Protein AF-A0A2W6RE67-F1 (afdb_monomer)

Nearest PDB structures (foldseek):
  5kia-assembly1_A-2  TM=9.050E-01  e=2.374E-14  Burkholderia thailandensis E264
  7y9p-assembly1_A  TM=8.903E-01  e=1.995E-14  Scheffersomyces stipitis
  4eex-assembly1_B  TM=9.118E-01  e=1.354E-13  Lactococcus lactis subsp. lactis KF147
  4eez-assembly1_B  TM=8.995E-01  e=9.021E-14  Lactococcus lactis subsp. lactis KF147
  5vm2-assembly1_A  TM=9.127E-01  e=2.613E-12  Escherichia coli

Secondary structure (DSSP, 8-state):
-EEEEEEE-GGGTS-TT----HHHHHHHHHHHHHHHHHHHTTEEEEEEE--HHHHHHHHHHHHH--SSPPPPHHHHHHHHHHHHHHHHHHHHHTSTTPPP-----------TT-GGGTS-----SPPPPHHHHHHHHPPBTTTB--SSSS-----GGG--PPPTTS-HHHHHHIIIIIHHHHHHHHHTT--TTPEEEEE--SHHHHHHHHHHHHTT-SEEEEEES-HHHHHHHHHHT--SEEEETT-TTHHHHHHHHHTSSEEEEEE-S-SHHHHHHHHHTEEEEEEEEE-S-S------IIIIIITTT-EEEE-----HHHHHHHHHHHHHHT--GGGGEEEEE-GGGHHHHHHHHHTT--SEEEE----

Structure (mmCIF, N/CA/C/O backbone):
data_AF-A0A2W6RE67-F1
#
_entry.id   AF-A0A2W6RE67-F1
#
loop_
_atom_site.group_PDB
_atom_site.id
_atom_site.type_symbol
_atom_site.label_atom_id
_atom_site.label_alt_id
_atom_site.label_comp_id
_atom_site.label_asym_id
_atom_site.label_entity_id
_atom_site.label_seq_id
_atom_site.pdbx_PDB_ins_code
_atom_site.Cartn_x
_atom_site.Cartn_y
_atom_site.Cartn_z
_atom_site.occupancy
_atom_site.B_iso_or_equiv
_atom_site.auth_seq_id
_atom_site.auth_comp_id
_atom_site.auth_asym_id
_atom_site.auth_atom_id
_atom_site.pdbx_PDB_model_num
ATOM 1 N N . MET A 1 1 ? 20.563 -39.467 -32.202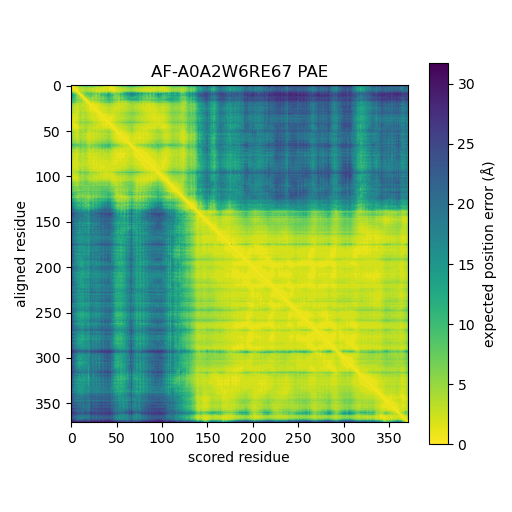 1.00 81.25 1 MET A N 1
ATOM 2 C CA . MET A 1 1 ? 21.320 -38.416 -31.480 1.00 81.25 1 MET A CA 1
ATOM 3 C C . MET A 1 1 ? 20.434 -37.875 -30.362 1.00 81.25 1 MET A C 1
ATOM 5 O O . MET A 1 1 ? 19.279 -37.576 -30.642 1.00 81.25 1 MET A O 1
ATOM 9 N N . LYS A 1 2 ? 20.899 -37.842 -29.103 1.00 94.31 2 LYS A N 1
ATOM 10 C CA . LYS A 1 2 ? 20.097 -37.339 -27.965 1.00 94.31 2 LYS A CA 1
ATOM 11 C C . LYS A 1 2 ? 20.030 -35.807 -28.001 1.00 94.31 2 LYS A C 1
ATOM 13 O O . LYS A 1 2 ? 20.972 -35.178 -28.480 1.00 94.31 2 LYS A O 1
ATOM 18 N N . THR A 1 3 ? 18.932 -35.225 -27.513 1.00 96.88 3 THR A N 1
ATOM 19 C CA . THR A 1 3 ? 18.791 -33.762 -27.401 1.00 96.88 3 THR A CA 1
ATOM 20 C C . THR A 1 3 ? 19.321 -33.304 -26.044 1.00 96.88 3 THR A C 1
ATOM 22 O O . THR A 1 3 ? 19.009 -33.938 -25.039 1.00 96.88 3 THR A O 1
ATOM 25 N N . LEU A 1 4 ? 20.116 -32.236 -26.017 1.00 97.12 4 LEU A N 1
ATOM 26 C CA . LEU A 1 4 ? 20.638 -31.614 -24.800 1.00 97.12 4 LEU A CA 1
ATOM 27 C C . LEU A 1 4 ? 20.216 -30.143 -24.765 1.00 97.12 4 LEU A C 1
ATOM 29 O O . LEU A 1 4 ? 20.457 -29.419 -25.730 1.00 97.12 4 LEU A O 1
ATOM 33 N N . VAL A 1 5 ? 19.609 -29.714 -23.657 1.00 96.00 5 VAL A N 1
ATOM 34 C CA . VAL A 1 5 ? 19.266 -28.306 -23.424 1.00 96.00 5 VAL A CA 1
ATOM 35 C C . VAL A 1 5 ? 20.406 -27.640 -22.659 1.00 96.00 5 VAL A C 1
ATOM 37 O O . VAL A 1 5 ? 20.823 -28.149 -21.620 1.00 96.00 5 VAL A O 1
ATOM 40 N N . VAL A 1 6 ? 20.917 -26.519 -23.167 1.00 94.38 6 VAL A N 1
ATOM 41 C CA . VAL A 1 6 ? 21.979 -25.735 -22.522 1.00 94.38 6 VAL A CA 1
ATOM 42 C C . VAL A 1 6 ? 21.462 -24.327 -22.253 1.00 94.38 6 VAL A C 1
ATOM 44 O O . VAL A 1 6 ? 21.127 -23.608 -23.191 1.00 94.38 6 VAL A O 1
ATOM 47 N N . ALA A 1 7 ? 21.406 -23.933 -20.980 1.00 91.88 7 ALA A N 1
ATOM 48 C CA . ALA A 1 7 ? 20.982 -22.600 -20.568 1.00 91.88 7 ALA A CA 1
ATOM 49 C C . ALA A 1 7 ? 22.186 -21.675 -20.360 1.00 91.88 7 ALA A C 1
ATOM 51 O O . ALA A 1 7 ? 23.008 -21.896 -19.470 1.00 91.88 7 ALA A O 1
ATOM 52 N N . LEU A 1 8 ? 22.281 -20.628 -21.176 1.00 87.44 8 LEU A N 1
ATOM 53 C CA . LEU A 1 8 ? 23.247 -19.546 -21.026 1.00 87.44 8 LEU A CA 1
ATOM 54 C C . LEU A 1 8 ? 22.649 -18.482 -20.098 1.00 87.44 8 LEU A C 1
ATOM 56 O O . LEU A 1 8 ? 21.685 -17.798 -20.445 1.00 87.44 8 LEU A O 1
ATOM 60 N N . GLY A 1 9 ? 23.202 -18.355 -18.891 1.00 71.12 9 GLY A N 1
ATOM 61 C CA . GLY A 1 9 ? 22.783 -17.312 -17.952 1.00 71.12 9 GLY A CA 1
ATOM 62 C C . GLY A 1 9 ? 23.026 -15.906 -18.515 1.00 71.12 9 GLY A C 1
ATOM 63 O O . GLY A 1 9 ? 23.921 -15.714 -19.332 1.00 71.12 9 GLY A O 1
ATOM 64 N N . GLY A 1 10 ? 22.274 -14.903 -18.048 1.00 64.12 10 GLY A N 1
ATOM 65 C CA . GLY A 1 10 ? 22.446 -13.509 -18.498 1.00 64.12 10 GLY A CA 1
ATOM 66 C C . GLY A 1 10 ? 23.878 -12.982 -18.307 1.00 64.12 10 GLY A C 1
ATOM 67 O O . GLY A 1 10 ? 24.414 -12.323 -19.193 1.00 64.12 10 GLY A O 1
ATOM 68 N N . ASN A 1 11 ? 24.541 -13.400 -17.220 1.00 61.25 11 ASN A N 1
ATOM 69 C CA . ASN A 1 11 ? 25.944 -13.070 -16.934 1.00 61.25 11 ASN A CA 1
ATOM 70 C C . ASN A 1 11 ? 26.954 -13.719 -17.900 1.00 61.25 11 ASN A C 1
ATOM 72 O O . ASN A 1 11 ? 28.113 -13.320 -17.937 1.00 61.25 11 ASN A O 1
ATOM 76 N N . ALA A 1 12 ? 26.537 -14.739 -18.660 1.00 63.38 12 ALA A N 1
ATOM 77 C CA . ALA A 1 12 ? 27.367 -15.381 -19.680 1.00 63.38 12 ALA A CA 1
ATOM 78 C C . ALA A 1 12 ? 27.367 -14.607 -21.009 1.00 63.38 12 ALA A C 1
ATOM 80 O O . ALA A 1 12 ? 28.195 -14.887 -21.871 1.00 63.38 12 ALA A O 1
ATOM 81 N N . LEU A 1 13 ? 26.443 -13.654 -21.182 1.00 68.56 13 LEU A N 1
ATOM 82 C CA . LEU A 1 13 ? 26.356 -12.779 -22.356 1.00 68.56 13 LEU A CA 1
ATOM 83 C C . LEU A 1 13 ? 26.835 -11.351 -22.053 1.00 68.56 13 LEU A C 1
ATOM 85 O O . LEU A 1 13 ? 27.294 -10.654 -22.958 1.00 68.56 13 LEU A O 1
ATOM 89 N N . LEU A 1 14 ? 26.774 -10.929 -20.788 1.00 70.50 14 LEU A N 1
ATOM 90 C CA . LEU A 1 14 ? 27.301 -9.654 -20.310 1.00 70.50 14 LEU A CA 1
ATOM 91 C C . LEU A 1 14 ? 27.772 -9.790 -18.859 1.00 70.50 14 LEU A C 1
ATOM 93 O O . LEU A 1 14 ? 26.970 -10.151 -17.999 1.00 70.50 14 LEU A O 1
ATOM 97 N N . GLN A 1 15 ? 29.037 -9.487 -18.564 1.00 70.19 15 GLN A N 1
ATOM 98 C CA . GLN A 1 15 ? 29.520 -9.529 -17.183 1.00 70.19 15 GLN A CA 1
ATOM 99 C C . GLN A 1 15 ? 29.062 -8.289 -16.405 1.00 70.19 15 GLN A C 1
ATOM 101 O O . GLN A 1 15 ? 28.806 -7.222 -16.966 1.00 70.19 15 GLN A O 1
ATOM 106 N N . ARG A 1 16 ? 28.946 -8.416 -15.079 1.00 67.25 16 ARG A N 1
ATOM 107 C CA . ARG A 1 16 ? 28.477 -7.324 -14.216 1.00 67.25 16 ARG A CA 1
ATOM 108 C C . ARG A 1 16 ? 29.425 -6.122 -14.321 1.00 67.25 16 ARG A C 1
ATOM 110 O O . ARG A 1 16 ? 30.605 -6.251 -14.013 1.00 67.25 16 ARG A O 1
ATOM 117 N N . GLY A 1 17 ? 28.890 -4.966 -14.713 1.00 68.19 17 GLY A N 1
ATOM 118 C CA . GLY A 1 17 ? 29.650 -3.721 -14.875 1.00 68.19 17 GLY A CA 1
ATOM 119 C C . GLY A 1 17 ? 30.262 -3.509 -16.264 1.00 68.19 17 GLY A C 1
ATOM 120 O O . GLY A 1 17 ? 30.843 -2.453 -16.502 1.00 68.19 17 GLY A O 1
ATOM 121 N N . GLU A 1 18 ? 30.124 -4.458 -17.197 1.00 77.56 18 GLU A N 1
ATOM 122 C CA . GLU A 1 18 ? 30.509 -4.225 -18.591 1.00 77.56 18 GLU A CA 1
ATOM 123 C C . GLU A 1 18 ? 29.484 -3.344 -19.312 1.00 77.56 18 GLU A C 1
ATOM 125 O O . GLU A 1 18 ? 28.272 -3.503 -19.157 1.00 77.56 18 GLU A O 1
ATOM 130 N N . ALA A 1 19 ? 29.973 -2.449 -20.174 1.00 80.75 19 ALA A N 1
ATOM 131 C CA . ALA A 1 19 ? 29.114 -1.715 -21.094 1.00 80.75 19 ALA A CA 1
ATOM 132 C C . ALA A 1 19 ? 28.425 -2.682 -22.075 1.00 80.75 19 ALA A C 1
ATOM 134 O O . ALA A 1 19 ? 29.062 -3.593 -22.614 1.00 80.75 19 ALA A O 1
ATOM 135 N N . LEU A 1 20 ? 27.141 -2.455 -22.359 1.00 79.75 20 LEU A N 1
ATOM 136 C CA . LEU A 1 20 ? 26.364 -3.220 -23.341 1.00 79.75 20 LEU A CA 1
ATOM 137 C C . LEU A 1 20 ? 26.748 -2.848 -24.784 1.00 79.75 20 LEU A C 1
ATOM 139 O O . LEU A 1 20 ? 25.980 -2.237 -25.521 1.00 79.75 20 LEU A O 1
ATOM 143 N N . THR A 1 21 ? 27.953 -3.229 -25.204 1.00 87.06 21 THR A N 1
ATOM 144 C CA . THR A 1 21 ? 28.434 -3.059 -26.583 1.00 87.06 21 THR A CA 1
ATOM 145 C C . THR A 1 21 ? 28.361 -4.374 -27.354 1.00 87.06 21 THR A C 1
ATOM 147 O O . THR A 1 21 ? 28.442 -5.462 -26.776 1.00 87.06 21 THR A O 1
ATOM 150 N N . ALA A 1 22 ? 28.238 -4.296 -28.683 1.00 87.94 22 ALA A N 1
ATOM 151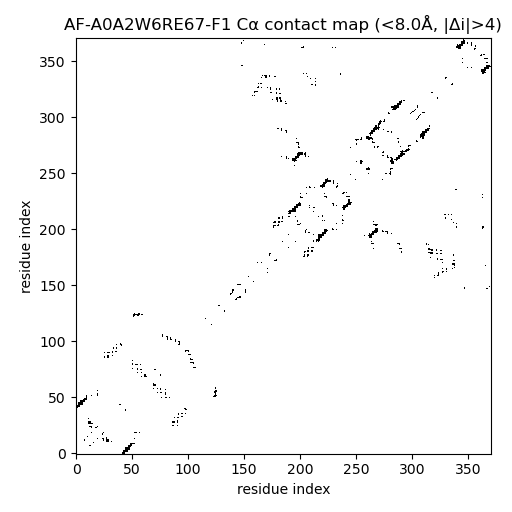 C CA . ALA A 1 22 ? 28.279 -5.483 -29.540 1.00 87.94 22 ALA A CA 1
ATOM 152 C C . ALA A 1 22 ? 29.599 -6.262 -29.375 1.00 87.94 22 ALA A C 1
ATOM 154 O O . ALA A 1 22 ? 29.595 -7.491 -29.350 1.00 87.94 22 ALA A O 1
ATOM 155 N N . GLU A 1 23 ? 30.719 -5.553 -29.204 1.00 89.81 23 GLU A N 1
ATOM 156 C CA . GLU A 1 23 ? 32.035 -6.158 -28.988 1.00 89.81 23 GLU A CA 1
ATOM 157 C C . GLU A 1 23 ? 32.086 -6.989 -27.696 1.00 89.81 23 GLU A C 1
ATOM 159 O O . GLU A 1 23 ? 32.507 -8.147 -27.730 1.00 89.81 23 GLU A O 1
ATOM 164 N N . ASN A 1 24 ? 31.609 -6.438 -26.573 1.00 88.44 24 ASN A N 1
ATOM 165 C CA . ASN A 1 24 ? 31.568 -7.160 -25.298 1.00 88.44 24 ASN A CA 1
ATOM 166 C C . ASN A 1 24 ? 30.660 -8.395 -25.396 1.00 88.44 24 ASN A C 1
ATOM 168 O O . ASN A 1 24 ? 31.031 -9.474 -24.935 1.00 88.44 24 ASN A O 1
ATOM 172 N N . GLN A 1 25 ? 29.514 -8.278 -26.072 1.00 88.12 25 GLN A N 1
ATOM 173 C CA . GLN A 1 25 ? 28.616 -9.412 -26.296 1.00 88.12 25 GLN A CA 1
ATOM 174 C C . GLN A 1 25 ? 29.276 -10.524 -27.131 1.00 88.12 25 GLN A C 1
ATOM 176 O O . GLN A 1 25 ? 29.217 -11.690 -26.740 1.00 88.12 25 GLN A O 1
ATOM 181 N N . TYR A 1 26 ? 29.967 -10.197 -28.231 1.00 91.12 26 TYR A N 1
ATOM 182 C CA . TYR A 1 26 ? 30.717 -11.196 -29.007 1.00 91.12 26 TYR A CA 1
ATOM 183 C C . TYR A 1 26 ? 31.848 -11.836 -28.196 1.00 91.12 26 TYR A C 1
ATOM 185 O O . TYR A 1 26 ? 32.041 -13.050 -28.273 1.00 91.12 26 TYR A O 1
ATOM 193 N N . ARG A 1 27 ? 32.569 -11.052 -27.386 1.00 89.62 27 ARG A N 1
ATOM 194 C CA . ARG A 1 27 ? 33.633 -11.551 -26.503 1.00 89.62 27 ARG A CA 1
ATOM 195 C C . ARG A 1 27 ? 33.095 -12.562 -25.489 1.00 89.62 27 ARG A C 1
ATOM 197 O O . ARG A 1 27 ? 33.677 -13.633 -25.324 1.00 89.62 27 ARG A O 1
ATOM 204 N N . ASN A 1 28 ? 31.966 -12.252 -24.855 1.00 87.81 28 ASN A N 1
ATOM 205 C CA . ASN A 1 28 ? 31.324 -13.137 -23.887 1.00 87.81 28 ASN A CA 1
ATOM 206 C C . ASN A 1 28 ? 30.778 -14.406 -24.557 1.00 87.81 28 ASN A C 1
ATOM 208 O O . ASN A 1 28 ? 31.053 -15.512 -24.087 1.00 87.81 28 ASN A O 1
ATOM 212 N N . ILE A 1 29 ? 30.130 -14.282 -25.720 1.00 90.88 29 ILE A N 1
ATOM 213 C CA . ILE A 1 29 ? 29.699 -15.428 -26.537 1.00 90.88 29 ILE A CA 1
ATOM 214 C C . ILE A 1 29 ? 30.887 -16.332 -26.900 1.00 90.88 29 ILE A C 1
ATOM 216 O O . ILE A 1 29 ? 30.798 -17.555 -26.754 1.00 90.88 29 ILE A O 1
ATOM 220 N N . ALA A 1 30 ? 32.015 -15.753 -27.317 1.00 89.31 30 ALA A N 1
ATOM 221 C CA . ALA A 1 30 ? 33.206 -16.500 -27.714 1.00 89.31 30 ALA A CA 1
ATOM 222 C C . ALA A 1 30 ? 33.755 -17.396 -26.589 1.00 89.31 30 ALA A C 1
ATOM 224 O O . ALA A 1 30 ? 34.352 -18.433 -26.877 1.00 89.31 30 ALA A O 1
ATOM 225 N N . SER A 1 31 ? 33.504 -17.058 -25.319 1.00 88.62 31 SER A N 1
ATOM 226 C CA . SER A 1 31 ? 33.887 -17.900 -24.178 1.00 88.62 31 SER A CA 1
ATOM 227 C C . SER A 1 31 ? 33.076 -19.205 -24.088 1.00 88.62 31 SER A C 1
ATOM 229 O O . SER A 1 31 ? 33.615 -20.250 -23.718 1.00 88.62 31 SER A O 1
ATOM 231 N N . ALA A 1 32 ? 31.798 -19.181 -24.485 1.00 89.44 32 ALA A N 1
ATOM 232 C CA . ALA A 1 32 ? 30.890 -20.328 -24.413 1.00 89.44 32 ALA A CA 1
ATOM 233 C C . ALA A 1 32 ? 30.947 -21.221 -25.666 1.00 89.44 32 ALA A C 1
ATOM 235 O O . ALA A 1 32 ? 30.732 -22.437 -25.591 1.00 89.44 32 ALA A O 1
ATOM 236 N N . VAL A 1 33 ? 31.267 -20.635 -26.823 1.00 92.81 33 VAL A N 1
ATOM 237 C CA . VAL A 1 33 ? 31.241 -21.292 -28.140 1.00 92.81 33 VAL A CA 1
ATOM 238 C C . VAL A 1 33 ? 32.068 -22.588 -28.208 1.00 92.81 33 VAL A C 1
ATOM 240 O O . VAL A 1 33 ? 31.519 -23.590 -28.672 1.00 92.81 33 VAL A O 1
ATOM 243 N N . PRO A 1 34 ? 33.322 -22.669 -27.712 1.00 92.38 34 PRO A N 1
ATOM 244 C CA . PRO A 1 34 ? 34.099 -23.909 -27.785 1.00 92.38 34 PRO A CA 1
ATOM 245 C C . PRO A 1 34 ? 33.460 -25.077 -27.025 1.00 92.38 34 PRO A C 1
ATOM 247 O O . PRO A 1 34 ? 33.530 -26.226 -27.465 1.00 92.38 34 PRO A O 1
ATOM 250 N N . ALA A 1 35 ? 32.830 -24.805 -25.878 1.00 93.00 35 ALA A N 1
ATOM 251 C CA . ALA A 1 35 ? 32.149 -25.831 -25.095 1.00 93.00 35 ALA A CA 1
ATOM 252 C C . ALA A 1 35 ? 30.894 -26.335 -25.818 1.00 93.00 35 ALA A C 1
ATOM 254 O O . ALA A 1 35 ? 30.703 -27.547 -25.944 1.00 93.00 35 ALA A O 1
ATOM 255 N N . LEU A 1 36 ? 30.096 -25.414 -26.360 1.00 94.56 36 LEU A N 1
ATOM 256 C CA . LEU A 1 36 ? 28.908 -25.729 -27.151 1.00 94.56 36 LEU A CA 1
ATOM 257 C C . LEU A 1 36 ? 29.265 -26.527 -28.413 1.00 94.56 36 LEU A C 1
ATOM 259 O O . LEU A 1 36 ? 28.660 -27.565 -28.672 1.00 94.56 36 LEU A O 1
ATOM 263 N N . ALA A 1 37 ? 30.304 -26.126 -29.148 1.00 94.38 37 ALA A N 1
ATOM 264 C CA . ALA A 1 37 ? 30.752 -26.823 -30.353 1.00 94.38 37 ALA A CA 1
ATOM 265 C C . ALA A 1 37 ? 31.220 -28.260 -30.067 1.00 94.38 37 ALA A C 1
ATOM 267 O O . ALA A 1 37 ? 30.929 -29.174 -30.838 1.00 94.38 37 ALA A O 1
ATOM 268 N N . ARG A 1 38 ? 31.897 -28.504 -28.932 1.00 94.31 38 ARG A N 1
ATOM 269 C CA . ARG A 1 38 ? 32.249 -29.873 -28.510 1.00 94.31 38 ARG A CA 1
ATOM 270 C C . ARG A 1 38 ? 31.010 -30.720 -28.232 1.00 94.31 38 ARG A C 1
ATOM 272 O O . ARG A 1 38 ? 30.971 -31.875 -28.647 1.00 94.31 38 ARG A O 1
ATOM 279 N N . LEU A 1 39 ? 30.011 -30.160 -27.549 1.00 94.94 39 LEU A N 1
ATOM 280 C CA . LEU A 1 39 ? 28.768 -30.871 -27.236 1.00 94.94 39 LEU A CA 1
ATOM 281 C C . LEU A 1 39 ? 27.957 -31.181 -28.501 1.00 94.94 39 LEU A C 1
ATOM 283 O O . LEU A 1 39 ? 27.398 -32.273 -28.610 1.00 94.94 39 LEU A O 1
ATOM 287 N N . ALA A 1 40 ? 27.958 -30.274 -29.479 1.00 94.88 40 ALA A N 1
ATOM 288 C CA . ALA A 1 40 ? 27.241 -30.430 -30.744 1.00 94.88 40 ALA A CA 1
ATOM 289 C C . ALA A 1 40 ? 27.714 -31.636 -31.580 1.00 94.88 40 ALA A C 1
ATOM 291 O O . ALA A 1 40 ? 26.959 -32.138 -32.409 1.00 94.88 40 ALA A O 1
ATOM 292 N N . ARG A 1 41 ? 28.928 -32.153 -31.330 1.00 91.94 41 ARG A N 1
ATOM 293 C CA . ARG A 1 41 ? 29.446 -33.372 -31.984 1.00 91.94 41 ARG A CA 1
ATOM 294 C C . ARG A 1 41 ? 28.703 -34.641 -31.564 1.00 91.94 41 ARG A C 1
ATOM 296 O O . ARG A 1 41 ? 28.637 -35.591 -32.337 1.00 91.94 41 ARG A O 1
ATOM 303 N N . SER A 1 42 ? 28.153 -34.659 -30.350 1.00 94.31 42 SER A N 1
ATOM 304 C CA . SER A 1 42 ? 27.529 -35.850 -29.751 1.00 94.31 42 SER A CA 1
ATOM 305 C C . SER A 1 42 ? 26.032 -35.672 -29.479 1.00 94.31 42 SER A C 1
ATOM 307 O O . SER A 1 42 ? 25.297 -36.659 -29.373 1.00 94.31 42 SER A O 1
ATOM 309 N N . TYR A 1 43 ? 25.565 -34.426 -29.375 1.00 96.81 43 TYR A N 1
ATOM 310 C CA . TYR A 1 43 ? 24.202 -34.079 -28.983 1.00 96.81 43 TYR A CA 1
ATOM 311 C C . TYR A 1 43 ? 23.572 -33.075 -29.935 1.00 96.81 43 TYR A C 1
ATOM 313 O O . TYR A 1 43 ? 24.224 -32.146 -30.406 1.00 96.81 43 TYR A O 1
ATOM 321 N N . ARG A 1 44 ? 22.265 -33.225 -30.168 1.00 96.38 44 ARG A N 1
ATOM 322 C CA . ARG A 1 44 ? 21.462 -32.177 -30.797 1.00 96.38 44 ARG A CA 1
ATOM 323 C C . ARG A 1 44 ? 21.202 -31.117 -29.734 1.00 96.38 44 ARG A C 1
ATOM 325 O O . ARG A 1 44 ? 20.542 -31.414 -28.742 1.00 96.38 44 ARG A O 1
ATOM 332 N N . LEU A 1 45 ? 21.750 -29.923 -29.906 1.00 96.25 45 LEU A N 1
ATOM 333 C CA . LEU A 1 45 ? 21.655 -28.882 -28.887 1.00 96.25 45 LEU A CA 1
ATOM 334 C C . LEU A 1 45 ? 20.392 -28.041 -29.063 1.00 96.25 45 LEU A C 1
ATOM 336 O O . LEU A 1 45 ? 20.063 -27.639 -30.175 1.00 96.25 45 LEU A O 1
ATOM 340 N N . ALA A 1 46 ? 19.729 -27.751 -27.949 1.00 95.88 46 ALA A N 1
ATOM 341 C CA . ALA A 1 46 ? 18.781 -26.656 -27.809 1.00 95.88 46 ALA A CA 1
ATOM 342 C C . ALA A 1 46 ? 19.397 -25.651 -26.829 1.00 95.88 46 ALA A C 1
ATOM 344 O O . ALA A 1 46 ? 19.613 -25.972 -25.662 1.00 95.88 46 ALA A O 1
ATOM 345 N N . ILE A 1 47 ? 19.750 -24.464 -27.312 1.00 94.62 47 ILE A N 1
ATOM 346 C CA . ILE A 1 47 ? 20.404 -23.437 -26.496 1.00 94.62 47 ILE A CA 1
ATOM 347 C C . ILE A 1 47 ? 19.342 -22.415 -26.105 1.00 94.62 47 ILE A C 1
ATOM 349 O O . ILE A 1 47 ? 18.657 -21.885 -26.974 1.00 94.62 47 ILE A O 1
ATOM 353 N N . VAL A 1 48 ? 19.210 -22.150 -24.808 1.00 93.50 48 VAL A N 1
ATOM 354 C CA . VAL A 1 48 ? 18.328 -21.108 -24.266 1.00 93.50 48 VAL A CA 1
ATOM 355 C C . VAL A 1 48 ? 19.175 -20.040 -23.590 1.00 93.50 48 VAL A C 1
ATOM 357 O O . VAL A 1 48 ? 20.259 -20.340 -23.089 1.00 93.50 48 VAL A O 1
ATOM 360 N N . HIS A 1 49 ? 18.708 -18.797 -23.572 1.00 91.56 49 HIS A N 1
ATOM 361 C CA . HIS A 1 49 ? 19.441 -17.692 -22.963 1.00 91.56 49 HIS A CA 1
ATOM 362 C C . HIS A 1 49 ? 18.508 -16.722 -22.234 1.00 91.56 49 HIS A C 1
ATOM 364 O O . HIS A 1 49 ? 17.319 -16.645 -22.532 1.00 91.56 49 HIS A O 1
ATOM 370 N N . GLY A 1 50 ? 19.064 -15.969 -21.283 1.00 86.69 50 GLY A N 1
ATOM 371 C CA . GLY A 1 50 ? 18.426 -14.758 -20.760 1.00 86.69 50 GLY A CA 1
ATOM 372 C C . GLY A 1 50 ? 18.761 -13.531 -21.614 1.00 86.69 50 GLY A C 1
ATOM 373 O O . GLY A 1 50 ? 19.748 -13.534 -22.347 1.00 86.69 50 GLY A O 1
ATOM 374 N N . ASN A 1 51 ? 17.955 -12.478 -21.511 1.00 88.56 51 ASN A N 1
ATOM 375 C CA . ASN A 1 51 ? 18.104 -11.232 -22.277 1.00 88.56 51 ASN A CA 1
ATOM 376 C C . ASN A 1 51 ? 17.896 -9.957 -21.432 1.00 88.56 51 ASN A C 1
ATOM 378 O O . ASN A 1 51 ? 17.804 -8.876 -21.998 1.00 88.56 51 ASN A O 1
ATOM 382 N N . GLY A 1 52 ? 17.804 -10.064 -20.099 1.00 86.19 52 GLY A N 1
ATOM 383 C CA . GLY A 1 52 ? 17.434 -8.954 -19.201 1.00 86.19 52 GLY A CA 1
ATOM 384 C C . GLY A 1 52 ? 18.228 -7.650 -19.404 1.00 86.19 52 GLY A C 1
ATOM 385 O O . GLY A 1 52 ? 17.617 -6.594 -19.565 1.00 86.19 52 GLY A O 1
ATOM 386 N N . PRO A 1 53 ? 19.573 -7.692 -19.455 1.00 84.62 53 PRO A N 1
ATOM 387 C CA . PRO A 1 53 ? 20.371 -6.500 -19.746 1.00 84.62 53 PRO A CA 1
ATOM 388 C C . PRO A 1 53 ? 20.108 -5.917 -21.144 1.00 84.62 53 PRO A C 1
ATOM 390 O O . PRO A 1 53 ? 20.018 -4.703 -21.302 1.00 84.62 53 PRO A O 1
ATOM 393 N N . GLN A 1 54 ? 19.961 -6.776 -22.157 1.00 87.94 54 GLN A N 1
ATOM 394 C CA . GLN A 1 54 ? 19.773 -6.378 -23.553 1.00 87.94 54 GLN A CA 1
ATOM 395 C C . GLN A 1 54 ? 18.398 -5.759 -23.787 1.00 87.94 54 GLN A C 1
ATOM 397 O O . GLN A 1 54 ? 18.316 -4.694 -24.388 1.00 87.94 54 GLN A O 1
ATOM 402 N N . VAL A 1 55 ? 17.331 -6.389 -23.287 1.00 90.81 55 VAL A N 1
ATOM 403 C CA . VAL A 1 55 ? 15.973 -5.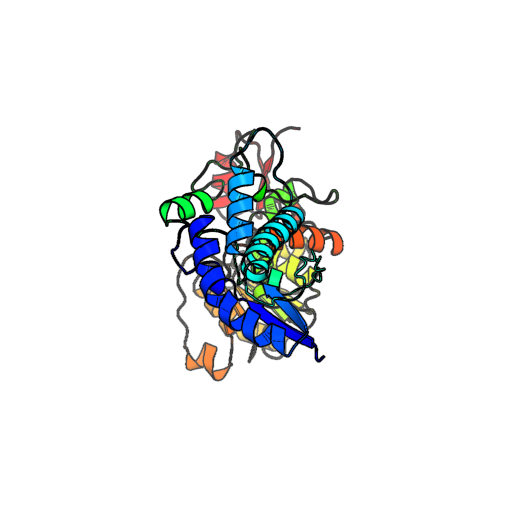847 -23.418 1.00 90.81 55 VAL A CA 1
ATOM 404 C C . VAL A 1 55 ? 15.833 -4.522 -22.670 1.00 90.81 55 VAL A C 1
ATOM 406 O O . VAL A 1 55 ? 15.199 -3.606 -23.176 1.00 90.81 55 VAL A O 1
ATOM 409 N N . GLY A 1 56 ? 16.489 -4.374 -21.516 1.00 88.44 56 GLY A N 1
ATOM 410 C CA . GLY A 1 56 ? 16.495 -3.106 -20.796 1.00 88.44 56 GLY A CA 1
ATOM 411 C C . GLY A 1 56 ? 17.254 -1.995 -21.527 1.00 88.44 56 GLY A C 1
ATOM 412 O O . GLY A 1 56 ? 16.781 -0.864 -21.557 1.00 88.44 56 GLY A O 1
ATOM 413 N N . LEU A 1 57 ? 18.388 -2.298 -22.174 1.00 87.31 57 LEU A N 1
ATOM 414 C CA . LEU A 1 57 ? 19.054 -1.319 -23.042 1.00 87.31 57 LEU A CA 1
ATOM 415 C C . LEU A 1 57 ? 18.176 -0.941 -24.240 1.00 87.31 57 LEU A C 1
ATOM 417 O O . LEU A 1 57 ? 18.074 0.243 -24.546 1.00 87.31 57 LEU A O 1
ATOM 421 N N . LEU A 1 58 ? 17.549 -1.920 -24.900 1.00 91.31 58 LEU A N 1
ATOM 422 C CA . LEU A 1 58 ? 16.631 -1.650 -26.008 1.00 91.31 58 LEU A CA 1
ATOM 423 C C . LEU A 1 58 ? 15.485 -0.748 -25.552 1.00 91.31 58 LEU A C 1
ATOM 425 O O . LEU A 1 58 ? 15.194 0.224 -26.234 1.00 91.31 58 LEU A O 1
ATOM 429 N N . ALA A 1 59 ? 14.904 -0.994 -24.375 1.00 89.69 59 ALA A N 1
ATOM 430 C CA . ALA A 1 59 ? 13.869 -0.132 -23.808 1.00 89.69 59 ALA A CA 1
ATOM 431 C C . ALA A 1 59 ? 14.368 1.309 -23.608 1.00 89.69 59 ALA A C 1
ATOM 433 O O . ALA A 1 59 ? 13.697 2.250 -24.019 1.00 89.69 59 ALA A O 1
ATOM 434 N N . LEU A 1 60 ? 15.575 1.504 -23.065 1.00 87.38 60 LEU A N 1
ATOM 435 C CA . LEU A 1 60 ? 16.156 2.843 -22.907 1.00 87.38 60 LEU A CA 1
ATOM 436 C C . LEU A 1 60 ? 16.455 3.535 -24.242 1.00 87.38 60 LEU A C 1
ATOM 438 O O . LEU A 1 60 ? 16.191 4.725 -24.390 1.00 87.38 60 LEU A O 1
ATOM 442 N N . GLN A 1 61 ? 16.990 2.806 -25.223 1.00 89.31 61 GLN A N 1
ATOM 443 C CA . GLN A 1 61 ? 17.229 3.330 -26.572 1.00 89.31 61 GLN A CA 1
ATOM 444 C C . GLN A 1 61 ? 15.919 3.719 -27.254 1.00 89.31 61 GLN A C 1
ATOM 446 O O . GLN A 1 61 ? 15.838 4.757 -27.906 1.00 89.31 61 GLN A O 1
ATOM 451 N N . ASN A 1 62 ? 14.894 2.896 -27.073 1.00 89.31 62 ASN A N 1
ATOM 452 C CA . ASN A 1 62 ? 13.572 3.112 -27.620 1.00 89.31 62 ASN A CA 1
ATOM 453 C C . ASN A 1 62 ? 12.896 4.333 -26.972 1.00 89.31 62 ASN A C 1
ATOM 455 O O . ASN A 1 62 ? 12.334 5.160 -27.679 1.00 89.31 62 ASN A O 1
ATOM 459 N N . LEU A 1 63 ? 13.092 4.536 -25.665 1.00 83.62 63 LEU A N 1
ATOM 460 C CA . LEU A 1 63 ? 12.674 5.744 -24.949 1.00 83.62 63 LEU A CA 1
ATOM 461 C C . LEU A 1 63 ? 13.485 6.996 -25.314 1.00 83.62 63 LEU A C 1
ATOM 463 O O . LEU A 1 63 ? 13.014 8.101 -25.048 1.00 83.62 63 LEU A O 1
ATOM 467 N N . ALA A 1 64 ? 14.690 6.874 -25.876 1.00 87.25 64 ALA A N 1
ATOM 468 C CA . ALA A 1 64 ? 15.510 8.031 -26.241 1.00 87.25 64 ALA A CA 1
ATOM 469 C C . ALA A 1 64 ? 14.963 8.779 -27.471 1.00 87.25 64 ALA A C 1
ATOM 471 O O . ALA A 1 64 ? 15.203 9.979 -27.615 1.00 87.25 64 ALA A O 1
ATOM 472 N N . TRP A 1 65 ? 14.210 8.098 -28.338 1.00 89.06 65 TRP A N 1
ATOM 473 C CA . TRP A 1 65 ? 13.554 8.705 -29.491 1.00 89.06 65 TRP A CA 1
ATOM 474 C C . TRP A 1 65 ? 12.112 9.093 -29.146 1.00 89.06 65 TRP A C 1
ATOM 476 O O . TRP A 1 65 ? 11.286 8.233 -28.871 1.00 89.06 65 TRP A O 1
ATOM 486 N N . LYS A 1 66 ? 11.809 10.397 -29.145 1.00 84.50 66 LYS A N 1
ATOM 487 C CA . LYS A 1 66 ? 10.544 10.936 -28.607 1.00 84.50 66 LYS A CA 1
ATOM 488 C C . LYS A 1 66 ? 9.460 11.235 -29.649 1.00 84.50 66 LYS A C 1
ATOM 490 O O . LYS A 1 66 ? 8.367 11.627 -29.263 1.00 84.50 66 LYS A O 1
ATOM 495 N N . GLU A 1 67 ? 9.741 11.096 -30.948 1.00 89.62 67 GLU A N 1
ATOM 496 C CA . GLU A 1 67 ? 8.765 11.448 -31.999 1.00 89.62 67 GLU A CA 1
ATOM 497 C C . GLU A 1 67 ? 7.683 10.382 -32.223 1.00 89.62 67 GLU A C 1
ATOM 499 O O . GLU A 1 67 ? 6.678 10.661 -32.873 1.00 89.62 67 GLU A O 1
ATOM 504 N N . VAL A 1 68 ? 7.889 9.161 -31.719 1.00 85.38 68 VAL A N 1
ATOM 505 C CA . VAL A 1 68 ? 6.927 8.057 -31.820 1.00 85.38 68 VAL A CA 1
ATOM 506 C C . VAL A 1 68 ? 6.824 7.312 -30.497 1.00 85.38 68 VAL A C 1
ATOM 508 O O . VAL A 1 68 ? 7.737 7.371 -29.673 1.00 85.38 68 VAL A O 1
ATOM 511 N N . GLU A 1 69 ? 5.711 6.604 -30.319 1.00 78.44 69 GLU A N 1
ATOM 512 C CA . GLU A 1 69 ? 5.499 5.733 -29.168 1.00 78.44 69 GLU A CA 1
ATOM 513 C C . GLU A 1 69 ? 6.573 4.637 -29.094 1.00 78.44 69 GLU A C 1
ATOM 515 O O . GLU A 1 69 ? 6.977 4.088 -30.131 1.00 78.44 69 GLU A O 1
ATOM 520 N N . PRO A 1 70 ? 7.040 4.302 -27.879 1.00 85.88 70 PRO A N 1
ATOM 521 C CA . PRO A 1 70 ? 7.957 3.199 -27.700 1.00 85.88 70 PRO A CA 1
ATOM 522 C C . PRO A 1 70 ? 7.282 1.864 -28.047 1.00 85.88 70 PRO A C 1
ATOM 524 O O . PRO A 1 70 ? 6.098 1.646 -27.795 1.00 85.88 70 PRO A O 1
ATOM 527 N N . TYR A 1 71 ? 8.052 0.935 -28.607 1.00 88.56 71 TYR A N 1
ATOM 528 C CA . TYR A 1 71 ? 7.587 -0.425 -28.834 1.00 88.56 71 TYR A CA 1
ATOM 529 C C . TYR A 1 71 ? 7.347 -1.143 -27.499 1.00 88.56 71 TYR A C 1
ATOM 531 O O . TYR A 1 71 ? 8.132 -0.984 -26.558 1.00 88.56 71 TYR A O 1
ATOM 539 N N . PRO A 1 72 ? 6.300 -1.984 -27.417 1.00 89.38 72 PRO A N 1
ATOM 540 C CA . PRO A 1 72 ? 5.984 -2.706 -26.196 1.00 89.38 72 PRO A CA 1
ATOM 541 C C . PRO A 1 72 ? 7.068 -3.734 -25.853 1.00 89.38 72 PRO A C 1
ATOM 543 O O . PRO A 1 72 ? 7.818 -4.222 -26.708 1.00 89.38 72 PRO A O 1
ATOM 546 N N . LEU A 1 73 ? 7.152 -4.078 -24.565 1.00 87.75 73 LEU A N 1
ATOM 547 C CA . LEU A 1 73 ? 8.234 -4.907 -24.037 1.00 87.75 73 LEU A CA 1
ATOM 548 C C . LEU A 1 73 ? 8.284 -6.305 -24.674 1.00 87.75 73 LEU A C 1
ATOM 550 O O . LEU A 1 73 ? 9.370 -6.851 -24.840 1.00 87.75 73 LEU A O 1
ATOM 554 N N . ASP A 1 74 ? 7.151 -6.885 -25.067 1.00 90.50 74 ASP A N 1
ATOM 555 C CA . ASP A 1 74 ? 7.099 -8.186 -25.744 1.00 90.50 74 ASP A CA 1
ATOM 556 C C . ASP A 1 74 ? 7.789 -8.155 -27.122 1.00 90.50 74 ASP A C 1
ATOM 558 O O . ASP A 1 74 ? 8.522 -9.088 -27.472 1.00 90.50 74 ASP A O 1
ATOM 562 N N . VAL A 1 75 ? 7.642 -7.053 -27.863 1.00 93.31 75 VAL A N 1
ATOM 563 C CA . VAL A 1 75 ? 8.342 -6.809 -29.131 1.00 93.31 75 VAL A CA 1
ATOM 564 C C . VAL A 1 75 ? 9.841 -6.635 -28.890 1.00 93.31 75 VAL A C 1
ATOM 566 O O . VAL A 1 75 ? 10.639 -7.285 -29.566 1.00 93.31 75 VAL A O 1
ATOM 569 N N . LEU A 1 76 ? 10.244 -5.856 -27.880 1.00 94.19 76 LEU A N 1
ATOM 570 C CA . LEU A 1 76 ? 11.662 -5.686 -27.518 1.00 94.19 76 LEU A CA 1
ATOM 571 C C . LEU A 1 76 ? 12.299 -6.999 -27.017 1.00 94.19 76 LEU A C 1
ATOM 573 O O . LEU A 1 76 ? 13.480 -7.287 -27.251 1.00 94.19 76 LEU A O 1
ATOM 577 N N . VAL A 1 77 ? 11.519 -7.850 -26.343 1.00 92.62 77 VAL A N 1
ATOM 578 C CA . VAL A 1 77 ? 11.932 -9.207 -25.968 1.00 92.62 77 VAL A CA 1
ATOM 579 C C . VAL A 1 77 ? 12.153 -10.059 -27.221 1.00 92.62 77 VAL A C 1
ATOM 581 O O . VAL A 1 77 ? 13.166 -10.756 -27.295 1.00 92.62 77 VAL A O 1
ATOM 584 N N . ALA A 1 78 ? 11.270 -9.999 -28.219 1.00 94.75 78 ALA A N 1
ATOM 585 C CA . ALA A 1 78 ? 11.461 -10.709 -29.486 1.00 94.75 78 ALA A CA 1
ATOM 586 C C . ALA A 1 78 ? 12.685 -10.190 -30.266 1.00 94.75 78 ALA A C 1
ATOM 588 O O . ALA A 1 78 ? 13.468 -10.985 -30.791 1.00 94.75 78 ALA A O 1
ATOM 589 N N . GLU A 1 79 ? 12.901 -8.875 -30.285 1.00 95.44 79 GLU A N 1
ATOM 590 C CA . GLU A 1 79 ? 14.068 -8.243 -30.906 1.00 95.44 79 GLU A CA 1
ATOM 591 C C . GLU A 1 79 ? 15.374 -8.716 -30.255 1.00 95.44 79 GLU A C 1
ATOM 593 O O . GLU A 1 79 ? 16.281 -9.199 -30.939 1.00 95.44 79 GLU A O 1
ATOM 598 N N . SER A 1 80 ? 15.457 -8.673 -28.923 1.00 93.19 80 SER A N 1
ATOM 599 C CA . SER A 1 80 ? 16.647 -9.128 -28.192 1.00 93.19 80 SER A CA 1
ATOM 600 C C . SER A 1 80 ? 16.900 -10.636 -28.320 1.00 93.19 80 SER A C 1
ATOM 602 O O . SER A 1 80 ? 18.063 -11.043 -28.387 1.00 93.19 80 SER A O 1
ATOM 604 N N . GLN A 1 81 ? 15.856 -11.471 -28.415 1.00 94.00 81 GLN A N 1
ATOM 605 C CA . GLN A 1 81 ? 15.998 -12.895 -28.755 1.00 94.00 81 GLN A CA 1
ATOM 606 C C . GLN A 1 81 ? 16.641 -13.081 -30.136 1.00 94.00 81 GLN A C 1
ATOM 608 O O . GLN A 1 81 ? 17.581 -13.865 -30.285 1.00 94.00 81 GLN A O 1
ATOM 613 N N . GLY A 1 82 ? 16.164 -12.342 -31.142 1.00 95.12 82 GLY A N 1
ATOM 614 C CA . GLY A 1 82 ? 16.703 -12.391 -32.500 1.00 95.12 82 GLY A CA 1
ATOM 615 C C . GLY A 1 82 ? 18.152 -11.915 -32.561 1.00 95.12 82 GLY A C 1
ATOM 616 O O . GLY A 1 82 ? 18.997 -12.596 -33.139 1.00 95.12 82 GLY A O 1
ATOM 617 N N . MET A 1 83 ? 18.456 -10.796 -31.900 1.00 94.00 83 MET A N 1
ATOM 618 C CA . MET A 1 83 ? 19.800 -10.225 -31.813 1.00 94.00 83 MET A CA 1
ATOM 619 C C . MET A 1 83 ? 20.798 -11.208 -31.182 1.00 94.00 83 MET A C 1
ATOM 621 O O . MET A 1 83 ? 21.805 -11.550 -31.804 1.00 94.00 83 MET A O 1
ATOM 625 N N . ILE A 1 84 ? 20.518 -11.702 -29.970 1.00 92.81 84 ILE A N 1
ATOM 626 C CA . ILE A 1 84 ? 21.408 -12.635 -29.259 1.00 92.81 84 ILE A CA 1
ATOM 627 C C . ILE A 1 84 ? 21.525 -13.949 -30.036 1.00 92.81 84 ILE A C 1
ATOM 629 O O . ILE A 1 84 ? 22.626 -14.479 -30.218 1.00 92.81 84 ILE A O 1
ATOM 633 N N . GLY A 1 85 ? 20.396 -14.465 -30.524 1.00 94.25 85 GLY A N 1
ATOM 634 C CA . GLY A 1 85 ? 20.348 -15.687 -31.307 1.00 94.25 85 GLY A CA 1
ATOM 635 C C . GLY A 1 85 ? 21.178 -15.595 -32.585 1.00 94.25 85 GLY A C 1
ATOM 636 O O . GLY A 1 85 ? 21.935 -16.522 -32.868 1.00 94.25 85 GLY A O 1
ATOM 637 N N . TYR A 1 86 ? 21.116 -14.471 -33.302 1.00 95.38 86 TYR A N 1
ATOM 638 C CA . TYR A 1 86 ? 21.945 -14.206 -34.476 1.00 95.38 86 TYR A CA 1
ATOM 639 C C . TYR A 1 86 ? 23.440 -14.224 -34.132 1.00 95.38 86 TYR A C 1
ATOM 641 O O . TYR A 1 86 ? 24.215 -14.925 -34.786 1.00 95.38 86 TYR A O 1
ATOM 649 N N . MET A 1 87 ? 23.853 -13.518 -33.074 1.00 94.50 87 MET A N 1
ATOM 650 C CA . MET A 1 87 ? 25.260 -13.453 -32.651 1.00 94.50 87 MET A CA 1
ATOM 651 C C . MET A 1 87 ? 25.804 -14.830 -32.237 1.00 94.50 87 MET A C 1
ATOM 653 O O . MET A 1 87 ? 26.930 -15.196 -32.599 1.00 94.50 87 MET A O 1
ATOM 657 N N . LEU A 1 88 ? 24.997 -15.621 -31.520 1.00 93.81 88 LEU A N 1
ATOM 658 C CA . LEU A 1 88 ? 25.322 -17.001 -31.154 1.00 93.81 88 LEU A CA 1
ATOM 659 C C . LEU A 1 88 ? 25.415 -17.896 -32.392 1.00 93.81 88 LEU A C 1
ATOM 661 O O . LEU A 1 88 ? 26.382 -18.646 -32.530 1.00 93.81 88 LEU A O 1
ATOM 665 N N . ALA A 1 89 ? 24.439 -17.808 -33.299 1.00 94.88 89 ALA A N 1
ATOM 666 C CA . ALA A 1 89 ? 24.391 -18.621 -34.508 1.00 94.88 89 ALA A CA 1
ATOM 667 C C . ALA A 1 89 ? 25.593 -18.350 -35.418 1.00 94.88 89 ALA A C 1
ATOM 669 O O . ALA A 1 89 ? 26.218 -19.306 -35.881 1.00 94.88 89 ALA A O 1
ATOM 670 N N . GLN A 1 90 ? 25.970 -17.082 -35.607 1.00 95.31 90 GLN A N 1
ATOM 671 C CA . GLN A 1 90 ? 27.175 -16.698 -36.347 1.00 95.31 90 GLN A CA 1
ATOM 672 C C . GLN A 1 90 ? 28.441 -17.274 -35.700 1.00 95.31 90 GLN A C 1
ATOM 674 O O . GLN A 1 90 ? 29.230 -17.951 -36.360 1.00 95.31 90 GLN A O 1
ATOM 679 N N . SER A 1 91 ? 28.608 -17.081 -34.387 1.00 94.81 91 SER A N 1
ATOM 680 C CA . SER A 1 91 ? 29.808 -17.532 -33.668 1.00 94.81 91 SER A CA 1
ATOM 681 C C . SER A 1 91 ? 29.957 -19.057 -33.642 1.00 94.81 91 SER A C 1
ATOM 683 O O . SER A 1 91 ? 31.070 -19.576 -33.737 1.00 94.81 91 SER A O 1
ATOM 685 N N . LEU A 1 92 ? 28.842 -19.786 -33.535 1.00 95.06 92 LEU A N 1
ATOM 686 C CA . LEU A 1 92 ? 28.827 -21.247 -33.590 1.00 95.06 92 LEU A CA 1
ATOM 687 C C . LEU A 1 92 ? 29.064 -21.764 -35.008 1.00 95.06 92 LEU A C 1
ATOM 689 O O . LEU A 1 92 ? 29.846 -22.693 -35.180 1.00 95.06 92 LEU A O 1
ATOM 693 N N . SER A 1 93 ? 28.434 -21.163 -36.020 1.00 95.12 93 SER A N 1
ATOM 694 C CA . SER A 1 93 ? 28.579 -21.588 -37.422 1.00 95.12 93 SER A CA 1
ATOM 695 C C . SER A 1 93 ? 30.004 -21.399 -37.946 1.00 95.12 93 SER A C 1
ATOM 697 O O . SER A 1 93 ? 30.435 -22.133 -38.830 1.00 95.12 93 SER A O 1
ATOM 699 N N . ALA A 1 94 ? 30.764 -20.468 -37.363 1.00 94.38 94 ALA A N 1
ATOM 700 C CA . ALA A 1 94 ? 32.190 -20.310 -37.627 1.00 94.38 94 ALA A CA 1
ATOM 701 C C . ALA A 1 94 ? 33.063 -21.457 -37.067 1.00 94.38 94 ALA A C 1
ATOM 703 O O . ALA A 1 94 ? 34.246 -21.540 -37.400 1.00 94.38 94 ALA A O 1
ATOM 704 N N . GLN A 1 95 ? 32.528 -22.343 -36.215 1.00 95.31 95 GLN A N 1
ATOM 705 C CA . GLN A 1 95 ? 33.292 -23.455 -35.650 1.00 95.31 95 GLN A CA 1
ATOM 706 C C . GLN A 1 95 ? 33.424 -24.623 -36.642 1.00 95.31 95 GLN A C 1
ATOM 708 O O . GLN A 1 95 ? 32.442 -25.025 -37.273 1.00 95.31 95 GLN A O 1
ATOM 713 N N . PRO A 1 96 ? 34.611 -25.252 -36.746 1.00 92.44 96 PRO A N 1
ATOM 714 C CA . PRO A 1 96 ? 34.802 -26.403 -37.619 1.00 92.44 96 PRO A CA 1
ATOM 715 C C . PRO A 1 96 ? 33.857 -27.558 -37.270 1.00 92.44 96 PRO A C 1
ATOM 717 O O . PRO A 1 96 ? 33.786 -27.984 -36.115 1.00 92.44 96 PRO A O 1
ATOM 720 N N . GLN A 1 97 ? 33.208 -28.117 -38.296 1.00 90.06 97 GLN A N 1
ATOM 721 C CA . GLN A 1 97 ? 32.284 -29.256 -38.187 1.00 90.06 97 GLN A CA 1
ATOM 722 C C . GLN A 1 97 ? 31.026 -28.971 -37.346 1.00 90.06 97 GLN A C 1
ATOM 724 O O . GLN A 1 97 ? 30.393 -29.906 -36.852 1.00 90.06 97 GLN A O 1
ATOM 729 N N . MET A 1 98 ? 30.653 -27.698 -37.174 1.00 94.62 98 MET A N 1
ATOM 730 C CA . MET A 1 98 ? 29.393 -27.349 -36.528 1.00 94.62 98 MET A CA 1
ATOM 731 C C . MET A 1 98 ? 28.206 -27.765 -37.419 1.00 94.62 98 MET A C 1
ATOM 733 O O . MET A 1 98 ? 28.199 -27.448 -38.611 1.00 94.62 98 MET A O 1
ATOM 737 N N . PRO A 1 99 ? 27.191 -28.464 -36.877 1.00 92.19 99 PRO A N 1
ATOM 738 C CA . PRO A 1 99 ? 25.933 -28.690 -37.585 1.00 92.19 99 PRO A CA 1
ATOM 739 C C . PRO A 1 99 ? 25.212 -27.366 -37.896 1.00 92.19 99 PRO A C 1
ATOM 741 O O . PRO A 1 99 ? 25.486 -26.365 -37.235 1.00 92.19 99 PRO A O 1
ATOM 744 N N . PRO A 1 100 ? 24.245 -27.345 -38.834 1.00 94.25 100 PRO A N 1
ATOM 745 C CA . PRO A 1 100 ? 23.438 -26.156 -39.095 1.00 94.25 100 PRO A CA 1
ATOM 746 C C . PRO A 1 100 ? 22.823 -25.587 -37.812 1.00 94.25 100 PRO A C 1
ATOM 748 O O . PRO A 1 100 ? 22.169 -26.307 -37.053 1.00 94.25 100 PRO A O 1
ATOM 751 N N . VAL A 1 101 ? 23.035 -24.291 -37.583 1.00 95.69 101 VAL A N 1
ATOM 752 C CA . VAL A 1 101 ? 22.516 -23.561 -36.424 1.00 95.69 101 VAL A CA 1
ATOM 753 C C . VAL A 1 101 ? 21.405 -22.633 -36.893 1.00 95.69 101 VAL A C 1
ATOM 755 O O . VAL A 1 101 ? 21.554 -21.935 -37.891 1.00 95.69 101 VAL A O 1
ATOM 758 N N . THR A 1 102 ? 20.282 -22.628 -36.180 1.00 95.62 102 THR A N 1
ATOM 759 C CA . THR A 1 102 ? 19.154 -21.735 -36.458 1.00 95.62 102 THR A CA 1
ATOM 760 C C . THR A 1 102 ? 18.651 -21.105 -35.166 1.00 95.62 102 THR A C 1
ATOM 762 O O . THR A 1 102 ? 18.747 -21.712 -34.096 1.00 95.62 102 THR A O 1
ATOM 765 N N . THR A 1 103 ? 18.129 -19.888 -35.272 1.00 95.69 103 THR A N 1
ATOM 766 C CA . THR A 1 103 ? 17.525 -19.143 -34.167 1.00 95.69 103 THR A CA 1
ATOM 767 C C . THR A 1 103 ? 16.014 -19.257 -34.267 1.00 95.69 103 THR A C 1
ATOM 769 O O . THR A 1 103 ? 15.441 -19.023 -35.329 1.00 95.69 103 THR A O 1
ATOM 772 N N . VAL A 1 104 ? 15.370 -19.597 -33.154 1.00 95.06 104 VAL A N 1
ATOM 773 C CA . VAL A 1 104 ? 13.913 -19.690 -33.055 1.00 95.06 104 VAL A CA 1
ATOM 774 C C . VAL A 1 104 ? 13.448 -18.671 -32.026 1.00 95.06 104 VAL A C 1
ATOM 776 O O . VAL A 1 104 ? 13.881 -18.728 -30.878 1.00 95.06 104 VAL A O 1
ATOM 779 N N . LEU A 1 105 ? 12.576 -17.755 -32.446 1.00 94.62 105 LEU A N 1
ATOM 780 C CA . LEU A 1 105 ? 11.893 -16.831 -31.544 1.00 94.62 105 LEU A CA 1
ATOM 781 C C . LEU A 1 105 ? 10.765 -17.566 -30.821 1.00 94.62 105 LEU A C 1
ATOM 783 O O . LEU A 1 105 ? 10.018 -18.328 -31.440 1.00 94.62 105 LEU A O 1
ATOM 787 N N . THR A 1 106 ? 10.624 -17.321 -29.524 1.00 91.88 106 THR A N 1
ATOM 788 C CA . THR A 1 106 ? 9.564 -17.904 -28.700 1.00 91.88 106 THR A CA 1
ATOM 789 C C . THR A 1 106 ? 8.754 -16.813 -28.004 1.00 91.88 106 THR A C 1
ATOM 791 O O . THR A 1 106 ? 9.226 -15.696 -27.781 1.00 91.88 106 THR A O 1
ATOM 794 N N . ARG A 1 107 ? 7.502 -17.142 -27.667 1.00 89.31 107 ARG A N 1
ATOM 795 C CA . ARG A 1 107 ? 6.646 -16.335 -26.788 1.00 89.31 107 ARG A CA 1
ATOM 796 C C . ARG A 1 107 ? 6.378 -17.110 -25.508 1.00 89.31 107 ARG A C 1
ATOM 798 O O . ARG A 1 107 ? 6.252 -18.334 -25.552 1.00 89.31 107 ARG A O 1
ATOM 805 N N . ILE A 1 108 ? 6.274 -16.385 -24.403 1.00 85.56 108 ILE A N 1
ATOM 806 C CA . ILE A 1 108 ? 5.944 -16.926 -23.088 1.00 85.56 108 ILE A CA 1
ATOM 807 C C . ILE A 1 108 ? 4.662 -16.241 -22.637 1.00 85.56 108 ILE A C 1
ATOM 809 O O . ILE A 1 108 ? 4.560 -15.020 -22.705 1.00 85.56 108 ILE A O 1
ATOM 813 N N . GLU A 1 109 ? 3.694 -17.038 -22.207 1.00 87.19 109 GLU A N 1
ATOM 814 C CA . GLU A 1 109 ? 2.501 -16.552 -21.526 1.00 87.19 109 GLU A CA 1
ATOM 815 C C . GLU A 1 109 ? 2.747 -16.655 -20.020 1.00 87.19 109 GLU A C 1
ATOM 817 O O . GLU A 1 109 ? 3.193 -17.697 -19.531 1.00 87.19 109 GLU A O 1
ATOM 822 N N . VAL A 1 110 ? 2.517 -15.556 -19.306 1.00 85.94 110 VAL A N 1
ATOM 823 C CA . VAL A 1 110 ? 2.638 -15.481 -17.847 1.00 85.94 110 VAL A CA 1
ATOM 824 C C . VAL A 1 110 ? 1.229 -15.401 -17.279 1.00 85.94 110 VAL A C 1
ATOM 826 O O . VAL A 1 110 ? 0.385 -14.691 -17.822 1.00 85.94 110 VAL A O 1
ATOM 829 N N . SER A 1 111 ? 0.970 -16.148 -16.206 1.00 88.06 111 SER A N 1
ATOM 830 C CA . SER A 1 111 ? -0.323 -16.104 -15.521 1.00 88.06 111 SER A CA 1
ATOM 831 C C . SER A 1 111 ? -0.595 -14.684 -15.019 1.00 88.06 111 SER A C 1
ATOM 833 O O . SER A 1 111 ? 0.286 -14.141 -14.361 1.00 88.06 111 SER A O 1
ATOM 835 N N . PRO A 1 112 ? -1.781 -14.092 -15.244 1.00 80.81 112 PRO A N 1
ATOM 836 C CA . PRO A 1 112 ? -2.108 -12.768 -14.703 1.00 80.81 112 PRO A CA 1
ATOM 837 C C . PRO A 1 112 ? -2.107 -12.735 -13.164 1.00 80.81 112 PRO A C 1
ATOM 839 O O . PRO A 1 112 ? -1.878 -11.685 -12.574 1.00 80.81 112 PRO A O 1
ATOM 842 N N . ASP A 1 113 ? -2.292 -13.889 -12.518 1.00 84.19 113 ASP A N 1
ATOM 843 C CA . ASP A 1 113 ? -2.278 -14.042 -11.058 1.00 84.19 113 ASP A CA 1
ATOM 844 C C . ASP A 1 113 ? -0.902 -14.457 -10.496 1.00 84.19 113 ASP A C 1
ATOM 846 O O . ASP A 1 113 ? -0.817 -14.988 -9.387 1.00 84.19 113 ASP A O 1
ATOM 850 N N . ASP A 1 114 ? 0.185 -14.306 -11.263 1.00 84.56 114 ASP A N 1
ATOM 851 C CA . ASP A 1 114 ? 1.521 -14.695 -10.798 1.00 84.56 114 ASP A CA 1
ATOM 852 C C . ASP A 1 114 ? 1.945 -13.856 -9.568 1.00 84.56 114 ASP A C 1
ATOM 854 O O . ASP A 1 114 ? 2.002 -12.624 -9.649 1.00 84.56 114 ASP A O 1
ATOM 858 N N . PRO A 1 115 ? 2.269 -14.480 -8.415 1.00 80.44 115 PRO A N 1
ATOM 859 C CA . PRO A 1 115 ? 2.652 -13.751 -7.206 1.00 80.44 115 PRO A CA 1
ATOM 860 C C . PRO A 1 115 ? 3.931 -12.921 -7.382 1.00 80.44 115 PRO A C 1
ATOM 862 O O . PRO A 1 115 ? 4.146 -11.980 -6.618 1.00 80.44 115 PRO A O 1
ATOM 865 N N . ALA A 1 116 ? 4.764 -13.210 -8.389 1.00 81.31 116 ALA A N 1
ATOM 866 C CA . ALA A 1 116 ? 5.942 -12.408 -8.707 1.00 81.31 116 ALA A CA 1
ATOM 867 C C . ALA A 1 116 ? 5.595 -10.968 -9.131 1.00 81.31 116 ALA A C 1
ATOM 869 O O . ALA A 1 116 ? 6.459 -10.096 -9.040 1.00 81.31 116 ALA A O 1
ATOM 870 N N . PHE A 1 117 ? 4.348 -10.685 -9.533 1.00 76.19 117 PHE A N 1
ATOM 871 C CA . PHE A 1 117 ? 3.887 -9.311 -9.765 1.00 76.19 117 PHE A CA 1
ATOM 872 C C . PHE A 1 117 ? 3.772 -8.492 -8.475 1.00 76.19 117 PHE A C 1
ATOM 874 O O . PHE A 1 117 ? 3.931 -7.275 -8.516 1.00 76.19 117 PHE A O 1
ATOM 881 N N . LEU A 1 118 ? 3.546 -9.142 -7.329 1.00 72.12 118 LEU A N 1
ATOM 882 C CA . LEU A 1 118 ? 3.452 -8.467 -6.029 1.00 72.12 118 LEU A CA 1
ATOM 883 C C . LEU A 1 118 ? 4.833 -8.050 -5.511 1.00 72.12 118 LEU A C 1
ATOM 885 O O . LEU A 1 118 ? 4.969 -7.033 -4.834 1.00 72.12 118 LEU A O 1
ATOM 889 N N . GLN A 1 119 ? 5.861 -8.845 -5.819 1.00 74.25 119 GLN A N 1
ATOM 890 C CA . GLN A 1 119 ? 7.232 -8.600 -5.386 1.00 74.25 119 GLN A CA 1
ATOM 891 C C . GLN A 1 119 ? 8.227 -8.943 -6.506 1.00 74.25 119 GLN A C 1
ATOM 893 O O . GLN A 1 119 ? 8.807 -10.032 -6.515 1.00 74.25 119 GLN A O 1
ATOM 898 N N . PRO A 1 120 ? 8.455 -8.027 -7.463 1.00 76.50 120 PRO A N 1
ATOM 899 C CA . PRO A 1 120 ? 9.409 -8.260 -8.536 1.00 76.50 120 PRO A CA 1
ATOM 900 C C . PRO A 1 120 ? 10.844 -8.254 -7.990 1.00 76.50 120 PRO A C 1
ATOM 902 O O . PRO A 1 120 ? 11.363 -7.231 -7.555 1.00 76.50 120 PRO A O 1
ATOM 905 N N . GLU A 1 121 ? 11.515 -9.405 -8.042 1.00 77.88 121 GLU A N 1
ATOM 906 C CA . GLU A 1 121 ? 12.903 -9.550 -7.566 1.00 77.88 121 GLU A CA 1
ATOM 907 C C . GLU A 1 121 ? 13.954 -9.386 -8.679 1.00 77.88 121 GLU A C 1
ATOM 909 O O . GLU A 1 121 ? 15.159 -9.348 -8.417 1.00 77.88 121 GLU A O 1
ATOM 914 N N . LYS A 1 122 ? 13.522 -9.323 -9.945 1.00 78.44 122 LYS A N 1
ATOM 915 C CA . LYS A 1 122 ? 14.413 -9.356 -11.111 1.00 78.44 122 LYS A CA 1
ATOM 916 C C . LYS A 1 122 ? 14.110 -8.235 -12.100 1.00 78.44 122 LYS A C 1
ATOM 918 O O . LYS A 1 122 ? 13.195 -8.336 -12.910 1.00 78.44 122 LYS A O 1
ATOM 923 N N . PHE A 1 123 ? 14.957 -7.213 -12.079 1.00 79.06 123 PHE A N 1
ATOM 924 C CA . PHE A 1 123 ? 14.845 -6.033 -12.934 1.00 79.06 123 PHE A CA 1
ATOM 925 C C . PHE A 1 123 ? 15.536 -6.215 -14.295 1.00 79.06 123 PHE A C 1
ATOM 927 O O . PHE A 1 123 ? 16.444 -7.041 -14.453 1.00 79.06 123 PHE A O 1
ATOM 934 N N . ILE A 1 124 ? 15.109 -5.418 -15.276 1.00 82.19 124 ILE A N 1
ATOM 935 C CA . ILE A 1 124 ? 15.751 -5.273 -16.588 1.00 82.19 124 ILE A CA 1
ATOM 936 C C . ILE A 1 124 ? 16.397 -3.889 -16.695 1.00 82.19 124 ILE A C 1
ATOM 938 O O . ILE A 1 124 ? 15.898 -2.929 -16.117 1.00 82.19 124 ILE A O 1
ATOM 942 N N . GLY A 1 125 ? 17.484 -3.783 -17.459 1.00 76.50 125 GLY A N 1
ATOM 943 C CA . GLY A 1 125 ? 18.177 -2.509 -17.686 1.00 76.50 125 GLY A CA 1
ATOM 944 C C . GLY A 1 125 ? 19.358 -2.246 -16.748 1.00 76.50 125 GLY A C 1
ATOM 945 O O . GLY A 1 125 ? 19.810 -3.155 -16.044 1.00 76.50 125 GLY A O 1
ATOM 946 N N . PRO A 1 126 ? 19.938 -1.036 -16.822 1.00 70.31 126 PRO A N 1
ATOM 947 C CA . PRO A 1 126 ? 21.082 -0.651 -16.015 1.00 70.31 126 PRO A CA 1
ATOM 948 C C . PRO A 1 126 ? 20.681 -0.399 -14.561 1.00 70.31 126 PRO A C 1
ATOM 950 O O . PRO A 1 126 ? 19.517 -0.192 -14.230 1.00 70.31 126 PRO A O 1
ATOM 953 N N . VAL A 1 127 ? 21.687 -0.386 -13.693 1.00 73.44 127 VAL A N 1
ATOM 954 C CA . VAL A 1 127 ? 21.541 0.114 -12.327 1.00 73.44 127 VAL A CA 1
ATOM 955 C C . VAL A 1 127 ? 21.745 1.626 -12.372 1.00 73.44 127 VAL A C 1
ATOM 957 O O . VAL A 1 127 ? 22.803 2.075 -12.818 1.00 73.44 127 VAL A O 1
ATOM 960 N N . TYR A 1 128 ? 20.740 2.386 -11.941 1.00 73.88 128 TYR A N 1
ATOM 961 C CA . TYR A 1 128 ? 20.789 3.849 -11.898 1.00 73.88 128 TYR A CA 1
ATOM 962 C C . TYR A 1 128 ? 21.776 4.351 -10.841 1.00 73.88 128 TYR A C 1
ATOM 964 O O . TYR A 1 128 ? 21.974 3.705 -9.807 1.00 73.88 128 TYR A O 1
ATOM 972 N N . GLN A 1 129 ? 22.410 5.497 -11.102 1.00 77.62 129 GLN A N 1
ATOM 973 C CA . GLN A 1 129 ? 23.164 6.201 -10.064 1.00 77.62 129 GLN A CA 1
ATOM 974 C C . GLN A 1 129 ? 22.201 6.812 -9.032 1.00 77.62 129 GLN A C 1
ATOM 976 O O . GLN A 1 129 ? 21.055 7.095 -9.378 1.00 77.62 129 GLN A O 1
ATOM 981 N N . PRO A 1 130 ? 22.644 7.059 -7.783 1.00 80.19 130 PRO A N 1
ATOM 982 C CA . PRO A 1 130 ? 21.773 7.589 -6.730 1.00 80.19 130 PRO A CA 1
ATOM 983 C C . PRO A 1 130 ? 21.004 8.861 -7.120 1.00 80.19 130 PRO A C 1
ATOM 985 O O . PRO A 1 130 ? 19.834 8.991 -6.788 1.00 80.19 130 PRO A O 1
ATOM 988 N N . GLU A 1 131 ? 21.635 9.767 -7.870 1.00 79.25 131 GLU A N 1
ATOM 989 C CA . GLU A 1 131 ? 21.024 11.023 -8.336 1.00 79.25 131 GLU A CA 1
ATOM 990 C C . GLU A 1 131 ? 19.900 10.782 -9.360 1.00 79.25 131 GLU A C 1
ATOM 992 O O . GLU A 1 131 ? 18.842 11.405 -9.303 1.00 79.25 131 GLU A O 1
ATOM 997 N N . GLU A 1 132 ? 20.112 9.846 -10.291 1.00 75.81 132 GLU A N 1
ATOM 998 C CA . GLU A 1 132 ? 19.103 9.448 -11.280 1.00 75.81 132 GLU A CA 1
ATOM 999 C C . GLU A 1 132 ? 17.943 8.711 -10.606 1.00 75.81 132 GLU A C 1
ATOM 1001 O O . GLU A 1 132 ? 16.784 8.921 -10.956 1.00 75.81 132 GLU A O 1
ATOM 1006 N N . GLN A 1 133 ? 18.252 7.871 -9.616 1.00 74.81 133 GLN A N 1
ATOM 1007 C CA . GLN A 1 133 ? 17.258 7.178 -8.810 1.00 74.81 133 GLN A CA 1
ATOM 1008 C C . GLN A 1 133 ? 16.375 8.175 -8.050 1.00 74.81 133 GLN A C 1
ATOM 1010 O O . GLN A 1 133 ? 15.156 8.078 -8.138 1.00 74.81 133 GLN A O 1
ATOM 1015 N N . GLU A 1 134 ? 16.965 9.162 -7.373 1.00 77.00 134 GLU A N 1
ATOM 1016 C CA . GLU A 1 134 ? 16.218 10.184 -6.631 1.00 77.00 134 GLU A CA 1
ATOM 1017 C C . GLU A 1 134 ? 15.274 10.980 -7.545 1.00 77.00 134 GLU A C 1
ATOM 1019 O O . GLU A 1 134 ? 14.118 11.220 -7.196 1.00 77.00 134 GLU A O 1
ATOM 1024 N N . ALA A 1 135 ? 15.729 11.333 -8.752 1.00 73.62 135 ALA A N 1
ATOM 1025 C CA . ALA A 1 135 ? 14.890 12.011 -9.736 1.00 73.62 135 ALA A CA 1
ATOM 1026 C C . ALA A 1 135 ? 13.703 11.141 -10.195 1.00 73.62 135 ALA A C 1
ATOM 1028 O O . ALA A 1 135 ? 12.585 11.642 -10.320 1.00 73.62 135 ALA A O 1
ATOM 1029 N N . LEU A 1 136 ? 13.926 9.842 -10.415 1.00 71.12 136 LEU A N 1
ATOM 1030 C CA . LEU A 1 136 ? 12.879 8.891 -10.806 1.00 71.12 136 LEU A CA 1
ATOM 1031 C C . LEU A 1 136 ? 11.902 8.576 -9.657 1.00 71.12 136 LEU A C 1
ATOM 1033 O O . LEU A 1 136 ? 10.735 8.283 -9.919 1.00 71.12 136 LEU A O 1
ATOM 1037 N N . GLU A 1 137 ? 12.360 8.664 -8.406 1.00 73.25 137 GLU A N 1
ATOM 1038 C CA . GLU A 1 137 ? 11.577 8.432 -7.183 1.00 73.25 137 GLU A CA 1
ATOM 1039 C C . GLU A 1 137 ? 10.839 9.681 -6.673 1.00 73.25 137 GLU A C 1
ATOM 1041 O O . GLU A 1 137 ? 10.021 9.576 -5.756 1.00 73.25 137 GLU A O 1
ATOM 1046 N N . ALA A 1 138 ? 11.090 10.861 -7.251 1.00 78.00 138 ALA A N 1
ATOM 1047 C CA . ALA A 1 138 ? 10.438 12.105 -6.847 1.00 78.00 138 ALA A CA 1
ATOM 1048 C C . ALA A 1 138 ? 8.906 11.951 -6.854 1.00 78.00 138 ALA A C 1
ATOM 1050 O O . ALA A 1 138 ? 8.332 11.577 -7.870 1.00 78.00 138 ALA A O 1
ATOM 1051 N N . ALA A 1 139 ? 8.211 12.280 -5.769 1.00 80.88 139 ALA A N 1
ATOM 1052 C CA . ALA A 1 139 ? 6.761 12.140 -5.671 1.00 80.88 139 ALA A CA 1
ATOM 1053 C C . ALA A 1 139 ? 6.027 13.449 -6.006 1.00 80.88 139 ALA A C 1
ATOM 1055 O O . ALA A 1 139 ? 6.457 14.544 -5.619 1.00 80.88 139 ALA A O 1
ATOM 1056 N N . TYR A 1 140 ? 4.889 13.329 -6.698 1.00 86.62 140 TYR A N 1
ATOM 1057 C CA . TYR A 1 140 ? 3.979 14.443 -6.981 1.00 86.62 140 TYR A CA 1
ATOM 1058 C C . TYR A 1 140 ? 3.497 15.118 -5.693 1.00 86.62 140 TYR A C 1
ATOM 1060 O O . TYR A 1 140 ? 2.961 14.463 -4.801 1.00 86.62 140 TYR A O 1
ATOM 1068 N N . GLY A 1 141 ? 3.661 16.439 -5.607 1.00 84.69 141 GLY A N 1
ATOM 1069 C CA . GLY A 1 141 ? 3.281 17.232 -4.435 1.00 84.69 141 GLY A CA 1
ATOM 1070 C C . GLY A 1 141 ? 4.296 17.215 -3.292 1.00 84.69 141 GLY A C 1
ATOM 1071 O O . GLY A 1 141 ? 3.979 17.711 -2.211 1.00 84.69 141 GLY A O 1
ATOM 1072 N N . TRP A 1 142 ? 5.495 16.667 -3.516 1.00 82.44 142 TRP A N 1
ATOM 1073 C CA . TRP A 1 142 ? 6.578 16.664 -2.533 1.00 82.44 142 TRP A CA 1
ATOM 1074 C C . TRP A 1 142 ? 7.899 17.147 -3.136 1.00 82.44 142 TRP A C 1
ATOM 1076 O O . TRP A 1 142 ? 8.299 18.281 -2.885 1.00 82.44 142 TRP A O 1
ATOM 1086 N N . GLN A 1 143 ? 8.581 16.311 -3.928 1.00 86.88 143 GLN A N 1
ATOM 1087 C CA . GLN A 1 143 ? 9.832 16.680 -4.611 1.00 86.88 143 GLN A CA 1
ATOM 1088 C C . GLN A 1 143 ? 9.588 17.324 -5.984 1.00 86.88 143 GLN A C 1
ATOM 1090 O O . GLN A 1 143 ? 10.483 17.964 -6.530 1.00 86.88 143 GLN A O 1
ATOM 1095 N N . ARG A 1 144 ? 8.383 17.163 -6.536 1.00 86.44 144 ARG A N 1
ATOM 1096 C CA . ARG A 1 144 ? 7.911 17.819 -7.761 1.00 86.44 144 ARG A CA 1
ATOM 1097 C C . ARG A 1 144 ? 6.519 18.415 -7.534 1.00 86.44 144 ARG A C 1
ATOM 1099 O O . ARG A 1 144 ? 5.836 18.036 -6.579 1.00 86.44 144 ARG A O 1
ATOM 1106 N N . ASP A 1 145 ? 6.097 19.318 -8.416 1.00 88.50 145 ASP A N 1
ATOM 1107 C CA . ASP A 1 145 ? 4.773 19.949 -8.347 1.00 88.50 145 ASP A CA 1
ATOM 1108 C C . ASP A 1 145 ? 3.643 18.903 -8.295 1.00 88.50 145 ASP A C 1
ATOM 1110 O O . ASP A 1 145 ? 3.759 17.808 -8.846 1.00 88.50 145 ASP A O 1
ATOM 1114 N N . GLY A 1 146 ? 2.566 19.212 -7.567 1.00 90.56 146 GLY A N 1
ATOM 1115 C CA . GLY A 1 146 ? 1.454 18.293 -7.294 1.00 90.56 146 GLY A CA 1
ATOM 1116 C C . GLY A 1 146 ? 0.115 18.749 -7.870 1.00 90.56 146 GLY A C 1
ATOM 1117 O O . GLY A 1 146 ? 0.018 19.776 -8.531 1.00 90.56 146 GLY A O 1
ATOM 1118 N N . GLY A 1 147 ? -0.948 17.997 -7.573 1.00 90.44 147 GLY A N 1
ATOM 1119 C CA . GLY A 1 147 ? -2.282 18.188 -8.164 1.00 90.44 147 GLY A CA 1
ATOM 1120 C C . GLY A 1 147 ? -3.100 19.389 -7.666 1.00 90.44 147 GLY A C 1
ATOM 1121 O O . GLY A 1 147 ? -4.283 19.473 -7.971 1.00 90.44 147 GLY A O 1
ATOM 1122 N N . HIS A 1 148 ? -2.527 20.316 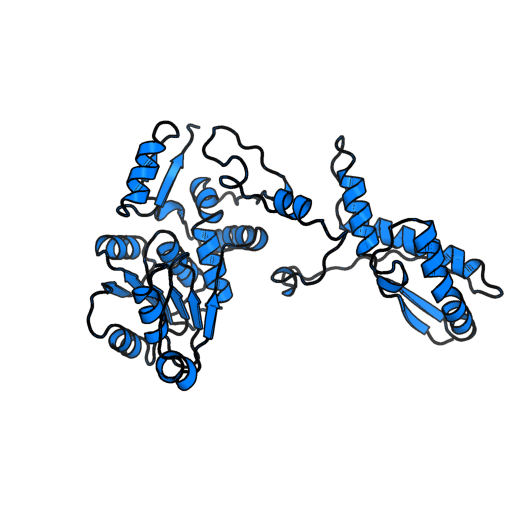-6.892 1.00 91.50 148 HIS A N 1
ATOM 1123 C CA . HIS A 1 148 ? -3.210 21.557 -6.487 1.00 91.50 148 HIS A CA 1
ATOM 1124 C C . HIS A 1 148 ? -2.982 22.674 -7.519 1.00 91.50 148 HIS A C 1
ATOM 1126 O O . HIS A 1 148 ? -2.532 23.769 -7.189 1.00 91.50 148 HIS A O 1
ATOM 1132 N N . ALA A 1 149 ? -3.274 22.360 -8.779 1.00 91.19 149 ALA A N 1
ATOM 1133 C CA . ALA A 1 149 ? -3.195 23.240 -9.938 1.00 91.19 149 ALA A CA 1
ATOM 1134 C C . ALA A 1 149 ? -4.180 22.743 -11.010 1.00 91.19 149 ALA A C 1
ATOM 1136 O O . ALA A 1 149 ? -4.507 21.559 -11.029 1.00 91.19 149 ALA A O 1
ATOM 1137 N N . GLU A 1 150 ? -4.627 23.623 -11.911 1.00 90.12 150 GLU A N 1
ATOM 1138 C CA . GLU A 1 150 ? -5.553 23.253 -13.002 1.00 90.12 150 GLU A CA 1
ATOM 1139 C C . GLU A 1 150 ? -4.962 22.195 -13.951 1.00 90.12 150 GLU A C 1
ATOM 1141 O O . GLU A 1 150 ? -5.695 21.419 -14.556 1.00 90.12 150 GLU A O 1
ATOM 1146 N N . TYR A 1 151 ? -3.630 22.147 -14.063 1.00 91.12 151 TYR A N 1
ATOM 1147 C CA . TYR A 1 151 ? -2.897 21.182 -14.878 1.00 91.12 151 TYR A CA 1
ATOM 1148 C C . TYR A 1 151 ? -1.708 20.617 -14.097 1.00 91.12 151 TYR A C 1
ATOM 1150 O O . TYR A 1 151 ? -1.050 21.338 -13.347 1.00 91.12 151 TYR A O 1
ATOM 1158 N N . LEU A 1 152 ? -1.398 19.340 -14.329 1.00 91.19 152 LEU A N 1
ATOM 1159 C CA . LEU A 1 152 ? -0.238 18.644 -13.775 1.00 91.19 152 LEU A CA 1
ATOM 1160 C C . LEU A 1 152 ? 0.515 17.923 -14.897 1.00 91.19 152 LEU A C 1
ATOM 1162 O O . LEU A 1 152 ? -0.090 17.195 -15.682 1.00 91.19 152 LEU A O 1
ATOM 1166 N N . LEU A 1 153 ? 1.839 18.084 -14.950 1.00 89.62 153 LEU A N 1
ATOM 1167 C CA . LEU A 1 153 ? 2.687 17.285 -15.832 1.00 89.62 153 LEU A CA 1
ATOM 1168 C C . LEU A 1 153 ? 2.904 15.895 -15.216 1.00 89.62 153 LEU A C 1
ATOM 1170 O O . LEU A 1 153 ? 3.792 15.711 -14.384 1.00 89.62 153 LEU A O 1
ATOM 1174 N N . ALA A 1 154 ? 2.082 14.927 -15.617 1.00 87.56 154 ALA A N 1
ATOM 1175 C CA . ALA A 1 154 ? 2.196 13.538 -15.185 1.00 87.56 154 ALA A CA 1
ATOM 1176 C C . ALA A 1 154 ? 3.023 12.699 -16.175 1.00 87.56 154 ALA A C 1
ATOM 1178 O O . ALA A 1 154 ? 2.907 12.869 -17.389 1.00 87.56 154 ALA A O 1
ATOM 1179 N N . GLU A 1 155 ? 3.855 11.791 -15.668 1.00 84.19 155 GLU A N 1
ATOM 1180 C CA . GLU A 1 155 ? 4.533 10.794 -16.492 1.00 84.19 155 GLU A CA 1
ATOM 1181 C C . GLU A 1 155 ? 3.573 9.638 -16.783 1.00 84.19 155 GLU A C 1
ATOM 1183 O O . GLU A 1 155 ? 2.884 9.164 -15.885 1.00 84.19 155 GLU A O 1
ATOM 1188 N N . GLU A 1 156 ? 3.563 9.145 -18.023 1.00 83.75 156 GLU A N 1
ATOM 1189 C CA . GLU A 1 156 ? 2.673 8.057 -18.463 1.00 83.75 156 GLU A CA 1
ATOM 1190 C C . GLU A 1 156 ? 2.767 6.813 -17.567 1.00 83.75 156 GLU A C 1
ATOM 1192 O O . GLU A 1 156 ? 1.751 6.218 -17.224 1.00 83.75 156 GLU A O 1
ATOM 1197 N N . LYS A 1 157 ? 3.981 6.466 -17.118 1.00 81.19 157 LYS A N 1
ATOM 1198 C CA . LYS A 1 157 ? 4.234 5.322 -16.226 1.00 81.19 157 LYS A CA 1
ATOM 1199 C C . LYS A 1 157 ? 3.551 5.426 -14.857 1.00 81.19 157 LYS A C 1
ATOM 1201 O O . LYS A 1 157 ? 3.427 4.408 -14.185 1.00 81.19 157 LYS A O 1
ATOM 1206 N N . ASP A 1 158 ? 3.156 6.631 -14.443 1.00 87.38 158 ASP A N 1
ATOM 1207 C CA . ASP A 1 158 ? 2.521 6.901 -13.151 1.00 87.38 158 ASP A CA 1
ATOM 1208 C C . ASP A 1 158 ? 0.985 6.970 -13.274 1.00 87.38 158 ASP A C 1
ATOM 1210 O O . ASP A 1 158 ? 0.287 7.181 -12.280 1.00 87.38 158 ASP A O 1
ATOM 1214 N N . LEU A 1 159 ? 0.446 6.799 -14.489 1.00 90.69 159 LEU A N 1
ATOM 1215 C CA . LEU A 1 159 ? -0.984 6.857 -14.763 1.00 90.69 159 LEU A CA 1
ATOM 1216 C C . LEU A 1 159 ? -1.641 5.492 -14.572 1.00 90.69 159 LEU A C 1
ATOM 1218 O O . LEU A 1 159 ? -1.179 4.470 -15.073 1.00 90.69 159 LEU A O 1
ATOM 1222 N N . ILE A 1 160 ? -2.781 5.507 -13.889 1.00 90.81 160 ILE A N 1
ATOM 1223 C CA . ILE A 1 160 ? -3.652 4.349 -13.707 1.00 90.81 160 ILE A CA 1
ATOM 1224 C C . ILE A 1 160 ? -4.985 4.681 -14.362 1.00 90.81 160 ILE A C 1
ATOM 1226 O O . ILE A 1 160 ? -5.545 5.757 -14.131 1.00 90.81 160 ILE A O 1
ATOM 1230 N N . LEU A 1 161 ? -5.504 3.756 -15.168 1.00 92.31 161 LEU A N 1
ATOM 1231 C CA . LEU A 1 161 ? -6.817 3.924 -15.771 1.00 92.31 161 LEU A CA 1
ATOM 1232 C C . LEU A 1 161 ? -7.891 3.848 -14.680 1.00 92.31 161 LEU A C 1
ATOM 1234 O O . LEU A 1 161 ? -8.002 2.845 -13.979 1.00 92.31 161 LEU A O 1
ATOM 1238 N N . LEU A 1 162 ? -8.688 4.907 -14.537 1.00 95.38 162 LEU A N 1
ATOM 1239 C CA . LEU A 1 162 ? -9.788 4.949 -13.577 1.00 95.38 162 LEU A CA 1
ATOM 1240 C C . LEU A 1 162 ? -11.023 4.246 -14.173 1.00 95.38 162 LEU A C 1
ATOM 1242 O O . LEU A 1 162 ? -11.520 4.707 -15.200 1.00 95.38 162 LEU A O 1
ATOM 1246 N N . PRO A 1 163 ? -11.550 3.169 -13.557 1.00 95.44 163 PRO A N 1
ATOM 1247 C CA . PRO A 1 163 ? -12.793 2.542 -14.000 1.00 95.44 163 PRO A CA 1
ATOM 1248 C C . PRO A 1 163 ? -13.977 3.520 -14.013 1.00 95.44 163 PRO A C 1
ATOM 1250 O O . PRO A 1 163 ? -14.175 4.247 -13.042 1.00 95.44 163 PRO A O 1
ATOM 1253 N N . ASP A 1 164 ? -14.831 3.448 -15.042 1.00 95.75 164 ASP A N 1
ATOM 1254 C CA . ASP A 1 164 ? -15.979 4.358 -15.253 1.00 95.75 164 ASP A CA 1
ATOM 1255 C C . ASP A 1 164 ? -16.950 4.465 -14.057 1.00 95.75 164 ASP A C 1
ATOM 1257 O O . ASP A 1 164 ? -17.673 5.449 -13.909 1.00 95.75 164 ASP A O 1
ATOM 1261 N N . ALA A 1 165 ? -17.009 3.441 -13.200 1.00 96.06 165 ALA A N 1
ATOM 1262 C CA . ALA A 1 165 ? -17.868 3.430 -12.013 1.00 96.06 165 ALA A CA 1
ATOM 1263 C C . ALA A 1 165 ? -17.341 4.317 -10.860 1.00 96.06 165 ALA A C 1
ATOM 1265 O O . ALA A 1 165 ? -18.101 4.706 -9.955 1.00 96.06 165 ALA A O 1
ATOM 1266 N N . LEU A 1 166 ? -16.041 4.618 -10.864 1.00 96.94 166 LEU A N 1
ATOM 1267 C CA . LEU A 1 166 ? -15.369 5.449 -9.873 1.00 96.94 166 LEU A CA 1
ATOM 1268 C C . LEU A 1 166 ? -15.357 6.907 -10.331 1.00 96.94 166 LEU A C 1
ATOM 1270 O O . LEU A 1 166 ? -15.165 7.213 -11.502 1.00 96.94 166 LEU A O 1
ATOM 1274 N N . SER A 1 167 ? -15.582 7.825 -9.393 1.00 96.44 167 SER A N 1
ATOM 1275 C CA . SER A 1 167 ? -15.498 9.257 -9.683 1.00 96.44 167 SER A CA 1
ATOM 1276 C C . SER A 1 167 ? -14.055 9.735 -9.552 1.00 96.44 167 SER A C 1
ATOM 1278 O O . SER A 1 167 ? -13.225 9.080 -8.917 1.00 96.44 167 SER A O 1
ATOM 1280 N N . TYR A 1 168 ? -13.760 10.932 -10.064 1.00 95.12 168 TYR A N 1
ATOM 1281 C CA . TYR A 1 168 ? -12.464 11.576 -9.825 1.00 95.12 168 TYR A CA 1
ATOM 1282 C C . TYR A 1 168 ? -12.141 11.719 -8.333 1.00 95.12 168 TYR A C 1
ATOM 1284 O O . TYR A 1 168 ? -10.989 11.578 -7.935 1.00 95.12 168 TYR A O 1
ATOM 1292 N N . GLU A 1 169 ? -13.158 11.917 -7.491 1.00 95.31 169 GLU A N 1
ATOM 1293 C CA . GLU A 1 169 ? -12.992 11.939 -6.037 1.00 95.31 169 GLU A CA 1
ATOM 1294 C C . GLU A 1 169 ? -12.539 10.584 -5.469 1.00 95.31 169 GLU A C 1
ATOM 1296 O O . GLU A 1 169 ? -11.723 10.556 -4.548 1.00 95.31 169 GLU A O 1
ATOM 1301 N N . ASP A 1 170 ? -13.029 9.462 -6.013 1.00 96.12 170 ASP A N 1
ATOM 1302 C CA . ASP A 1 170 ? -12.538 8.134 -5.631 1.00 96.12 170 ASP A CA 1
ATOM 1303 C C . ASP A 1 170 ? -11.089 7.943 -6.089 1.00 96.12 170 ASP A C 1
ATOM 1305 O O . ASP A 1 170 ? -10.249 7.545 -5.283 1.00 96.12 170 ASP A O 1
ATOM 1309 N N . GLY A 1 171 ? -10.774 8.292 -7.343 1.00 95.12 171 GLY A N 1
ATOM 1310 C CA . GLY A 1 171 ? -9.415 8.211 -7.892 1.00 95.12 171 GLY A CA 1
ATOM 1311 C C . GLY A 1 171 ? -8.400 9.022 -7.079 1.00 95.12 171 GLY A C 1
ATOM 1312 O O . GLY A 1 171 ? -7.353 8.505 -6.685 1.00 95.12 171 GLY A O 1
ATOM 1313 N N . ALA A 1 172 ? -8.752 10.259 -6.719 1.00 93.75 172 ALA A N 1
ATOM 1314 C CA . ALA A 1 172 ? -7.936 11.121 -5.864 1.00 93.75 172 ALA A CA 1
ATOM 1315 C C . ALA A 1 172 ? -7.754 10.564 -4.440 1.00 93.75 172 ALA A C 1
ATOM 1317 O O . ALA A 1 172 ? -6.802 10.919 -3.740 1.00 93.75 172 ALA A O 1
ATOM 1318 N N . PHE A 1 173 ? -8.665 9.711 -3.968 1.00 93.44 173 PHE A N 1
ATOM 1319 C CA . PHE A 1 173 ? -8.534 9.069 -2.665 1.00 93.44 173 PHE A CA 1
ATOM 1320 C C . PHE A 1 173 ? -7.717 7.767 -2.739 1.00 93.44 173 PHE A C 1
ATOM 1322 O O . PHE A 1 173 ? -6.963 7.481 -1.801 1.00 93.44 173 PHE A O 1
ATOM 1329 N N . ILE A 1 174 ? -7.818 7.023 -3.850 1.00 95.44 174 ILE A N 1
ATOM 1330 C CA . ILE A 1 174 ? -7.010 5.830 -4.176 1.00 95.44 174 ILE A CA 1
ATOM 1331 C C . ILE A 1 174 ? -5.520 6.153 -4.170 1.00 95.44 174 ILE A C 1
ATOM 1333 O O . ILE A 1 174 ? -4.765 5.432 -3.521 1.00 95.44 174 ILE A O 1
ATOM 1337 N N . SER A 1 175 ? -5.111 7.275 -4.764 1.00 90.31 175 SER A N 1
ATOM 1338 C CA . SER A 1 175 ? -3.698 7.678 -4.851 1.00 90.31 175 SER A CA 1
ATOM 1339 C C . SER A 1 175 ? -3.019 7.975 -3.507 1.00 90.31 175 SER A C 1
ATOM 1341 O O . SER A 1 175 ? -1.807 8.168 -3.454 1.00 90.31 175 SER A O 1
ATOM 1343 N N . CYS A 1 176 ? -3.774 8.023 -2.404 1.00 87.44 176 CYS A N 1
ATOM 1344 C CA . CYS A 1 176 ? -3.229 8.275 -1.076 1.00 87.44 176 CYS A CA 1
ATOM 1345 C C . CYS A 1 176 ? -3.941 7.430 -0.011 1.00 87.44 176 CYS A C 1
ATOM 1347 O O . CYS A 1 176 ? -3.563 6.291 0.239 1.00 87.44 176 CYS A O 1
ATOM 1349 N N . GLY A 1 177 ? -4.976 7.970 0.641 1.00 91.06 177 GLY A N 1
ATOM 1350 C CA . GLY A 1 177 ? -5.519 7.385 1.871 1.00 91.06 177 GLY A CA 1
ATOM 1351 C C . GLY A 1 177 ? -6.113 5.983 1.711 1.00 91.06 177 GLY A C 1
ATOM 1352 O O . GLY A 1 177 ? -5.974 5.166 2.620 1.00 91.06 177 GLY A O 1
ATOM 1353 N N . VAL A 1 178 ? -6.746 5.696 0.572 1.00 96.31 178 VAL A N 1
ATOM 1354 C CA . VAL A 1 178 ? -7.277 4.360 0.267 1.00 96.31 178 VAL A CA 1
ATOM 1355 C C . VAL A 1 178 ? -6.146 3.414 -0.131 1.00 96.31 178 VAL A C 1
ATOM 1357 O O . VAL A 1 178 ? -6.101 2.302 0.382 1.00 96.31 178 VAL A O 1
ATOM 1360 N N . GLY A 1 179 ? -5.207 3.851 -0.976 1.00 96.19 179 GLY A N 1
ATOM 1361 C CA . GLY A 1 179 ? -4.048 3.051 -1.378 1.00 96.19 179 GLY A CA 1
ATOM 1362 C C . GLY A 1 179 ? -3.186 2.618 -0.189 1.00 96.19 179 GLY A C 1
ATOM 1363 O O . GLY A 1 179 ? -2.915 1.433 -0.018 1.00 96.19 179 GLY A O 1
ATOM 1364 N N . THR A 1 180 ? -2.851 3.549 0.709 1.00 96.12 180 THR A N 1
ATOM 1365 C CA . THR A 1 180 ? -2.114 3.257 1.951 1.00 96.12 180 THR A CA 1
ATOM 1366 C C . THR A 1 180 ? -2.852 2.248 2.838 1.00 96.12 180 THR A C 1
ATOM 1368 O O . THR A 1 180 ? -2.234 1.354 3.416 1.00 96.12 180 THR A O 1
ATOM 1371 N N . ALA A 1 181 ? -4.180 2.362 2.945 1.00 97.88 181 ALA A N 1
ATOM 1372 C CA . ALA A 1 181 ? -4.984 1.394 3.685 1.00 97.88 181 ALA A CA 1
ATOM 1373 C C . ALA A 1 181 ? -5.009 0.020 2.994 1.00 97.88 181 ALA A C 1
ATOM 1375 O O . ALA A 1 181 ? -4.915 -1.000 3.673 1.00 97.88 181 ALA A O 1
ATOM 1376 N N . TYR A 1 182 ? -5.097 -0.014 1.663 1.00 98.31 182 TYR A N 1
ATOM 1377 C CA . TYR A 1 182 ? -5.097 -1.240 0.864 1.00 98.31 182 TYR A CA 1
ATOM 1378 C C . TYR A 1 182 ? -3.795 -2.022 1.018 1.00 98.31 182 TYR A C 1
ATOM 1380 O O . TYR A 1 182 ? -3.840 -3.223 1.276 1.00 98.31 182 TYR A O 1
ATOM 1388 N N . GLU A 1 183 ? -2.645 -1.343 0.988 1.00 97.81 183 GLU A N 1
ATOM 1389 C CA . GLU A 1 183 ? -1.360 -1.981 1.287 1.00 97.81 183 GLU A CA 1
ATOM 1390 C C . GLU A 1 183 ? -1.361 -2.594 2.693 1.00 97.81 183 GLU A C 1
ATOM 1392 O O . GLU A 1 183 ? -0.979 -3.749 2.872 1.00 97.81 183 GLU A O 1
ATOM 1397 N N . GLY A 1 184 ? -1.879 -1.866 3.689 1.00 97.94 184 GLY A N 1
ATOM 1398 C CA . GLY A 1 184 ? -2.008 -2.377 5.054 1.00 97.94 184 GLY A CA 1
ATOM 1399 C C . GLY A 1 184 ? -2.887 -3.630 5.154 1.00 97.94 184 GLY A C 1
ATOM 1400 O O . GLY A 1 184 ? -2.554 -4.559 5.888 1.00 97.94 184 GLY A O 1
ATOM 1401 N N . ILE A 1 185 ? -3.973 -3.689 4.381 1.00 98.31 185 ILE A N 1
ATOM 1402 C CA . ILE A 1 185 ? -4.868 -4.850 4.281 1.00 98.31 185 ILE A CA 1
ATOM 1403 C C . ILE A 1 185 ? -4.163 -6.054 3.650 1.00 98.31 185 ILE A C 1
ATOM 1405 O O . ILE A 1 185 ? -4.298 -7.169 4.158 1.00 98.31 185 ILE A O 1
ATOM 1409 N N . LEU A 1 186 ? -3.392 -5.841 2.580 1.00 97.25 186 LEU A N 1
ATOM 1410 C CA . LEU A 1 186 ? -2.628 -6.902 1.920 1.00 97.25 186 LEU A CA 1
ATOM 1411 C C . LEU A 1 186 ? -1.500 -7.428 2.811 1.00 97.25 186 LEU A C 1
ATOM 1413 O O . LEU A 1 186 ? -1.376 -8.637 2.988 1.00 97.25 186 LEU A O 1
ATOM 1417 N N . ARG A 1 187 ? -0.722 -6.536 3.433 1.00 96.94 187 ARG A N 1
ATOM 1418 C CA . ARG A 1 187 ? 0.369 -6.903 4.353 1.00 96.94 187 ARG A CA 1
ATOM 1419 C C . ARG A 1 187 ? -0.139 -7.547 5.640 1.00 96.94 187 ARG A C 1
ATOM 1421 O O . ARG A 1 187 ? 0.546 -8.383 6.219 1.00 96.94 187 ARG A O 1
ATOM 1428 N N . GLY A 1 188 ? -1.337 -7.165 6.078 1.00 97.44 188 GLY A N 1
ATOM 1429 C CA . GLY A 1 188 ? -2.064 -7.825 7.156 1.00 97.44 188 GLY A CA 1
ATOM 1430 C C . GLY A 1 188 ? -2.688 -9.156 6.747 1.00 97.44 188 GLY A C 1
ATOM 1431 O O . GLY A 1 188 ? -3.204 -9.848 7.620 1.00 97.44 188 GLY A O 1
ATOM 1432 N N . GLU A 1 189 ? -2.634 -9.518 5.457 1.00 97.44 189 GLU A N 1
ATOM 1433 C CA . GLU A 1 189 ? -3.204 -10.748 4.898 1.00 97.44 189 GLU A CA 1
ATOM 1434 C C . GLU A 1 189 ? -4.670 -10.942 5.341 1.00 97.44 189 GLU A C 1
ATOM 1436 O O . GLU A 1 189 ? -5.086 -12.038 5.733 1.00 97.44 189 GLU A O 1
ATOM 1441 N N . VAL A 1 190 ? -5.442 -9.848 5.341 1.00 98.38 190 VAL A N 1
ATOM 1442 C CA . VAL A 1 190 ? -6.821 -9.846 5.843 1.00 98.38 190 VAL A CA 1
ATOM 1443 C C . VAL A 1 190 ? -7.706 -10.721 4.963 1.00 98.38 190 VAL A C 1
ATOM 1445 O O . VAL A 1 190 ? -7.728 -10.603 3.735 1.00 98.38 190 VAL A O 1
ATOM 1448 N N . SER A 1 191 ? -8.484 -11.574 5.613 1.00 96.38 191 SER A N 1
ATOM 1449 C CA . SER A 1 191 ? -9.356 -12.557 4.988 1.00 96.38 191 SER A CA 1
ATOM 1450 C C . SER A 1 191 ? -10.715 -12.627 5.683 1.00 96.38 191 SER A C 1
ATOM 1452 O O . SER A 1 191 ? -10.916 -12.088 6.773 1.00 96.38 191 SER A O 1
ATOM 1454 N N . GLY A 1 192 ? -11.653 -13.366 5.086 1.00 97.06 192 GLY A N 1
ATOM 1455 C CA . GLY A 1 192 ? -12.980 -13.561 5.672 1.00 97.06 192 GLY A CA 1
ATOM 1456 C C . GLY A 1 192 ? -13.032 -14.400 6.951 1.00 97.06 192 GLY A C 1
ATOM 1457 O O . GLY A 1 192 ? -14.095 -14.540 7.550 1.00 97.06 192 GLY A O 1
ATOM 1458 N N . SER A 1 193 ? -11.897 -14.938 7.395 1.00 95.88 193 SER A N 1
ATOM 1459 C CA . SER A 1 193 ? -11.788 -15.628 8.683 1.00 95.88 193 SER A CA 1
ATOM 1460 C C . SER A 1 193 ? -11.480 -14.676 9.841 1.00 95.88 193 SER A C 1
ATOM 1462 O O . SER A 1 193 ? -11.691 -15.052 10.993 1.00 95.88 193 SER A O 1
ATOM 1464 N N . ASP A 1 194 ? -11.011 -13.461 9.547 1.00 98.50 194 ASP A N 1
ATOM 1465 C CA . ASP A 1 194 ? -10.361 -12.592 10.525 1.00 98.50 194 ASP A CA 1
ATOM 1466 C C . ASP A 1 194 ? -11.342 -11.662 11.253 1.00 98.50 194 ASP A C 1
ATOM 1468 O O . ASP A 1 194 ? -12.199 -11.015 10.642 1.00 98.50 194 ASP A O 1
ATOM 1472 N N . ASN A 1 195 ? -11.168 -11.537 12.570 1.00 98.75 195 ASN A N 1
ATOM 1473 C CA . ASN A 1 195 ? -11.609 -10.377 13.334 1.00 98.75 195 ASN A CA 1
ATOM 1474 C C . ASN A 1 195 ? -10.558 -9.269 13.171 1.00 98.75 195 ASN A C 1
ATOM 1476 O O . ASN A 1 195 ? -9.412 -9.424 13.597 1.00 98.75 195 ASN A O 1
ATOM 1480 N N . VAL A 1 196 ? -10.952 -8.145 12.581 1.00 98.88 196 VAL A N 1
ATOM 1481 C CA . VAL A 1 196 ? -10.068 -7.016 12.291 1.00 98.88 196 VAL A CA 1
ATOM 1482 C C . VAL A 1 196 ? -10.297 -5.898 13.302 1.00 98.88 196 VAL A C 1
ATOM 1484 O O . VAL A 1 196 ? -11.417 -5.415 13.465 1.00 98.88 196 VAL A O 1
ATOM 1487 N N . LEU A 1 197 ? -9.226 -5.457 13.955 1.00 98.88 197 LEU A N 1
ATOM 1488 C CA . LEU A 1 197 ? -9.195 -4.253 14.781 1.00 98.88 197 LEU A CA 1
ATOM 1489 C C . LEU A 1 197 ? -8.541 -3.113 13.999 1.00 98.88 197 LEU A C 1
ATOM 1491 O O . LEU A 1 197 ? -7.457 -3.287 13.454 1.00 98.88 197 LEU A O 1
ATOM 1495 N N . VAL A 1 198 ? -9.153 -1.932 13.995 1.00 98.88 198 VAL A N 1
ATOM 1496 C CA . VAL A 1 198 ? -8.561 -0.709 13.443 1.00 98.88 198 VAL A CA 1
ATOM 1497 C C . VAL A 1 198 ? -8.485 0.352 14.533 1.00 98.88 198 VAL A C 1
ATOM 1499 O O . VAL A 1 198 ? -9.510 0.773 15.073 1.00 98.88 198 VAL A O 1
ATOM 1502 N N . VAL A 1 199 ? -7.268 0.791 14.854 1.00 98.56 199 VAL A N 1
ATOM 1503 C CA . VAL A 1 199 ? -7.000 1.831 15.854 1.00 98.56 199 VAL A CA 1
ATOM 1504 C C . VAL A 1 199 ? -6.642 3.137 15.149 1.00 98.56 199 VAL A C 1
ATOM 1506 O O . VAL A 1 199 ? -5.671 3.205 14.402 1.00 98.56 199 VAL A O 1
ATOM 1509 N N . GLY A 1 200 ? -7.420 4.188 15.404 1.00 97.12 200 GLY A N 1
ATOM 1510 C CA . GLY A 1 200 ? -7.353 5.469 14.703 1.00 97.12 200 GLY A CA 1
ATOM 1511 C C . GLY A 1 200 ? -8.259 5.475 13.475 1.00 97.12 200 GLY A C 1
ATOM 1512 O O . GLY A 1 200 ? -7.911 4.961 12.419 1.00 97.12 200 GLY A O 1
ATOM 1513 N N . LEU A 1 201 ? -9.420 6.107 13.589 1.00 96.06 201 LEU A N 1
ATOM 1514 C CA . LEU A 1 201 ? -10.465 6.186 12.572 1.00 96.06 201 LEU A CA 1
ATOM 1515 C C . LEU A 1 201 ? -10.412 7.521 11.821 1.00 96.06 201 LEU A C 1
ATOM 1517 O O . LEU A 1 201 ? -11.434 8.141 11.534 1.00 96.06 201 LEU A O 1
ATOM 1521 N N . GLY A 1 202 ? -9.205 7.971 11.476 1.00 92.88 202 GLY A N 1
ATOM 1522 C CA . GLY A 1 202 ? -9.004 9.021 10.476 1.00 92.88 202 GLY A CA 1
ATOM 1523 C C . GLY A 1 202 ? -9.372 8.543 9.059 1.00 92.88 202 GLY A C 1
ATOM 1524 O O . GLY A 1 202 ? -9.897 7.438 8.897 1.00 92.88 202 GLY A O 1
ATOM 1525 N N . PRO A 1 203 ? -9.059 9.328 8.009 1.00 92.06 203 PRO A N 1
ATOM 1526 C CA . PRO A 1 203 ? -9.287 8.913 6.623 1.00 92.06 203 PRO A CA 1
ATOM 1527 C C . PRO A 1 203 ? -8.769 7.498 6.327 1.00 92.06 203 PRO A C 1
ATOM 1529 O O . PRO A 1 203 ? -9.519 6.671 5.824 1.00 92.06 203 PRO A O 1
ATOM 1532 N N . VAL A 1 204 ? -7.517 7.202 6.698 1.00 95.56 204 VAL A N 1
ATOM 1533 C CA . VAL A 1 204 ? -6.880 5.898 6.441 1.00 95.56 204 VAL A CA 1
ATOM 1534 C C . VAL A 1 204 ? -7.586 4.775 7.199 1.00 95.56 204 VAL A C 1
ATOM 1536 O O . VAL A 1 204 ? -7.920 3.762 6.598 1.00 95.56 204 VAL A O 1
ATOM 1539 N N . GLY A 1 205 ? -7.888 4.959 8.488 1.00 97.06 205 GLY A N 1
ATOM 1540 C CA . GLY A 1 205 ? -8.562 3.933 9.290 1.00 97.06 205 GLY A CA 1
ATOM 1541 C C . GLY A 1 205 ? -9.977 3.615 8.809 1.00 97.06 205 GLY A C 1
ATOM 1542 O O . GLY A 1 205 ? -10.362 2.450 8.740 1.00 97.06 205 GLY A O 1
ATOM 1543 N N . MET A 1 206 ? -10.748 4.627 8.395 1.00 96.12 206 MET A N 1
ATOM 1544 C CA . MET A 1 206 ? -12.066 4.391 7.790 1.00 96.12 206 MET A CA 1
ATOM 1545 C C . MET A 1 206 ? -11.964 3.602 6.484 1.00 96.12 206 MET A C 1
ATOM 1547 O O . MET A 1 206 ? -12.792 2.722 6.241 1.00 96.12 206 MET A O 1
ATOM 1551 N N . MET A 1 207 ? -10.946 3.877 5.665 1.00 97.25 207 MET A N 1
ATOM 1552 C CA . MET A 1 207 ? -10.705 3.112 4.440 1.00 97.25 207 MET A CA 1
ATOM 1553 C C . MET A 1 207 ? -10.201 1.701 4.744 1.00 97.25 207 MET A C 1
ATOM 1555 O O . MET A 1 207 ? -10.654 0.760 4.106 1.00 97.25 207 MET A O 1
ATOM 1559 N N . ALA A 1 208 ? -9.366 1.512 5.767 1.00 98.38 208 ALA A N 1
ATOM 1560 C CA . ALA A 1 208 ? -8.937 0.188 6.210 1.00 98.38 208 ALA A CA 1
ATOM 1561 C C . ALA A 1 208 ? -10.138 -0.675 6.630 1.00 98.38 208 ALA A C 1
ATOM 1563 O O . ALA A 1 208 ? -10.249 -1.819 6.204 1.00 98.38 208 ALA A O 1
ATOM 1564 N N . MET A 1 209 ? -11.095 -0.113 7.375 1.00 98.56 209 MET A N 1
ATOM 1565 C CA . MET A 1 209 ? -12.345 -0.808 7.709 1.00 98.56 209 MET A CA 1
ATOM 1566 C C . MET A 1 209 ? -13.190 -1.120 6.463 1.00 98.56 209 MET A C 1
ATOM 1568 O O . MET A 1 209 ? -13.671 -2.241 6.305 1.00 98.56 209 MET A O 1
ATOM 1572 N N . MET A 1 210 ? -13.340 -0.160 5.543 1.00 98.19 210 MET A N 1
ATOM 1573 C CA . MET A 1 210 ? -14.057 -0.372 4.279 1.00 98.19 210 MET A CA 1
ATOM 1574 C C . MET A 1 210 ? -13.443 -1.522 3.464 1.00 98.19 210 MET A C 1
ATOM 1576 O O . MET A 1 210 ? -14.160 -2.402 2.994 1.00 98.19 210 MET A O 1
ATOM 1580 N N . LEU A 1 211 ? -12.119 -1.544 3.334 1.00 98.50 211 LEU A N 1
ATOM 1581 C CA . LEU A 1 211 ? -11.384 -2.546 2.569 1.00 98.50 211 LEU A CA 1
ATOM 1582 C C . LEU A 1 211 ? -11.357 -3.910 3.270 1.00 98.50 211 LEU A C 1
ATOM 1584 O O . LEU A 1 211 ? -11.510 -4.933 2.605 1.00 98.50 211 LEU A O 1
ATOM 1588 N N . ALA A 1 212 ? -11.258 -3.948 4.603 1.00 98.62 212 ALA A N 1
ATOM 1589 C CA . ALA A 1 212 ? -11.427 -5.177 5.381 1.00 98.62 212 ALA A CA 1
ATOM 1590 C C . ALA A 1 212 ? -12.810 -5.800 5.135 1.00 98.62 212 ALA A C 1
ATOM 1592 O O . ALA A 1 212 ? -12.918 -7.007 4.916 1.00 98.62 212 ALA A O 1
ATOM 1593 N N . LYS A 1 213 ? -13.861 -4.969 5.084 1.00 98.00 213 LYS A N 1
ATOM 1594 C CA . LYS A 1 213 ? -15.216 -5.408 4.727 1.00 98.00 213 LYS A CA 1
ATOM 1595 C C . LYS A 1 213 ? -15.279 -5.954 3.302 1.00 98.00 213 LYS A C 1
ATOM 1597 O O . LYS A 1 213 ? -15.889 -6.996 3.088 1.00 98.00 213 LYS A O 1
ATOM 1602 N N . GLY A 1 214 ? -14.624 -5.290 2.347 1.00 97.56 214 GLY A N 1
ATOM 1603 C CA . GLY A 1 214 ? -14.498 -5.763 0.964 1.00 97.56 214 GLY A CA 1
ATOM 1604 C C . GLY A 1 214 ? -13.813 -7.130 0.850 1.00 97.56 214 GLY A C 1
ATOM 1605 O O . GLY A 1 214 ? -14.284 -8.000 0.124 1.00 97.56 214 GLY A O 1
ATOM 1606 N N . ARG A 1 215 ? -12.780 -7.380 1.666 1.00 97.25 215 ARG A N 1
ATOM 1607 C CA . ARG A 1 215 ? -12.112 -8.694 1.790 1.00 97.25 215 ARG A CA 1
ATOM 1608 C C . ARG A 1 215 ? -12.931 -9.740 2.560 1.00 97.25 215 ARG A C 1
ATOM 1610 O O . ARG A 1 215 ? -12.481 -10.876 2.710 1.00 97.25 215 ARG A O 1
ATOM 1617 N N . GLY A 1 216 ? -14.122 -9.370 3.028 1.00 97.38 216 GLY A N 1
ATOM 1618 C CA . GLY A 1 216 ? -15.068 -10.254 3.698 1.00 97.38 216 GLY A CA 1
ATOM 1619 C C . GLY A 1 216 ? -14.773 -10.504 5.172 1.00 97.38 216 GLY A C 1
ATOM 1620 O O . GLY A 1 216 ? -15.290 -11.490 5.690 1.00 97.38 216 GLY A O 1
ATOM 1621 N N . ALA A 1 217 ? -13.957 -9.663 5.827 1.00 98.31 217 ALA A N 1
ATOM 1622 C CA . ALA A 1 217 ? -13.579 -9.816 7.234 1.00 98.31 217 ALA A CA 1
ATOM 1623 C C . ALA A 1 217 ? -14.784 -10.173 8.116 1.00 98.31 217 ALA A C 1
ATOM 1625 O O . ALA A 1 217 ? -15.853 -9.568 8.013 1.00 98.31 217 ALA A O 1
ATOM 1626 N N . LYS A 1 218 ? -14.594 -11.156 9.000 1.00 97.56 218 LYS A N 1
ATOM 1627 C CA . LYS A 1 218 ? -15.662 -11.740 9.821 1.00 97.56 218 LYS A CA 1
ATOM 1628 C C . LYS A 1 218 ? -16.291 -10.717 10.761 1.00 97.56 218 LYS A C 1
ATOM 1630 O O . LYS A 1 218 ? -17.491 -10.777 11.029 1.00 97.56 218 LYS A O 1
ATOM 1635 N N . ARG A 1 219 ? -15.456 -9.840 11.315 1.00 98.19 219 ARG A N 1
ATOM 1636 C CA . ARG A 1 219 ? -15.855 -8.776 12.235 1.00 98.19 219 ARG A CA 1
ATOM 1637 C C . ARG A 1 219 ? -14.875 -7.622 12.147 1.00 98.19 219 ARG A C 1
ATOM 1639 O O . ARG A 1 219 ? -13.672 -7.856 12.096 1.00 98.19 219 ARG A O 1
ATOM 1646 N N . ILE A 1 220 ? -15.379 -6.397 12.207 1.00 98.81 220 ILE A N 1
ATOM 1647 C CA . ILE A 1 220 ? -14.577 -5.176 12.159 1.00 98.81 220 ILE A CA 1
ATOM 1648 C C . ILE A 1 220 ? -14.849 -4.334 13.407 1.00 98.81 220 ILE A C 1
ATOM 1650 O O . ILE A 1 220 ? -15.985 -3.945 13.692 1.00 98.81 220 ILE A O 1
ATOM 1654 N N . ILE A 1 221 ? -13.785 -4.052 14.155 1.00 98.88 221 ILE A N 1
ATOM 1655 C CA . ILE A 1 221 ? -13.800 -3.302 15.411 1.00 98.88 221 ILE A CA 1
ATOM 1656 C C . ILE A 1 221 ? -13.013 -2.009 15.198 1.00 98.88 221 ILE A C 1
ATOM 1658 O O . ILE A 1 221 ? -11.826 -2.049 14.886 1.00 98.88 221 ILE A O 1
ATOM 1662 N N . GLY A 1 222 ? -13.664 -0.863 15.375 1.00 98.69 222 GLY A N 1
ATOM 1663 C CA . GLY A 1 222 ? -13.036 0.451 15.288 1.00 98.69 222 GLY A CA 1
ATOM 1664 C C . GLY A 1 222 ? -12.749 1.051 16.663 1.00 98.69 222 GLY A C 1
ATOM 1665 O O . GLY A 1 222 ? -13.582 0.978 17.569 1.00 98.69 222 GLY A O 1
ATOM 1666 N N . VAL A 1 223 ? -11.592 1.691 16.816 1.00 98.69 223 VAL A N 1
ATOM 1667 C CA . VAL A 1 223 ? -11.227 2.426 18.033 1.00 98.69 223 VAL A CA 1
ATOM 1668 C C . VAL A 1 223 ? -10.709 3.814 17.681 1.00 98.69 223 VAL A C 1
ATOM 1670 O O . VAL A 1 223 ? -9.794 3.948 16.875 1.00 98.69 223 VAL A O 1
ATOM 1673 N N . ASP A 1 224 ? -11.252 4.851 18.320 1.00 97.69 224 ASP A N 1
ATOM 1674 C CA . ASP A 1 224 ? -10.761 6.230 18.198 1.00 97.69 224 ASP A CA 1
ATOM 1675 C C . ASP A 1 224 ? -10.864 6.983 19.535 1.00 97.69 224 ASP A C 1
ATOM 1677 O O . ASP A 1 224 ? -11.613 6.588 20.426 1.00 97.69 224 ASP A O 1
ATOM 1681 N N . MET A 1 225 ? -10.133 8.086 19.681 1.00 94.75 225 MET A N 1
ATOM 1682 C CA . MET A 1 225 ? -10.278 9.013 20.811 1.00 94.75 225 MET A CA 1
ATOM 1683 C C . MET A 1 225 ? -11.517 9.908 20.673 1.00 94.75 225 MET A C 1
ATOM 1685 O O . MET A 1 225 ? -12.039 10.396 21.674 1.00 94.75 225 MET A O 1
ATOM 1689 N N . LEU A 1 226 ? -11.964 10.149 19.439 1.00 93.19 226 LEU A N 1
ATOM 1690 C CA . LEU A 1 226 ? -12.992 11.122 19.097 1.00 93.19 226 LEU A CA 1
ATOM 1691 C C . LEU A 1 226 ? -14.349 10.435 18.835 1.00 93.19 226 LEU A C 1
ATOM 1693 O O . LEU A 1 226 ? -14.476 9.675 17.865 1.00 93.19 226 LEU A O 1
ATOM 1697 N N . PRO A 1 227 ? -15.397 10.715 19.637 1.00 94.94 227 PRO A N 1
ATOM 1698 C CA . PRO A 1 227 ? -16.739 10.167 19.421 1.00 94.94 227 PRO A CA 1
ATOM 1699 C C . PRO A 1 227 ? -17.300 10.439 18.017 1.00 94.94 227 PRO A C 1
ATOM 1701 O O . PRO A 1 227 ? -17.995 9.600 17.445 1.00 94.94 227 PRO A O 1
ATOM 1704 N N . GLU A 1 228 ? -16.981 11.593 17.433 1.00 92.69 228 GLU A N 1
ATOM 1705 C CA . GLU A 1 228 ? -17.400 11.983 16.088 1.00 92.69 228 GLU A CA 1
ATOM 1706 C C . GLU A 1 228 ? -16.817 11.074 14.994 1.00 92.69 228 GLU A C 1
ATOM 1708 O O . GLU A 1 228 ? -17.489 10.809 13.996 1.00 92.69 228 GLU A O 1
ATOM 1713 N N . ARG A 1 229 ? -15.608 10.530 15.191 1.00 93.00 229 ARG A N 1
ATOM 1714 C CA . ARG A 1 229 ? -14.986 9.582 14.253 1.00 93.00 229 ARG A CA 1
ATOM 1715 C C . ARG A 1 229 ? -15.680 8.230 14.293 1.00 93.00 229 ARG A C 1
ATOM 1717 O O . ARG A 1 229 ? -15.963 7.661 13.241 1.00 93.00 229 ARG A O 1
ATOM 1724 N N . LEU A 1 230 ? -16.028 7.764 15.493 1.00 96.44 230 LEU A N 1
ATOM 1725 C CA . LEU A 1 230 ? -16.835 6.557 15.681 1.00 96.44 230 LEU A CA 1
ATOM 1726 C C . LEU A 1 230 ? -18.223 6.717 15.048 1.00 96.44 230 LEU A C 1
ATOM 1728 O O . LEU A 1 230 ? -18.697 5.814 14.360 1.00 96.44 230 LEU A O 1
ATOM 1732 N N . ALA A 1 231 ? -18.865 7.875 15.229 1.00 94.88 231 ALA A N 1
ATOM 1733 C CA . ALA A 1 231 ? -20.159 8.164 14.615 1.00 94.88 231 ALA A CA 1
ATOM 1734 C C . ALA A 1 231 ? -20.080 8.154 13.078 1.00 94.88 231 ALA A C 1
ATOM 1736 O O . ALA A 1 231 ? -20.929 7.545 12.426 1.00 94.88 231 ALA A O 1
ATOM 1737 N N . MET A 1 232 ? -19.036 8.756 12.504 1.00 92.81 232 MET A N 1
ATOM 1738 C CA . MET A 1 232 ? -18.809 8.772 11.057 1.00 92.81 232 MET A CA 1
ATOM 1739 C C . MET A 1 232 ? -18.547 7.366 10.503 1.00 92.81 232 MET A C 1
ATOM 1741 O O . MET A 1 232 ? -19.192 6.963 9.538 1.00 92.81 232 MET A O 1
ATOM 1745 N N . ALA A 1 233 ? -17.684 6.576 11.149 1.00 95.06 233 ALA A N 1
ATOM 1746 C CA . ALA A 1 233 ? -17.441 5.184 10.768 1.00 95.06 233 ALA A CA 1
ATOM 1747 C C . ALA A 1 233 ? -18.720 4.329 10.833 1.00 95.06 233 ALA A C 1
ATOM 1749 O O . ALA A 1 233 ? -18.978 3.510 9.948 1.00 95.06 233 ALA A O 1
ATOM 1750 N N . LYS A 1 234 ? -19.567 4.562 11.845 1.00 95.56 234 LYS A N 1
ATOM 1751 C CA . LYS A 1 234 ? -20.874 3.905 11.969 1.00 95.56 234 LYS A CA 1
ATOM 1752 C C . LYS A 1 234 ? -21.814 4.302 10.832 1.00 95.56 234 LYS A C 1
ATOM 1754 O O . LYS A 1 234 ? -22.473 3.434 10.269 1.00 95.56 234 LYS A O 1
ATOM 1759 N N . GLN A 1 235 ? -21.866 5.587 10.483 1.00 93.94 235 GLN A N 1
ATOM 1760 C CA . GLN A 1 235 ? -22.696 6.096 9.388 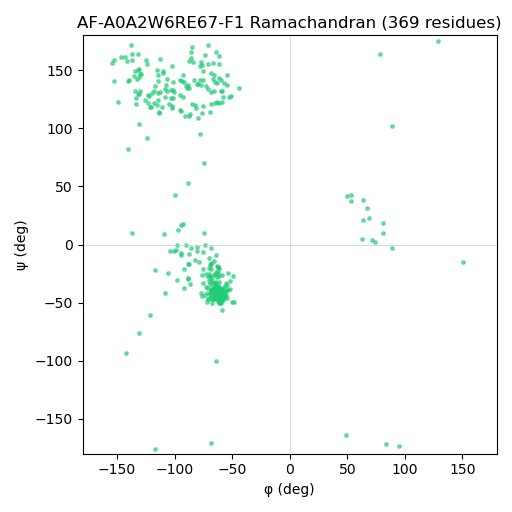1.00 93.94 235 GLN A CA 1
ATOM 1761 C C . GLN A 1 235 ? -22.256 5.542 8.027 1.00 93.94 235 GLN A C 1
ATOM 1763 O O . GLN A 1 235 ? -23.105 5.232 7.196 1.00 93.94 235 GLN A O 1
ATOM 1768 N N . LEU A 1 236 ? -20.949 5.364 7.818 1.00 93.62 236 LEU A N 1
ATOM 1769 C CA . LEU A 1 236 ? -20.405 4.702 6.630 1.00 93.62 236 LEU A CA 1
ATOM 1770 C C . LEU A 1 236 ? -20.722 3.198 6.583 1.00 93.62 236 LEU A C 1
ATOM 1772 O O . LEU A 1 236 ? -20.597 2.582 5.527 1.00 93.62 236 LEU A O 1
ATOM 1776 N N . GLY A 1 237 ? -21.123 2.595 7.706 1.00 95.81 237 GLY A N 1
ATOM 1777 C CA . GLY A 1 237 ? -21.459 1.174 7.787 1.00 95.81 237 GLY A CA 1
ATOM 1778 C C . GLY A 1 237 ? -20.252 0.255 7.590 1.00 95.81 237 GLY A C 1
ATOM 1779 O O . GLY A 1 237 ? -20.401 -0.836 7.034 1.00 95.81 237 GLY A O 1
ATOM 1780 N N . VAL A 1 238 ? -19.060 0.702 7.998 1.00 95.38 238 VAL A N 1
ATOM 1781 C CA . VAL A 1 238 ? -17.791 -0.024 7.798 1.00 95.38 238 VAL A CA 1
ATOM 1782 C C . VAL A 1 238 ? -17.310 -0.783 9.039 1.00 95.38 238 VAL A C 1
ATOM 1784 O O . VAL A 1 238 ? -16.337 -1.516 8.940 1.00 95.38 238 VAL A O 1
ATOM 1787 N N . MET A 1 239 ? -17.981 -0.641 10.187 1.00 96.31 239 MET A N 1
ATOM 1788 C CA . MET A 1 239 ? -17.627 -1.333 11.433 1.00 96.31 239 MET A CA 1
ATOM 1789 C C . MET A 1 239 ? -18.839 -1.985 12.101 1.00 96.31 239 MET A C 1
ATOM 1791 O O . MET A 1 239 ? -19.949 -1.455 12.020 1.00 96.31 239 MET A O 1
ATOM 1795 N N . ASP A 1 240 ? -18.598 -3.078 12.822 1.00 98.00 240 ASP A N 1
ATOM 1796 C CA . ASP A 1 240 ? -19.602 -3.779 13.632 1.00 98.00 240 ASP A CA 1
ATOM 1797 C C . ASP A 1 240 ? -19.623 -3.258 15.074 1.00 98.00 240 ASP A C 1
ATOM 1799 O O . ASP A 1 240 ? -20.682 -3.114 15.688 1.00 98.00 240 ASP A O 1
ATOM 1803 N N . HIS A 1 241 ? -18.441 -2.936 15.610 1.00 98.38 241 HIS A N 1
ATOM 1804 C CA . HIS A 1 241 ? -18.258 -2.436 16.969 1.00 98.38 241 HIS A CA 1
ATOM 1805 C C . HIS A 1 241 ? -17.338 -1.217 16.974 1.00 98.38 241 HIS A C 1
ATOM 1807 O O . HIS A 1 241 ? -16.363 -1.169 16.228 1.00 98.38 241 HIS A O 1
ATOM 1813 N N . GLY A 1 242 ? -17.636 -0.247 17.837 1.00 98.19 242 GLY A N 1
ATOM 1814 C CA . GLY A 1 242 ? -16.851 0.973 17.991 1.00 98.19 242 GLY A CA 1
ATOM 1815 C C . GLY A 1 242 ? -16.620 1.294 19.462 1.00 98.19 242 GLY A C 1
ATOM 1816 O O . GLY A 1 242 ? -17.582 1.299 20.231 1.00 98.19 242 GLY A O 1
ATOM 1817 N N . TYR A 1 243 ? -15.377 1.589 19.842 1.00 98.50 243 TYR A N 1
ATOM 1818 C CA . TYR A 1 243 ? -15.005 1.924 21.219 1.00 98.50 243 TYR A CA 1
ATOM 1819 C C . TYR A 1 243 ? -14.184 3.209 21.288 1.00 98.50 243 TYR A C 1
ATOM 1821 O O . TYR A 1 243 ? -13.375 3.498 20.404 1.00 98.50 243 TYR A O 1
ATOM 1829 N N . LEU A 1 244 ? -14.366 3.969 22.370 1.00 98.25 244 LEU A N 1
ATOM 1830 C CA . LEU A 1 244 ? -13.454 5.063 22.690 1.00 98.25 244 LEU A CA 1
ATOM 1831 C C . LEU A 1 244 ? -12.140 4.480 23.197 1.00 98.25 244 LEU A C 1
ATOM 1833 O O . LEU A 1 244 ? -12.160 3.589 24.045 1.00 98.25 244 LEU A O 1
ATOM 1837 N N . ALA A 1 245 ? -11.005 5.010 22.745 1.00 96.06 245 ALA A N 1
ATOM 1838 C CA . ALA A 1 245 ? -9.698 4.515 23.183 1.00 96.06 245 ALA A CA 1
ATOM 1839 C C . ALA A 1 245 ? -9.430 4.776 24.681 1.00 96.06 245 ALA A C 1
ATOM 1841 O O . ALA A 1 245 ? -8.539 4.170 25.263 1.00 96.06 245 ALA A O 1
ATOM 1842 N N . THR A 1 246 ? -10.232 5.637 25.319 1.00 94.38 246 THR A N 1
ATOM 1843 C CA . THR A 1 246 ? -10.246 5.868 26.772 1.00 94.38 246 THR A CA 1
ATOM 1844 C C . THR A 1 246 ? -11.035 4.820 27.564 1.00 94.38 246 THR A C 1
ATOM 1846 O O . THR A 1 246 ? -11.093 4.909 28.788 1.00 94.38 246 THR A O 1
ATOM 1849 N N . THR A 1 247 ? -11.663 3.844 26.901 1.00 96.88 247 THR A N 1
ATOM 1850 C CA . THR A 1 247 ? -12.382 2.754 27.576 1.00 96.88 247 THR A CA 1
ATOM 1851 C C . THR A 1 247 ? -11.392 1.896 28.363 1.00 96.88 247 THR A C 1
ATOM 1853 O O . THR A 1 247 ? -10.456 1.337 27.792 1.00 96.88 247 THR A O 1
ATOM 1856 N N . GLU A 1 248 ? -11.597 1.778 29.674 1.00 96.06 248 GLU A N 1
ATOM 1857 C CA . GLU A 1 248 ? -10.757 0.939 30.533 1.00 96.06 248 GLU A CA 1
ATOM 1858 C C . GLU A 1 248 ? -10.892 -0.547 30.164 1.00 96.06 248 GLU A C 1
ATOM 1860 O O . GLU A 1 248 ? -11.984 -1.030 29.867 1.00 96.06 248 GLU A O 1
ATOM 1865 N N . GLY A 1 249 ? -9.776 -1.282 30.185 1.00 96.62 249 GLY A N 1
ATOM 1866 C CA . GLY A 1 249 ? -9.768 -2.725 29.906 1.00 96.62 249 GLY A CA 1
ATOM 1867 C C . GLY A 1 249 ? -10.068 -3.097 28.450 1.00 96.62 249 GLY A C 1
ATOM 1868 O O . GLY A 1 249 ? -10.510 -4.212 28.175 1.00 96.62 249 GLY A O 1
ATOM 1869 N N . LEU A 1 250 ? -9.853 -2.178 27.502 1.00 97.56 250 LEU A N 1
ATOM 1870 C CA . LEU A 1 250 ? -10.202 -2.393 26.097 1.00 97.56 250 LEU A CA 1
ATOM 1871 C C . LEU A 1 250 ? -9.567 -3.652 25.461 1.00 97.56 250 LEU A C 1
ATOM 1873 O O . LEU A 1 250 ? -10.300 -4.358 24.765 1.00 97.56 250 LEU A O 1
ATOM 1877 N N . PRO A 1 251 ? -8.291 -4.016 25.726 1.00 98.12 251 PRO A N 1
ATOM 1878 C CA . PRO A 1 251 ? -7.742 -5.291 25.257 1.00 98.12 251 PRO A CA 1
ATOM 1879 C C . PRO A 1 251 ? -8.549 -6.510 25.724 1.00 98.12 251 PRO A C 1
ATOM 1881 O O . PRO A 1 251 ? -8.801 -7.420 24.936 1.00 98.12 251 PRO A O 1
ATOM 1884 N N . GLN A 1 252 ? -9.008 -6.520 26.980 1.00 98.31 252 GLN A N 1
ATOM 1885 C CA . GLN A 1 252 ? -9.813 -7.611 27.536 1.00 98.31 252 GLN A CA 1
ATOM 1886 C C . GLN A 1 252 ? -11.206 -7.656 26.900 1.00 98.31 252 GLN A C 1
ATOM 1888 O O . GLN A 1 252 ? -11.655 -8.727 26.504 1.00 98.31 252 GLN A O 1
ATOM 1893 N N . ILE A 1 253 ? -11.849 -6.500 26.711 1.00 98.56 253 ILE A N 1
ATOM 1894 C CA . ILE A 1 253 ? -13.150 -6.398 26.026 1.00 98.56 253 ILE A CA 1
ATOM 1895 C C . ILE A 1 253 ? -13.054 -6.956 24.600 1.00 98.56 253 ILE A C 1
ATOM 1897 O O . ILE A 1 253 ? -13.916 -7.721 24.161 1.00 98.56 253 ILE A O 1
ATOM 1901 N N . ILE A 1 254 ? -11.997 -6.593 23.869 1.00 98.56 254 ILE A N 1
ATOM 1902 C CA . ILE A 1 254 ? -11.765 -7.094 22.512 1.00 98.56 254 ILE A CA 1
ATOM 1903 C C . ILE A 1 254 ? -11.520 -8.603 22.544 1.00 98.56 254 ILE A C 1
ATOM 1905 O O . ILE A 1 254 ? -12.114 -9.317 21.735 1.00 98.56 254 ILE A O 1
ATOM 1909 N N . ALA A 1 255 ? -10.714 -9.105 23.482 1.00 98.38 255 ALA A N 1
ATOM 1910 C CA . ALA A 1 255 ? -10.452 -10.534 23.626 1.00 98.38 255 ALA A CA 1
ATOM 1911 C C . ALA A 1 255 ? -11.725 -11.340 23.931 1.00 98.38 255 ALA A C 1
ATOM 1913 O O . ALA A 1 255 ? -11.940 -12.384 23.320 1.00 98.38 255 ALA A O 1
ATOM 1914 N N . GLU A 1 256 ? -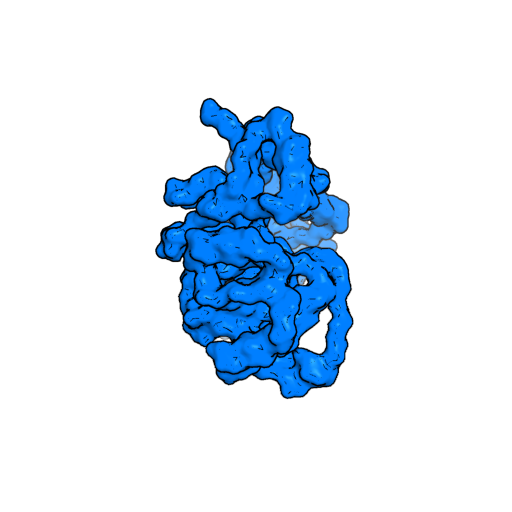12.605 -10.847 24.803 1.00 98.38 256 GLU A N 1
ATOM 1915 C CA . GLU A 1 256 ? -13.895 -11.482 25.100 1.00 98.38 256 GLU A CA 1
ATOM 1916 C C . GLU A 1 256 ? -14.815 -11.507 23.873 1.00 98.38 256 GLU A C 1
ATOM 1918 O O . GLU A 1 256 ? -15.405 -12.542 23.556 1.00 98.38 256 GLU A O 1
ATOM 1923 N N . LEU A 1 257 ? -14.893 -10.393 23.138 1.00 98.19 257 LEU A N 1
ATOM 1924 C CA . LEU A 1 257 ? -15.717 -10.264 21.933 1.00 98.19 257 LEU A CA 1
ATOM 1925 C C . LEU A 1 257 ? -15.270 -11.203 20.800 1.00 98.19 257 LEU A C 1
ATOM 1927 O O . LEU A 1 257 ? -16.090 -11.683 20.011 1.00 98.19 257 LEU A O 1
ATOM 1931 N N . THR A 1 258 ? -13.964 -11.425 20.684 1.00 98.00 258 THR A N 1
ATOM 1932 C CA . THR A 1 258 ? -13.329 -12.158 19.575 1.00 98.00 258 THR A CA 1
ATOM 1933 C C . THR A 1 258 ? -12.904 -13.577 19.944 1.00 98.00 258 THR A C 1
ATOM 1935 O O . THR A 1 258 ? -12.533 -14.338 19.055 1.00 98.00 258 THR A O 1
ATOM 1938 N N . HIS A 1 259 ? -13.033 -13.958 21.218 1.00 95.88 259 HIS A N 1
ATOM 1939 C CA . HIS A 1 259 ? -12.552 -15.220 21.788 1.00 95.88 259 HIS A CA 1
ATOM 1940 C C . HIS A 1 259 ? -11.023 -15.392 21.740 1.00 95.88 259 HIS A C 1
ATOM 1942 O O . HIS A 1 259 ? -10.534 -16.499 21.527 1.00 95.88 259 HIS A O 1
ATOM 1948 N N . GLY A 1 260 ? -10.270 -14.312 21.966 1.00 96.25 260 GLY A N 1
ATOM 1949 C CA . GLY A 1 260 ? -8.807 -14.369 22.091 1.00 96.25 260 GLY A CA 1
ATOM 1950 C C . GLY A 1 260 ? -8.056 -13.110 21.659 1.00 96.25 260 GLY A C 1
ATOM 1951 O O . GLY A 1 260 ? -6.894 -12.960 22.012 1.00 96.25 260 GLY A O 1
ATOM 1952 N N . GLY A 1 261 ? -8.707 -12.196 20.941 1.00 98.12 261 GLY A N 1
ATOM 1953 C CA . GLY A 1 261 ? -8.124 -10.970 20.394 1.00 98.12 261 GLY A CA 1
ATOM 1954 C C . GLY A 1 261 ? -8.423 -10.832 18.898 1.00 98.12 261 GLY A C 1
ATOM 1955 O O . GLY A 1 261 ? -8.994 -11.725 18.273 1.00 98.12 261 GLY A O 1
ATOM 1956 N N . ALA A 1 262 ? -8.039 -9.705 18.306 1.00 98.69 262 ALA A N 1
ATOM 1957 C CA . ALA A 1 262 ? -8.139 -9.524 16.861 1.00 98.69 262 ALA A CA 1
ATOM 1958 C C . ALA A 1 262 ? -7.100 -10.387 16.127 1.00 98.69 262 ALA A C 1
ATOM 1960 O O . ALA A 1 262 ? -5.926 -10.385 16.493 1.00 98.69 262 ALA A O 1
ATOM 1961 N N . ASP A 1 263 ? -7.506 -11.087 15.069 1.00 98.81 263 ASP A N 1
ATOM 1962 C CA . ASP A 1 263 ? -6.596 -11.867 14.219 1.00 98.81 263 ASP A CA 1
ATOM 1963 C C . ASP A 1 263 ? -5.653 -10.942 13.428 1.00 98.81 263 ASP A C 1
ATOM 1965 O O . ASP A 1 263 ? -4.486 -11.268 13.173 1.00 98.81 263 ASP A O 1
ATOM 1969 N N . VAL A 1 264 ? -6.163 -9.754 13.073 1.00 98.88 264 VAL A N 1
ATOM 1970 C CA . VAL A 1 264 ? -5.399 -8.658 12.470 1.00 98.88 264 VAL A CA 1
ATOM 1971 C C . VAL A 1 264 ? -5.728 -7.344 13.169 1.00 98.88 264 VAL A C 1
ATOM 1973 O O . VAL A 1 264 ? -6.889 -6.943 13.220 1.00 98.88 264 VAL A O 1
ATOM 1976 N N . ALA A 1 265 ? -4.714 -6.636 13.657 1.00 98.81 265 ALA A N 1
ATOM 1977 C CA . ALA A 1 265 ? -4.848 -5.270 14.151 1.00 98.81 265 ALA A CA 1
ATOM 1978 C C . ALA A 1 265 ? -4.094 -4.287 13.250 1.00 98.81 265 ALA A C 1
ATOM 1980 O O . ALA A 1 265 ? -2.925 -4.488 12.933 1.00 98.81 265 ALA A O 1
ATOM 1981 N N . LEU A 1 266 ? -4.757 -3.206 12.854 1.00 98.81 266 LEU A N 1
ATOM 1982 C CA . LEU A 1 266 ? -4.227 -2.150 12.000 1.00 98.81 266 LEU A CA 1
ATOM 1983 C C . LEU A 1 266 ? -4.124 -0.862 12.826 1.00 98.81 266 LEU A C 1
ATOM 1985 O O . LEU A 1 266 ? -5.143 -0.306 13.242 1.00 98.81 266 LEU A O 1
ATOM 1989 N N . ASP A 1 267 ? -2.907 -0.375 13.069 1.00 98.44 267 ASP A N 1
ATOM 1990 C CA . ASP A 1 267 ? -2.701 0.962 13.633 1.00 98.44 267 ASP A CA 1
ATOM 1991 C C . ASP A 1 267 ? -2.662 1.995 12.508 1.00 98.44 267 ASP A C 1
ATOM 1993 O O . ASP A 1 267 ? -1.711 2.059 11.728 1.00 98.44 267 ASP A O 1
ATOM 1997 N N . CYS A 1 268 ? -3.681 2.844 12.472 1.00 97.31 268 CYS A N 1
ATOM 1998 C CA . CYS A 1 268 ? -3.778 4.015 11.610 1.00 97.31 268 CYS A CA 1
ATOM 1999 C C . CYS A 1 268 ? -3.657 5.325 12.411 1.00 97.31 268 CYS A C 1
ATOM 2001 O O . CYS A 1 268 ? -3.903 6.399 11.863 1.00 97.31 268 CYS A O 1
ATOM 2003 N N . SER A 1 269 ? -3.309 5.255 13.703 1.00 94.94 269 SER A N 1
ATOM 2004 C CA . SER A 1 269 ? -3.236 6.419 14.591 1.00 94.94 269 SER A CA 1
ATOM 2005 C C . SER A 1 269 ? -1.873 7.114 14.570 1.00 94.94 269 SER A C 1
ATOM 2007 O O . SER A 1 269 ? -1.802 8.317 14.819 1.00 94.94 269 SER A O 1
ATOM 2009 N N . GLY A 1 270 ? -0.792 6.365 14.319 1.00 91.75 270 GLY A N 1
ATOM 2010 C CA . GLY A 1 270 ? 0.575 6.890 14.303 1.00 91.75 270 GLY A CA 1
ATOM 2011 C C . GLY A 1 270 ? 1.140 7.255 15.684 1.00 91.75 270 GLY A C 1
ATOM 2012 O O . GLY A 1 270 ? 2.262 7.752 15.774 1.00 91.75 270 GLY A O 1
ATOM 2013 N N . ASN A 1 271 ? 0.415 7.005 16.781 1.00 93.94 271 ASN A N 1
ATOM 2014 C CA . ASN A 1 271 ? 0.858 7.354 18.135 1.00 93.94 271 ASN A CA 1
ATOM 2015 C C . ASN A 1 271 ? 1.159 6.122 19.005 1.00 93.94 271 ASN A C 1
ATOM 2017 O O . ASN A 1 271 ? 0.710 5.011 18.731 1.00 93.94 271 ASN A O 1
ATOM 2021 N N . ALA A 1 272 ? 1.945 6.326 20.068 1.00 96.50 272 ALA A N 1
ATOM 2022 C CA . ALA A 1 272 ? 2.446 5.247 20.922 1.00 96.50 272 ALA A CA 1
ATOM 2023 C C . ALA A 1 272 ? 1.325 4.427 21.581 1.00 96.50 272 ALA A C 1
ATOM 2025 O O . ALA A 1 272 ? 1.370 3.199 21.567 1.00 96.50 272 ALA A O 1
ATOM 2026 N N . ALA A 1 273 ? 0.309 5.103 22.127 1.00 96.06 273 ALA A N 1
ATOM 2027 C CA . ALA A 1 273 ? -0.787 4.450 22.838 1.00 96.06 273 ALA A CA 1
ATOM 2028 C C . ALA A 1 273 ? -1.660 3.613 21.893 1.00 96.06 273 ALA A C 1
ATOM 2030 O O . ALA A 1 273 ? -2.024 2.490 22.232 1.00 96.06 273 ALA A O 1
ATOM 2031 N N . GLY A 1 274 ? -1.949 4.125 20.692 1.00 96.62 274 GLY A N 1
ATOM 2032 C CA . GLY A 1 274 ? -2.713 3.399 19.678 1.00 96.62 274 GLY A CA 1
ATOM 2033 C C . GLY A 1 274 ? -1.990 2.149 19.176 1.00 96.62 274 GLY A C 1
ATOM 2034 O O . GLY A 1 274 ? -2.594 1.080 19.097 1.00 96.62 274 GLY A O 1
ATOM 2035 N N . ARG A 1 275 ? -0.675 2.245 18.939 1.00 97.94 275 ARG A N 1
ATOM 2036 C CA . ARG A 1 275 ? 0.164 1.092 18.569 1.00 97.94 275 ARG A CA 1
ATOM 2037 C C . ARG A 1 275 ? 0.198 0.023 19.651 1.00 97.94 275 ARG A C 1
ATOM 2039 O O . ARG A 1 275 ? 0.009 -1.152 19.349 1.00 97.94 275 ARG A O 1
ATOM 2046 N N . LEU A 1 276 ? 0.409 0.431 20.903 1.00 98.00 276 LEU A N 1
ATOM 2047 C CA . LEU A 1 276 ? 0.425 -0.497 22.029 1.00 98.00 276 LEU A CA 1
ATOM 2048 C C . LEU A 1 276 ? -0.937 -1.179 22.198 1.00 98.00 276 LEU A C 1
ATOM 2050 O O . LEU A 1 276 ? -0.992 -2.397 22.339 1.00 98.00 276 LEU A O 1
ATOM 2054 N N . LEU A 1 277 ? -2.033 -0.421 22.096 1.00 98.44 277 LEU A N 1
ATOM 2055 C CA . LEU A 1 277 ? -3.386 -0.969 22.136 1.00 98.44 277 LEU A CA 1
ATOM 2056 C C . LEU A 1 277 ? -3.619 -1.992 21.017 1.00 98.44 277 LEU A C 1
ATOM 2058 O O . LEU A 1 277 ? -4.160 -3.064 21.288 1.00 98.44 277 LEU A O 1
ATOM 2062 N N . ALA A 1 278 ? -3.216 -1.679 19.781 1.00 98.50 278 ALA A N 1
ATOM 2063 C CA . ALA A 1 278 ? -3.327 -2.597 18.652 1.00 98.50 278 ALA A CA 1
ATOM 2064 C C . ALA A 1 278 ? -2.574 -3.906 18.938 1.00 98.50 278 ALA A C 1
ATOM 2066 O O . ALA A 1 278 ? -3.152 -4.985 18.808 1.00 98.50 278 ALA A O 1
ATOM 2067 N N . LEU A 1 279 ? -1.326 -3.817 19.414 1.00 98.56 279 LEU A N 1
ATOM 2068 C CA . LEU A 1 279 ? -0.513 -4.980 19.772 1.00 98.56 279 LEU A CA 1
ATOM 2069 C C . LEU A 1 279 ? -1.148 -5.813 20.893 1.00 98.56 279 LEU A C 1
ATOM 2071 O O . LEU A 1 279 ? -1.308 -7.022 20.744 1.00 98.56 279 LEU A O 1
ATOM 2075 N N . GLN A 1 280 ? -1.553 -5.176 21.991 1.00 98.31 280 GLN A N 1
ATOM 2076 C CA . GLN A 1 280 ? -2.098 -5.858 23.169 1.00 98.31 280 GLN A CA 1
ATOM 2077 C C . GLN A 1 280 ? -3.481 -6.467 22.934 1.00 98.31 280 GLN A C 1
ATOM 2079 O O . GLN A 1 280 ? -3.833 -7.446 23.588 1.00 98.31 280 GLN A O 1
ATOM 2084 N N . SER A 1 281 ? -4.245 -5.923 21.986 1.00 98.62 281 SER A N 1
ATOM 2085 C CA . SER A 1 281 ? -5.578 -6.421 21.619 1.00 98.62 281 SER A CA 1
ATOM 2086 C C . SER A 1 281 ? -5.548 -7.483 20.513 1.00 98.62 281 SER A C 1
ATOM 2088 O O . SER A 1 281 ? -6.603 -7.961 20.094 1.00 98.62 281 SER A O 1
ATOM 2090 N N . THR A 1 282 ? -4.364 -7.839 20.009 1.00 98.81 282 THR A N 1
ATOM 2091 C CA . THR A 1 282 ? -4.185 -8.859 18.966 1.00 98.81 282 THR A CA 1
ATOM 2092 C C . THR A 1 282 ? -4.165 -10.257 19.580 1.00 98.81 282 THR A C 1
ATOM 2094 O O . THR A 1 282 ? -3.597 -10.461 20.652 1.00 98.81 282 THR A O 1
ATOM 2097 N N . ALA A 1 283 ? -4.765 -11.236 18.910 1.00 98.56 283 ALA A N 1
ATOM 2098 C CA . ALA A 1 283 ? -4.781 -12.623 19.361 1.00 98.56 283 ALA A CA 1
ATOM 2099 C C . ALA A 1 283 ? -3.377 -13.250 19.400 1.00 98.56 283 ALA A C 1
ATOM 2101 O O . ALA A 1 283 ? -2.420 -12.732 18.810 1.00 98.56 283 ALA A O 1
ATOM 2102 N N . ASP A 1 284 ? -3.261 -14.399 20.068 1.00 98.31 284 ASP A N 1
ATOM 2103 C CA . ASP A 1 284 ? -2.096 -15.272 19.910 1.00 98.31 284 ASP A CA 1
ATOM 2104 C C . ASP A 1 284 ? -1.902 -15.596 18.423 1.00 98.31 284 ASP A C 1
ATOM 2106 O O . ASP A 1 284 ? -2.865 -15.864 17.707 1.00 98.31 284 ASP A O 1
ATOM 2110 N N . TRP A 1 285 ? -0.656 -15.560 17.950 1.00 98.19 285 TRP A N 1
ATOM 2111 C CA . TRP A 1 285 ? -0.268 -15.765 16.546 1.00 98.19 285 TRP A CA 1
ATOM 2112 C C . TRP A 1 285 ? -0.807 -14.730 15.545 1.00 98.19 285 TRP A C 1
ATOM 2114 O O . TRP A 1 285 ? -0.579 -14.854 14.334 1.00 98.19 285 TRP A O 1
ATOM 2124 N N . GLY A 1 286 ? -1.487 -13.693 16.038 1.00 98.50 286 GLY A N 1
ATOM 2125 C CA . GLY A 1 286 ? -2.081 -12.642 15.225 1.00 98.50 286 GLY A CA 1
ATOM 2126 C C . GLY A 1 286 ? -1.060 -11.701 14.580 1.00 98.50 286 GLY A C 1
ATOM 2127 O O . GLY A 1 286 ? 0.153 -11.741 14.835 1.00 98.50 286 GLY A O 1
ATOM 2128 N N . ARG A 1 287 ? -1.576 -10.843 13.699 1.00 98.62 287 ARG A N 1
ATOM 2129 C CA . ARG A 1 287 ? -0.796 -9.909 12.877 1.00 98.62 287 ARG A CA 1
ATOM 2130 C C . ARG A 1 287 ? -1.116 -8.473 13.271 1.00 98.62 287 ARG A C 1
ATOM 2132 O O . ARG A 1 287 ? -2.277 -8.085 13.306 1.00 98.62 287 ARG A O 1
ATOM 2139 N N . VAL A 1 288 ? -0.087 -7.670 13.498 1.00 98.69 288 VAL A N 1
ATOM 2140 C CA . VAL A 1 288 ? -0.206 -6.234 13.753 1.00 98.69 288 VAL A CA 1
ATOM 2141 C C . VAL A 1 288 ? 0.442 -5.487 12.604 1.00 98.69 288 VAL A C 1
ATOM 2143 O O . VAL A 1 288 ? 1.618 -5.707 12.314 1.00 98.69 288 VAL A O 1
ATOM 2146 N N . VAL A 1 289 ? -0.301 -4.594 11.962 1.00 98.75 289 VAL A N 1
ATOM 2147 C CA . VAL A 1 289 ? 0.208 -3.742 10.888 1.00 98.75 289 VAL A CA 1
ATOM 2148 C C . VAL A 1 289 ? 0.250 -2.301 11.373 1.00 98.75 289 VAL A C 1
ATOM 2150 O O . VAL A 1 289 ? -0.779 -1.710 11.697 1.00 98.75 289 VAL A O 1
ATOM 2153 N N . TYR A 1 290 ? 1.445 -1.722 11.415 1.00 98.31 290 TYR A N 1
ATOM 2154 C CA . TYR A 1 290 ? 1.633 -0.302 11.692 1.00 98.31 290 TYR A CA 1
ATOM 2155 C C . TYR A 1 290 ? 1.631 0.469 10.372 1.00 98.31 290 TYR A C 1
ATOM 2157 O O . TYR A 1 290 ? 2.553 0.331 9.567 1.00 98.31 290 TYR A O 1
ATOM 2165 N N . ILE A 1 291 ? 0.565 1.248 10.164 1.00 97.94 291 ILE A N 1
ATOM 2166 C CA . ILE A 1 291 ? 0.298 2.041 8.955 1.00 97.94 291 ILE A CA 1
ATOM 2167 C C . ILE A 1 291 ? 0.470 3.535 9.248 1.00 97.94 291 ILE A C 1
ATOM 2169 O O . ILE A 1 291 ? 1.011 4.274 8.432 1.00 97.94 291 ILE A O 1
ATOM 2173 N N . GLY A 1 292 ? -0.008 3.994 10.410 1.00 94.25 292 GLY A N 1
ATOM 2174 C CA . GLY A 1 292 ? 0.106 5.391 10.817 1.00 94.25 292 GLY A CA 1
ATOM 2175 C C . GLY A 1 292 ? 1.571 5.819 10.866 1.00 94.25 292 GLY A C 1
ATOM 2176 O O . GLY A 1 292 ? 2.373 5.209 11.575 1.00 94.25 292 GLY A O 1
ATOM 2177 N N . GLU A 1 293 ? 1.922 6.858 10.114 1.00 87.56 293 GLU A N 1
ATOM 2178 C CA . GLU A 1 293 ? 3.289 7.368 10.024 1.00 87.56 293 GLU A CA 1
ATOM 2179 C C . GLU A 1 293 ? 3.650 8.200 11.268 1.00 87.56 293 GLU A C 1
ATOM 2181 O O . GLU A 1 293 ? 2.772 8.755 11.928 1.00 87.56 293 GLU A O 1
ATOM 2186 N N . THR A 1 294 ? 4.953 8.325 11.556 1.00 83.38 294 THR A N 1
ATOM 2187 C CA . THR A 1 294 ? 5.572 9.127 12.639 1.00 83.38 294 THR A CA 1
ATOM 2188 C C . THR A 1 294 ? 5.520 8.517 14.049 1.00 83.38 294 THR A C 1
ATOM 2190 O O . THR A 1 294 ? 4.790 7.572 14.320 1.00 83.38 294 THR A O 1
ATOM 2193 N N . GLY A 1 295 ? 6.332 9.031 14.979 1.00 88.31 295 GLY A N 1
ATOM 2194 C CA . GLY A 1 295 ? 6.312 8.622 16.389 1.00 88.31 295 GLY A CA 1
ATOM 2195 C C . GLY A 1 295 ? 7.123 7.362 16.724 1.00 88.31 295 GLY A C 1
ATOM 2196 O O . GLY A 1 295 ? 7.907 6.859 15.924 1.00 88.31 295 GLY A O 1
ATOM 2197 N N . LYS A 1 296 ? 6.969 6.892 17.966 1.00 93.25 296 LYS A N 1
ATOM 2198 C CA . LYS A 1 296 ? 7.629 5.703 18.531 1.00 93.25 296 LYS A CA 1
ATOM 2199 C C . LYS A 1 296 ? 6.617 4.898 19.348 1.00 93.25 296 LYS A C 1
ATOM 2201 O O . LYS A 1 296 ? 5.561 5.425 19.695 1.00 93.25 296 LYS A O 1
ATOM 2206 N N . VAL A 1 297 ? 6.937 3.647 19.659 1.00 96.38 297 VAL A N 1
ATOM 2207 C CA . VAL A 1 297 ? 6.193 2.817 20.615 1.00 96.38 297 VAL A CA 1
ATOM 2208 C C . VAL A 1 297 ? 7.183 2.016 21.452 1.00 96.38 297 VAL A C 1
ATOM 2210 O O . VAL A 1 297 ? 8.204 1.563 20.937 1.00 96.38 297 VAL A O 1
ATOM 2213 N N . GLU A 1 298 ? 6.874 1.865 22.733 1.00 97.00 298 GLU A N 1
ATOM 2214 C CA . GLU A 1 298 ? 7.583 1.001 23.675 1.00 97.00 298 GLU A CA 1
ATOM 2215 C C . GLU A 1 298 ? 6.595 -0.068 24.154 1.00 97.00 298 GLU A C 1
ATOM 2217 O O . GLU A 1 298 ? 5.425 0.235 24.392 1.00 97.00 298 GLU A O 1
ATOM 2222 N N . PHE A 1 299 ? 7.045 -1.319 24.226 1.00 97.12 299 PHE A N 1
ATOM 2223 C CA . PHE A 1 299 ? 6.251 -2.464 24.671 1.00 97.12 299 PHE A CA 1
ATOM 2224 C C . PHE A 1 299 ? 7.172 -3.537 25.258 1.00 97.12 299 PHE A C 1
ATOM 2226 O O . PHE A 1 299 ? 8.367 -3.587 24.948 1.00 97.12 299 PHE A O 1
ATOM 2233 N N . GLU A 1 300 ? 6.617 -4.418 26.083 1.00 97.81 300 GLU A N 1
ATOM 2234 C CA . GLU A 1 300 ? 7.367 -5.497 26.713 1.00 97.81 300 GLU A CA 1
ATOM 2235 C C . GLU A 1 300 ? 7.559 -6.643 25.719 1.00 97.81 300 GLU A C 1
ATOM 2237 O O . GLU A 1 300 ? 6.626 -7.373 25.395 1.00 97.81 300 GLU A O 1
ATOM 2242 N N . VAL A 1 301 ? 8.788 -6.846 25.235 1.00 97.75 301 VAL A N 1
ATOM 2243 C CA . VAL A 1 301 ? 9.078 -7.831 24.174 1.00 97.75 301 VAL A CA 1
ATOM 2244 C C . VAL A 1 301 ? 8.598 -9.239 24.541 1.00 97.75 301 VAL A C 1
ATOM 2246 O O . VAL A 1 301 ? 7.989 -9.923 23.720 1.00 97.75 301 VAL A O 1
ATOM 2249 N N . SER A 1 302 ? 8.831 -9.688 25.775 1.00 97.56 302 SER A N 1
ATOM 2250 C CA . SER A 1 302 ? 8.401 -11.026 26.187 1.00 97.56 302 SER A CA 1
ATOM 2251 C C . SER A 1 302 ? 6.884 -11.114 26.348 1.00 97.56 302 SER A C 1
ATOM 2253 O O . SER A 1 302 ? 6.263 -12.025 25.803 1.00 97.56 302 SER A O 1
ATOM 2255 N N . ALA A 1 303 ? 6.297 -10.166 27.084 1.00 97.19 303 ALA A N 1
ATOM 2256 C CA . ALA A 1 303 ? 4.894 -10.216 27.480 1.00 97.19 303 ALA A CA 1
ATOM 2257 C C . ALA A 1 303 ? 3.939 -9.842 26.342 1.00 97.19 303 ALA A C 1
ATOM 2259 O O . ALA A 1 303 ? 2.943 -10.526 26.170 1.00 97.19 303 ALA A O 1
ATOM 2260 N N . ASP A 1 304 ? 4.250 -8.818 25.546 1.00 97.62 304 ASP A N 1
ATOM 2261 C CA . ASP A 1 304 ? 3.361 -8.316 24.495 1.00 97.62 304 ASP A CA 1
ATOM 2262 C C . ASP A 1 304 ? 3.608 -8.979 23.128 1.00 97.62 304 ASP A C 1
ATOM 2264 O O . ASP A 1 304 ? 2.717 -8.958 22.279 1.00 97.62 304 ASP A O 1
ATOM 2268 N N . LEU A 1 305 ? 4.786 -9.572 22.883 1.00 98.06 305 LEU A N 1
ATOM 2269 C CA . LEU A 1 305 ? 5.154 -10.116 21.566 1.00 98.06 305 LEU A CA 1
ATOM 2270 C C . LEU A 1 305 ? 5.492 -11.614 21.599 1.00 98.06 305 LEU A C 1
ATOM 2272 O O . LEU A 1 305 ? 4.830 -12.395 20.917 1.00 98.06 305 LEU A O 1
ATOM 2276 N N . MET A 1 306 ? 6.507 -12.033 22.365 1.00 98.25 306 MET A N 1
ATOM 2277 C CA . MET A 1 306 ? 7.042 -13.402 22.282 1.00 98.25 306 MET A CA 1
ATOM 2278 C C . MET A 1 306 ? 6.100 -14.462 22.848 1.00 98.25 306 MET A C 1
ATOM 2280 O O . MET A 1 306 ? 5.893 -15.481 22.195 1.00 98.25 306 MET A O 1
ATOM 2284 N N . HIS A 1 307 ? 5.527 -14.248 24.036 1.00 98.19 307 HIS A N 1
ATOM 2285 C CA . HIS A 1 307 ? 4.645 -15.239 24.664 1.00 98.19 307 HIS A CA 1
ATOM 2286 C C . HIS A 1 307 ? 3.348 -15.458 23.874 1.00 98.19 307 HIS A C 1
ATOM 2288 O O . HIS A 1 307 ? 2.798 -16.552 23.917 1.00 98.19 307 HIS A O 1
ATOM 2294 N N . HIS A 1 308 ? 2.915 -14.452 23.111 1.00 98.12 308 HIS A N 1
ATOM 2295 C CA . HIS A 1 308 ? 1.753 -14.520 22.220 1.00 98.12 308 HIS A CA 1
ATOM 2296 C C . HIS A 1 308 ? 2.116 -14.876 20.772 1.00 98.12 308 HIS A C 1
ATOM 2298 O O . HIS A 1 308 ? 1.232 -15.073 19.948 1.00 98.12 308 HIS A O 1
ATOM 2304 N N . GLN A 1 309 ? 3.405 -14.937 20.427 1.00 98.31 309 GLN A N 1
ATOM 2305 C CA . GLN A 1 309 ? 3.903 -15.237 19.079 1.00 98.31 309 GLN A CA 1
ATOM 2306 C C . GLN A 1 309 ? 3.312 -14.335 17.977 1.00 98.31 309 GLN A C 1
ATOM 2308 O O . GLN A 1 309 ? 3.054 -14.780 16.858 1.00 98.31 309 GLN A O 1
ATOM 2313 N N . ARG A 1 310 ? 3.107 -13.049 18.288 1.00 98.12 310 ARG A N 1
ATOM 2314 C CA . ARG A 1 310 ? 2.540 -12.056 17.358 1.00 98.12 310 ARG A CA 1
ATOM 2315 C C . ARG A 1 310 ? 3.567 -11.609 16.308 1.00 98.12 310 ARG A C 1
ATOM 2317 O O . ARG A 1 310 ? 4.776 -11.624 16.545 1.00 98.12 310 ARG A O 1
ATOM 2324 N N . ARG A 1 311 ? 3.085 -11.165 15.145 1.00 98.19 311 ARG A N 1
ATOM 2325 C CA . ARG A 1 311 ? 3.898 -10.548 14.078 1.00 98.19 311 ARG A CA 1
ATOM 2326 C C . ARG A 1 311 ? 3.642 -9.044 14.025 1.00 98.19 311 ARG A C 1
ATOM 2328 O O . ARG A 1 311 ? 2.485 -8.644 13.980 1.00 98.19 311 ARG A O 1
ATOM 2335 N N . ILE A 1 312 ? 4.697 -8.227 13.971 1.00 98.25 312 ILE A N 1
ATOM 2336 C CA . ILE A 1 312 ? 4.593 -6.776 13.730 1.00 98.25 312 ILE A CA 1
ATOM 2337 C C . ILE A 1 312 ? 5.120 -6.477 12.328 1.00 98.25 312 ILE A C 1
ATOM 2339 O O . ILE A 1 312 ? 6.238 -6.861 11.984 1.00 98.25 312 ILE A O 1
ATOM 2343 N N . ILE A 1 313 ? 4.311 -5.793 11.525 1.00 98.25 313 ILE A N 1
ATOM 2344 C CA . ILE A 1 313 ? 4.566 -5.512 10.116 1.00 98.25 313 ILE A CA 1
ATOM 2345 C C . ILE A 1 313 ? 4.456 -4.002 9.902 1.00 98.25 313 ILE A C 1
ATOM 2347 O O . ILE A 1 313 ? 3.437 -3.393 10.216 1.00 98.25 313 ILE A O 1
ATOM 2351 N N . GLY A 1 314 ? 5.501 -3.383 9.358 1.00 96.44 314 GLY A N 1
ATOM 2352 C CA . GLY A 1 314 ? 5.408 -2.012 8.854 1.00 96.44 314 GLY A CA 1
ATOM 2353 C C . GLY A 1 314 ? 4.727 -1.987 7.486 1.00 96.44 314 GLY A C 1
ATOM 2354 O O . GLY A 1 314 ? 4.972 -2.878 6.666 1.00 96.44 314 GLY A O 1
ATOM 2355 N N . SER A 1 315 ? 3.897 -0.976 7.241 1.00 96.00 315 SER A N 1
ATOM 2356 C CA . SER A 1 315 ? 3.281 -0.706 5.940 1.00 96.00 315 SER A CA 1
ATOM 2357 C C . SER A 1 315 ? 3.423 0.773 5.609 1.00 96.00 315 SER A C 1
ATOM 2359 O O . SER A 1 315 ? 2.946 1.619 6.360 1.00 96.00 315 SER A O 1
ATOM 2361 N N . TRP A 1 316 ? 4.069 1.082 4.489 1.00 90.06 316 TRP A N 1
ATOM 2362 C CA . TRP A 1 316 ? 4.287 2.450 4.032 1.00 90.06 316 TRP A CA 1
ATOM 2363 C C . TRP A 1 316 ? 3.910 2.553 2.561 1.00 90.06 316 TRP A C 1
ATOM 2365 O O . TRP A 1 316 ? 4.372 1.735 1.767 1.00 90.06 316 TRP A O 1
ATOM 2375 N N . VAL A 1 317 ? 3.084 3.556 2.244 1.00 87.50 317 VAL A N 1
ATOM 2376 C CA . VAL A 1 317 ? 2.552 3.857 0.902 1.00 87.50 317 VAL A CA 1
ATOM 2377 C C . VAL A 1 317 ? 1.962 2.625 0.193 1.00 87.50 317 VAL A C 1
ATOM 2379 O O . VAL A 1 317 ? 1.612 1.644 0.843 1.00 87.50 317 VAL A O 1
ATOM 2382 N N . THR A 1 318 ? 1.750 2.692 -1.120 1.00 90.88 318 THR A N 1
ATOM 2383 C CA . THR A 1 318 ? 1.335 1.547 -1.942 1.00 90.88 318 THR A CA 1
ATOM 2384 C C . THR A 1 318 ? 1.941 1.667 -3.341 1.00 90.88 318 THR A C 1
ATOM 2386 O O . THR A 1 318 ? 2.378 2.751 -3.734 1.00 90.88 318 THR A O 1
ATOM 2389 N N . SER A 1 319 ? 1.991 0.563 -4.087 1.00 90.00 319 SER A N 1
ATOM 2390 C CA . SER A 1 319 ? 2.491 0.542 -5.466 1.00 90.00 319 SER A CA 1
ATOM 2391 C C . SER A 1 319 ? 1.404 0.942 -6.468 1.00 90.00 319 SER A C 1
ATOM 2393 O O . SER A 1 319 ? 0.215 0.769 -6.203 1.00 90.00 319 SER A O 1
ATOM 2395 N N . LEU A 1 320 ? 1.799 1.409 -7.657 1.00 89.06 320 LEU A N 1
ATOM 2396 C CA . LEU A 1 320 ? 0.854 1.717 -8.741 1.00 89.06 320 LEU A CA 1
ATOM 2397 C C . LEU A 1 320 ? 0.019 0.490 -9.144 1.00 89.06 320 LEU A C 1
ATOM 2399 O O . LEU A 1 320 ? -1.188 0.598 -9.332 1.00 89.06 320 LEU A O 1
ATOM 2403 N N . PHE A 1 321 ? 0.637 -0.694 -9.177 1.00 87.88 321 PHE A N 1
ATOM 2404 C CA . PHE A 1 321 ? -0.057 -1.951 -9.464 1.00 87.88 321 PHE A CA 1
ATOM 2405 C C . PHE A 1 321 ? -1.122 -2.281 -8.407 1.00 87.88 321 PHE A C 1
ATOM 2407 O O . PHE A 1 321 ? -2.243 -2.672 -8.731 1.00 87.88 321 PHE A O 1
ATOM 2414 N N . HIS A 1 322 ? -0.808 -2.090 -7.122 1.00 93.81 322 HIS A N 1
ATOM 2415 C CA . HIS A 1 322 ? -1.790 -2.284 -6.056 1.00 93.81 322 HIS A CA 1
ATOM 2416 C C . HIS A 1 322 ? -2.878 -1.205 -6.062 1.00 93.81 322 HIS A C 1
ATOM 2418 O O . HIS A 1 322 ? -4.018 -1.521 -5.733 1.00 93.81 322 HIS A O 1
ATOM 2424 N N . MET A 1 323 ? -2.580 0.032 -6.470 1.00 94.69 323 MET A N 1
ATOM 2425 C CA . MET A 1 323 ? -3.600 1.067 -6.676 1.00 94.69 323 MET A CA 1
ATOM 2426 C C . MET A 1 323 ? -4.561 0.701 -7.815 1.00 94.69 323 MET A C 1
ATOM 2428 O O . MET A 1 323 ? -5.772 0.821 -7.637 1.00 94.69 323 MET A O 1
ATOM 2432 N N . GLU A 1 324 ? -4.051 0.211 -8.949 1.00 94.00 324 GLU A N 1
ATOM 2433 C CA . GLU A 1 324 ? -4.873 -0.279 -10.065 1.00 94.00 324 GLU A CA 1
ATOM 2434 C C . GLU A 1 324 ? -5.762 -1.442 -9.614 1.00 94.00 324 GLU A C 1
ATOM 2436 O O . GLU A 1 324 ? -6.985 -1.409 -9.774 1.00 94.00 324 GLU A O 1
ATOM 2441 N N . LYS A 1 325 ? -5.173 -2.430 -8.931 1.00 94.94 325 LYS A N 1
ATOM 2442 C CA . LYS A 1 325 ? -5.930 -3.540 -8.346 1.00 94.94 325 LYS A CA 1
ATOM 2443 C C . LYS A 1 325 ? -6.989 -3.056 -7.353 1.00 94.94 325 LYS A C 1
ATOM 2445 O O . LYS A 1 325 ? -8.111 -3.551 -7.375 1.00 94.94 325 LYS A O 1
ATOM 2450 N N . CYS A 1 326 ? -6.660 -2.080 -6.510 1.00 96.69 326 CYS A N 1
ATOM 2451 C CA . CYS A 1 326 ? -7.591 -1.482 -5.558 1.00 96.69 326 CYS A CA 1
ATOM 2452 C C . CYS A 1 326 ? -8.785 -0.827 -6.270 1.00 96.69 326 CYS A C 1
ATOM 2454 O O . CYS A 1 326 ? -9.921 -1.009 -5.836 1.00 96.69 326 CYS A O 1
ATOM 2456 N N . ALA A 1 327 ? -8.567 -0.129 -7.389 1.00 96.44 327 ALA A N 1
ATOM 2457 C CA . ALA A 1 327 ? -9.646 0.467 -8.179 1.00 96.44 327 ALA A CA 1
ATOM 2458 C C . ALA A 1 327 ? -10.632 -0.593 -8.715 1.00 96.44 327 ALA A C 1
ATOM 2460 O O . ALA A 1 327 ? -11.854 -0.412 -8.643 1.00 96.44 327 ALA A O 1
ATOM 2461 N N . HIS A 1 328 ? -10.111 -1.727 -9.192 1.00 95.81 328 HIS A N 1
ATOM 2462 C CA . HIS A 1 328 ? -10.929 -2.863 -9.616 1.00 95.81 328 HIS A CA 1
ATOM 2463 C C . HIS A 1 328 ? -11.659 -3.527 -8.441 1.00 95.81 328 HIS A C 1
ATOM 2465 O O . HIS A 1 328 ? -12.882 -3.650 -8.485 1.00 95.81 328 HIS A O 1
ATOM 2471 N N . ASP A 1 329 ? -10.946 -3.856 -7.360 1.00 97.00 329 ASP A N 1
ATOM 2472 C CA . ASP A 1 329 ? -11.516 -4.477 -6.158 1.00 97.00 329 ASP A CA 1
ATOM 2473 C C . ASP A 1 329 ? -12.658 -3.616 -5.571 1.00 97.00 329 ASP A C 1
ATOM 2475 O O . ASP A 1 329 ? -13.726 -4.130 -5.238 1.00 97.00 329 ASP A O 1
ATOM 2479 N N . LEU A 1 330 ? -12.490 -2.289 -5.490 1.00 97.44 330 LEU A N 1
ATOM 2480 C CA . LEU A 1 330 ? -13.539 -1.369 -5.029 1.00 97.44 330 LEU A CA 1
ATOM 2481 C C . LEU A 1 330 ? -14.788 -1.414 -5.913 1.00 97.44 330 LEU A C 1
ATOM 2483 O O . LEU A 1 330 ? -15.909 -1.410 -5.396 1.00 97.44 330 LEU A O 1
ATOM 2487 N N . THR A 1 331 ? -14.598 -1.476 -7.232 1.00 96.81 331 THR A N 1
ATOM 2488 C CA . THR A 1 331 ? -15.694 -1.572 -8.202 1.00 96.81 331 THR A CA 1
ATOM 2489 C C . THR A 1 331 ? -16.447 -2.893 -8.038 1.00 96.81 331 THR A C 1
ATOM 2491 O O . THR A 1 331 ? -17.678 -2.891 -7.928 1.00 96.81 331 THR A O 1
ATOM 2494 N N . ASP A 1 332 ? -15.720 -4.004 -7.926 1.00 96.44 332 ASP A N 1
ATOM 2495 C CA . ASP A 1 332 ? -16.283 -5.346 -7.754 1.00 96.44 332 ASP A CA 1
ATOM 2496 C C . ASP A 1 332 ? -17.043 -5.481 -6.428 1.00 96.44 332 ASP A C 1
ATOM 2498 O O . ASP A 1 332 ? -18.144 -6.041 -6.374 1.00 96.44 332 ASP A O 1
ATOM 2502 N N . TRP A 1 333 ? -16.500 -4.905 -5.354 1.00 97.06 333 TRP A N 1
ATOM 2503 C CA . TRP A 1 333 ? -17.126 -4.891 -4.030 1.00 97.06 333 TRP A CA 1
ATOM 2504 C C . TRP A 1 333 ? -18.204 -3.815 -3.878 1.00 97.06 333 TRP A C 1
ATOM 2506 O O . TRP A 1 333 ? -18.899 -3.788 -2.859 1.00 97.06 333 TRP A O 1
ATOM 2516 N N . LYS A 1 334 ? -18.378 -2.946 -4.884 1.00 96.69 334 LYS A N 1
ATOM 2517 C CA . LYS A 1 334 ? -19.307 -1.804 -4.877 1.00 96.69 334 LYS A CA 1
ATOM 2518 C C . LYS A 1 334 ? -19.096 -0.896 -3.664 1.00 96.69 334 LYS A C 1
ATOM 2520 O O . LYS A 1 334 ? -20.054 -0.468 -3.012 1.00 96.69 334 LYS A O 1
ATOM 2525 N N . LEU A 1 335 ? -17.833 -0.634 -3.352 1.00 96.06 335 LEU A N 1
ATOM 2526 C CA . LEU A 1 335 ? -17.406 0.233 -2.263 1.00 96.06 335 LEU A CA 1
ATOM 2527 C C . LEU A 1 335 ? -16.959 1.577 -2.829 1.00 96.06 335 LEU A C 1
ATOM 2529 O O . LEU A 1 335 ? -16.204 1.641 -3.792 1.00 96.06 335 LEU A O 1
ATOM 2533 N N . TRP A 1 336 ? -17.436 2.659 -2.215 1.00 95.88 336 TRP A N 1
ATOM 2534 C CA . TRP A 1 336 ? -17.303 4.012 -2.756 1.00 95.88 336 TRP A CA 1
ATOM 2535 C C . TRP A 1 336 ? -16.603 4.928 -1.741 1.00 95.88 336 TRP A C 1
ATOM 2537 O O . TRP A 1 336 ? -17.282 5.517 -0.886 1.00 95.88 336 TRP A O 1
ATOM 2547 N N . PRO A 1 337 ? -15.262 5.049 -1.791 1.00 94.81 337 PRO A N 1
ATOM 2548 C CA . PRO A 1 337 ? -14.484 5.895 -0.883 1.00 94.81 337 PRO A CA 1
ATOM 2549 C C . PRO A 1 337 ? -14.969 7.347 -0.790 1.00 94.81 337 PRO A C 1
ATOM 2551 O O . PRO A 1 337 ? -14.912 7.940 0.291 1.00 94.81 337 PRO A O 1
ATOM 2554 N N . ARG A 1 338 ? -15.526 7.902 -1.877 1.00 94.25 338 ARG A N 1
ATOM 2555 C CA . ARG A 1 338 ? -16.165 9.232 -1.930 1.00 94.25 338 ARG A CA 1
ATOM 2556 C C . ARG A 1 338 ? -17.182 9.489 -0.821 1.00 94.25 338 ARG A C 1
ATOM 2558 O O . ARG A 1 338 ? -17.357 10.631 -0.403 1.00 94.25 338 ARG A O 1
ATOM 2565 N N . ASN A 1 339 ? -17.810 8.447 -0.279 1.00 92.69 339 ASN A N 1
ATOM 2566 C CA . ASN A 1 339 ? -18.776 8.586 0.811 1.00 92.69 339 ASN A CA 1
ATOM 2567 C C . ASN A 1 339 ? -18.133 9.039 2.135 1.00 92.69 339 ASN A C 1
ATOM 2569 O O . ASN A 1 339 ? -18.829 9.586 2.986 1.00 92.69 339 ASN A O 1
ATOM 2573 N N . ALA A 1 340 ? -16.821 8.850 2.313 1.00 91.31 340 ALA A N 1
ATOM 2574 C CA . ALA A 1 340 ? -16.076 9.345 3.475 1.00 91.31 340 ALA A CA 1
ATOM 2575 C C . ALA A 1 340 ? -15.587 10.801 3.315 1.00 91.31 340 ALA A C 1
ATOM 2577 O O . ALA A 1 340 ? -14.991 11.368 4.240 1.00 91.31 340 ALA A O 1
ATOM 2578 N N . ILE A 1 341 ? -15.827 11.426 2.155 1.00 92.06 341 ILE A N 1
ATOM 2579 C CA . ILE A 1 341 ? -15.510 12.835 1.916 1.00 92.06 341 ILE A CA 1
ATOM 2580 C C . ILE A 1 341 ? -16.530 13.702 2.638 1.00 92.06 341 ILE A C 1
ATOM 2582 O O . ILE A 1 341 ? -17.726 13.677 2.358 1.00 92.06 341 ILE A O 1
ATOM 2586 N N . THR A 1 342 ? -16.021 14.506 3.563 1.00 90.56 342 THR A N 1
ATOM 2587 C CA . THR A 1 342 ? -16.840 15.360 4.430 1.00 90.56 342 THR A CA 1
ATOM 2588 C C . THR A 1 342 ? -16.930 16.792 3.939 1.00 90.56 342 THR A C 1
ATOM 2590 O O . THR A 1 342 ? -17.939 17.445 4.174 1.00 90.56 342 THR A O 1
ATOM 2593 N N . HIS A 1 343 ? -15.889 17.283 3.265 1.00 93.38 343 HIS A N 1
ATOM 2594 C CA . HIS A 1 343 ? -15.807 18.668 2.819 1.00 93.38 343 HIS A CA 1
ATOM 2595 C C . HIS A 1 343 ? -15.196 18.733 1.422 1.00 93.38 343 HIS A C 1
ATOM 2597 O O . HIS A 1 343 ? -14.257 17.995 1.113 1.00 93.38 343 HIS A O 1
ATOM 2603 N N . ARG A 1 344 ? -15.746 19.628 0.604 1.00 94.50 344 ARG A N 1
ATOM 2604 C CA . ARG A 1 344 ? -15.316 19.930 -0.761 1.00 94.50 344 ARG A CA 1
ATOM 2605 C C . ARG A 1 344 ? -15.014 21.419 -0.821 1.00 94.50 344 ARG A C 1
ATOM 2607 O O . ARG A 1 344 ? -15.849 22.214 -0.393 1.00 94.50 344 ARG A O 1
ATOM 2614 N N . PHE A 1 345 ? -13.837 21.761 -1.315 1.00 95.25 345 PHE A N 1
ATOM 2615 C CA . PHE A 1 345 ? -13.372 23.136 -1.483 1.00 95.25 345 PHE A CA 1
ATOM 2616 C C . PHE A 1 345 ? -12.970 23.369 -2.937 1.00 95.25 345 PHE A C 1
ATOM 2618 O O . PHE A 1 345 ? -12.678 22.411 -3.653 1.00 95.25 345 PHE A O 1
ATOM 2625 N N . SER A 1 346 ? -12.935 24.628 -3.363 1.00 95.50 346 SER A N 1
ATOM 2626 C CA . SER A 1 346 ? -12.254 25.012 -4.603 1.00 95.50 346 SER A CA 1
ATOM 2627 C C . SER A 1 346 ? -10.759 25.247 -4.357 1.00 95.50 346 SER A C 1
ATOM 2629 O O . SER A 1 346 ? -10.306 25.301 -3.207 1.00 95.50 346 SER A O 1
ATOM 2631 N N . LEU A 1 347 ? -9.975 25.405 -5.427 1.00 93.94 347 LEU A N 1
ATOM 2632 C CA . LEU A 1 347 ? -8.541 25.684 -5.312 1.00 93.94 347 LEU A CA 1
ATOM 2633 C C . LEU A 1 347 ? -8.268 27.018 -4.593 1.00 93.94 347 LEU A C 1
ATOM 2635 O O . LEU A 1 347 ? -7.343 27.107 -3.788 1.00 93.94 347 LEU A O 1
ATOM 2639 N N . GLU A 1 348 ? -9.109 28.035 -4.796 1.00 95.12 348 GLU A N 1
ATOM 2640 C CA . GLU A 1 348 ? -8.999 29.340 -4.124 1.00 95.12 348 GLU A CA 1
ATOM 2641 C C . GLU A 1 348 ? -9.148 29.223 -2.602 1.00 95.12 348 GLU A C 1
ATOM 2643 O O . GLU A 1 348 ? -8.633 30.055 -1.855 1.00 95.12 348 GLU A O 1
ATOM 2648 N N . GLN A 1 349 ? -9.833 28.177 -2.136 1.00 95.38 349 GLN A N 1
ATOM 2649 C CA . GLN A 1 349 ? -10.072 27.893 -0.725 1.00 95.38 349 GLN A CA 1
ATOM 2650 C C . GLN A 1 349 ? -9.075 26.877 -0.145 1.00 95.38 349 GLN A C 1
ATOM 2652 O O . GLN A 1 349 ? -9.279 26.382 0.966 1.00 95.38 349 GLN A O 1
ATOM 2657 N N . ALA A 1 350 ? -7.983 26.559 -0.851 1.00 91.44 350 ALA A N 1
ATOM 2658 C CA . ALA A 1 350 ? -7.007 25.567 -0.399 1.00 91.44 350 ALA A CA 1
ATOM 2659 C C . ALA A 1 350 ? -6.473 25.865 1.013 1.00 91.44 350 ALA A C 1
ATOM 2661 O O . ALA A 1 350 ? -6.335 24.950 1.822 1.00 91.44 350 ALA A O 1
ATOM 2662 N N . GLY A 1 351 ? -6.234 27.140 1.347 1.00 91.12 351 GLY A N 1
ATOM 2663 C CA . GLY A 1 351 ? -5.793 27.543 2.688 1.00 91.12 351 GLY A CA 1
ATOM 2664 C C . GLY A 1 351 ? -6.761 27.110 3.797 1.00 91.12 351 GLY A C 1
ATOM 2665 O O . GLY A 1 351 ? -6.332 26.535 4.800 1.00 91.12 351 GLY A O 1
ATOM 2666 N N . ASP A 1 352 ? -8.065 27.303 3.584 1.00 94.12 352 ASP A N 1
ATOM 2667 C CA . ASP A 1 352 ? -9.112 26.885 4.523 1.00 94.12 352 ASP A CA 1
ATOM 2668 C C . ASP A 1 352 ? -9.222 25.356 4.592 1.00 94.12 352 ASP A C 1
ATOM 2670 O O . ASP A 1 352 ? -9.370 24.787 5.679 1.00 94.12 352 ASP A O 1
ATOM 2674 N N . ALA A 1 353 ? -9.083 24.674 3.449 1.00 92.31 353 ALA A N 1
ATOM 2675 C CA . ALA A 1 353 ? -9.075 23.216 3.373 1.00 92.31 353 ALA A CA 1
ATOM 2676 C C . ALA A 1 353 ? -7.931 22.608 4.208 1.00 92.31 353 ALA A C 1
ATOM 2678 O O . ALA A 1 353 ? -8.156 21.684 4.999 1.00 92.31 353 ALA A O 1
ATOM 2679 N N . TYR A 1 354 ? -6.718 23.159 4.094 1.00 89.56 354 TYR A N 1
ATOM 2680 C CA . TYR A 1 354 ? -5.563 22.741 4.891 1.00 89.56 354 TYR A CA 1
ATOM 2681 C C . TYR A 1 354 ? -5.744 23.046 6.380 1.00 89.56 354 TYR A C 1
ATOM 2683 O O . TYR A 1 354 ? -5.448 22.186 7.212 1.00 89.56 354 TYR A O 1
ATOM 2691 N N . ALA A 1 355 ? -6.266 24.225 6.733 1.00 90.19 355 ALA A N 1
ATOM 2692 C CA . ALA A 1 355 ? -6.532 24.587 8.124 1.00 90.19 355 ALA A CA 1
ATOM 2693 C C . ALA A 1 355 ? -7.560 23.643 8.776 1.00 90.19 355 ALA A C 1
ATOM 2695 O O . ALA A 1 355 ? -7.370 23.199 9.913 1.00 90.19 355 ALA A O 1
ATOM 2696 N N . LEU A 1 356 ? -8.618 23.276 8.045 1.00 88.81 356 LEU A N 1
ATOM 2697 C CA . LEU A 1 356 ? -9.608 22.309 8.512 1.00 88.81 356 LEU A CA 1
ATOM 2698 C C . LEU A 1 356 ? -8.986 20.924 8.714 1.00 88.81 356 LEU A C 1
ATOM 2700 O O . LEU A 1 356 ? -9.197 20.319 9.769 1.00 88.81 356 LEU A O 1
ATOM 2704 N N . MET A 1 357 ? -8.191 20.444 7.753 1.00 85.50 357 MET A N 1
ATOM 2705 C CA . MET A 1 357 ? -7.508 19.153 7.867 1.00 85.50 357 MET A CA 1
ATOM 2706 C C . MET A 1 357 ? -6.551 19.126 9.067 1.00 85.50 357 MET A C 1
ATOM 2708 O O . MET A 1 357 ? -6.582 18.181 9.857 1.00 85.50 357 MET A O 1
ATOM 2712 N N . ALA A 1 358 ? -5.776 20.196 9.268 1.00 82.19 358 ALA A N 1
ATOM 2713 C CA . ALA A 1 358 ? -4.870 20.348 10.406 1.00 82.19 358 ALA A CA 1
ATOM 2714 C C . ALA A 1 358 ? -5.601 20.388 11.760 1.00 82.19 358 ALA A C 1
ATOM 2716 O O . ALA A 1 358 ? -5.045 19.965 12.771 1.00 82.19 358 ALA A O 1
ATOM 2717 N N . SER A 1 359 ? -6.858 20.848 11.798 1.00 83.88 359 SER A N 1
ATOM 2718 C CA . SER A 1 359 ? -7.664 20.850 13.027 1.00 83.88 359 SER A CA 1
ATOM 2719 C C . SER A 1 359 ? -8.078 19.448 13.499 1.00 83.88 359 SER A C 1
ATOM 2721 O O . SER A 1 359 ? -8.514 19.295 14.640 1.00 83.88 359 SER A O 1
ATOM 2723 N N . GLY A 1 360 ? -8.004 18.436 12.625 1.00 76.31 360 GLY A N 1
ATOM 2724 C CA . GLY A 1 360 ? -8.403 17.057 12.918 1.00 76.31 360 GLY A CA 1
ATOM 2725 C C . GLY A 1 360 ? -9.918 16.814 12.992 1.00 76.31 360 GLY A C 1
ATOM 2726 O O . GLY A 1 360 ? -10.332 15.680 13.236 1.00 76.31 360 GLY A O 1
ATOM 2727 N N . LYS A 1 361 ? -10.758 17.830 12.743 1.00 76.19 361 LYS A N 1
ATOM 2728 C CA . LYS A 1 361 ? -12.229 17.776 12.894 1.00 76.19 361 LYS A CA 1
ATOM 2729 C C . LYS A 1 361 ? -13.001 17.400 11.619 1.00 76.19 361 LYS A C 1
ATOM 2731 O O . LYS A 1 361 ? -14.200 17.644 11.527 1.00 76.19 361 LYS A O 1
ATOM 2736 N N . CYS A 1 362 ? -12.343 16.813 10.623 1.00 80.94 362 CYS A N 1
ATOM 2737 C CA . CYS A 1 362 ? -12.962 16.419 9.351 1.00 80.94 362 CYS A CA 1
ATOM 2738 C C . CYS A 1 362 ? -12.619 14.979 8.965 1.00 80.94 362 CYS A C 1
ATOM 2740 O O . CYS A 1 362 ? -11.534 14.510 9.283 1.00 80.94 362 CYS A O 1
ATOM 2742 N N . GLY A 1 363 ? -13.499 14.294 8.228 1.00 77.44 363 GLY A N 1
ATOM 2743 C CA . GLY A 1 363 ? -13.250 12.972 7.634 1.00 77.44 363 GLY A CA 1
ATOM 2744 C C . GLY A 1 363 ? -12.130 13.038 6.602 1.00 77.44 363 GLY A C 1
ATOM 2745 O O . GLY A 1 363 ? -10.961 13.083 6.965 1.00 77.44 363 GLY A O 1
ATOM 2746 N N . LYS A 1 364 ? -12.496 13.094 5.322 1.00 90.19 364 LYS A N 1
ATOM 2747 C CA . LYS A 1 364 ? -11.620 13.500 4.215 1.00 90.19 364 LYS A CA 1
ATOM 2748 C C . LYS A 1 364 ? -12.058 14.862 3.669 1.00 90.19 364 LYS A C 1
ATOM 2750 O O . LYS A 1 364 ? -13.253 15.181 3.684 1.00 90.19 364 LYS A O 1
ATOM 2755 N N . VAL A 1 365 ? -11.087 15.640 3.201 1.00 91.62 365 VAL A N 1
ATOM 2756 C CA . VAL A 1 365 ? -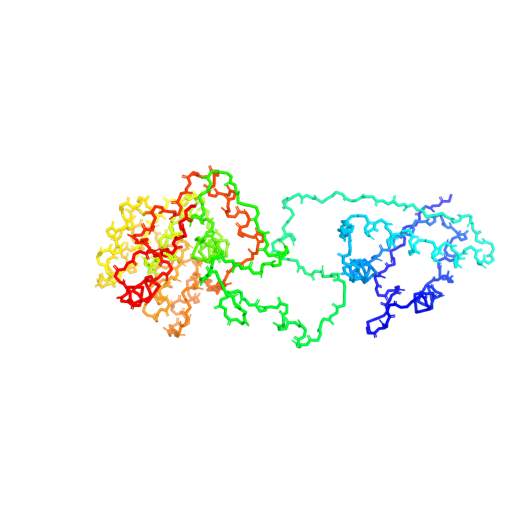11.273 16.896 2.466 1.00 91.62 365 VAL A CA 1
ATOM 2757 C C . VAL A 1 365 ? -10.759 16.696 1.042 1.00 91.62 365 VAL A C 1
ATOM 2759 O O . VAL A 1 365 ? -9.743 16.019 0.854 1.00 91.62 365 VAL A O 1
ATOM 2762 N N . VAL A 1 366 ? -11.465 17.249 0.059 1.00 93.94 366 VAL A N 1
ATOM 2763 C CA . VAL A 1 366 ? -11.068 17.241 -1.355 1.00 93.94 366 VAL A CA 1
ATOM 2764 C C . VAL A 1 366 ? -11.129 18.657 -1.927 1.00 93.94 366 VAL A C 1
ATOM 2766 O O . VAL A 1 366 ?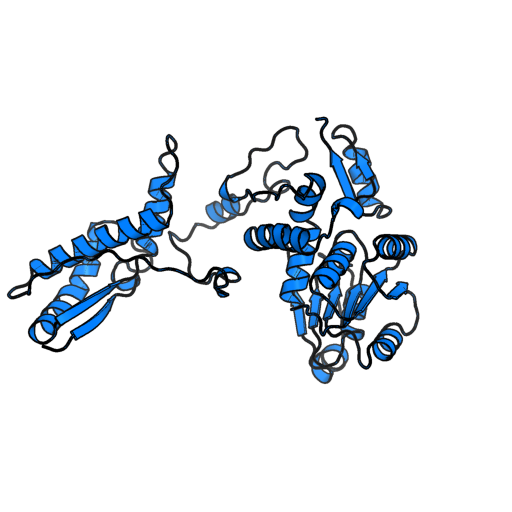 -11.967 19.463 -1.508 1.00 93.94 366 VAL A O 1
ATOM 2769 N N . ILE A 1 367 ? -10.220 18.949 -2.857 1.00 94.25 367 ILE A N 1
ATOM 2770 C CA . ILE A 1 367 ? -10.243 20.155 -3.682 1.00 94.25 367 ILE A CA 1
ATOM 2771 C C . ILE A 1 367 ? -10.774 19.746 -5.053 1.00 94.25 367 ILE A C 1
ATOM 2773 O O . ILE A 1 367 ? -10.176 18.891 -5.704 1.00 94.25 367 ILE A O 1
ATOM 2777 N N . ASN A 1 368 ? -11.894 20.336 -5.459 1.00 93.75 368 ASN A N 1
ATOM 2778 C CA . ASN A 1 368 ? -12.519 20.084 -6.750 1.00 93.75 368 ASN A CA 1
ATOM 2779 C C . ASN A 1 368 ? -12.290 21.279 -7.673 1.00 93.75 368 ASN A C 1
ATOM 2781 O O . ASN A 1 368 ? -12.356 22.436 -7.249 1.00 93.75 368 ASN A O 1
ATOM 2785 N N . PHE A 1 369 ? -12.065 20.974 -8.943 1.00 87.75 369 PHE A N 1
ATOM 2786 C CA . PHE A 1 369 ? -12.018 21.957 -10.011 1.00 87.75 369 PHE A CA 1
ATOM 2787 C C . PHE A 1 369 ? -13.416 22.077 -10.631 1.00 87.75 369 PHE A C 1
ATOM 2789 O O . PHE A 1 369 ? -14.152 21.087 -10.633 1.00 87.75 369 PHE A O 1
ATOM 2796 N N . PRO A 1 370 ? -13.826 23.275 -11.077 1.00 77.50 370 PRO A N 1
ATOM 2797 C CA . PRO A 1 370 ? -15.053 23.419 -11.850 1.00 77.50 370 PRO A CA 1
ATOM 2798 C C . PRO A 1 370 ? -14.956 22.611 -13.153 1.00 77.50 370 PRO A C 1
ATOM 2800 O O . PRO A 1 370 ? -13.874 22.528 -13.735 1.00 77.50 370 PRO A O 1
ATOM 2803 N N . ASP A 1 371 ? -16.083 22.022 -13.563 1.00 60.94 371 ASP A N 1
ATOM 2804 C CA . ASP A 1 371 ? -16.220 21.286 -14.831 1.00 60.94 371 ASP A CA 1
ATOM 2805 C C . ASP A 1 371 ? -15.979 22.169 -16.067 1.00 60.94 371 ASP A C 1
ATOM 2807 O O . ASP A 1 371 ? -16.406 23.355 -16.052 1.00 60.94 371 ASP A O 1
#

Radius of gyration: 27.34 Å; Cα contacts (8 Å, |Δi|>4): 593; chains: 1; bounding box: 58×68×70 Å

InterPro domains:
  IPR001048 Aspartate/glutamate/uridylate kinase [PF00696] (2-104)
  IPR003964 Carbamate kinase [PTHR30409] (1-143)
  IPR011032 GroES-like superfamily [SSF50129] (140-368)
  IPR013149 Alcohol dehydrogenase-like, C-terminal [PF00107] (203-330)
  IPR020843 Enoylreductase domain [SM00829] (103-367)
  IPR036291 NAD(P)-binding domain superfamily [SSF51735] (166-325)
  IPR036393 Acetylglutamate kinase-like superfamily [G3DSA:3.40.1160.10] (1-153)
  IPR036393 Acetylglutamate kinase-like superfamily [SSF53633] (1-143)

Organism: Escherichia coli (NCBI:txid562)

pLDDT: mean 91.55, std 7.61, range [60.94, 98.88]

Sequence (371 aa):
MKTLVVALGGNALLQRGEALTAENQYRNIASAVPALARLARSYRLAIVHGNGPQVGLLALQNLAWKEVEPYPLDVLVAESQGMIGYMLAQSLSAQPQMPPVTTVLTRIEVSPDDPAFLQPEKFIGPVYQPEEQEALEAAYGWQRDGGHAEYLLAEEKDLILLPDALSYEDGAFISCGVGTAYEGILRGEVSGSDNVLVVGLGPVGMMAMMLAKGRGAKRIIGVDMLPERLAMAKQLGVMDHGYLATTEGLPQIIAELTHGGADVALDCSGNAAGRLLALQSTADWGRVVYIGETGKVEFEVSADLMHHQRRIIGSWVTSLFHMEKCAHDLTDWKLWPRNAITHRFSLEQAGDAYALMASGKCGKVVINFPD

Foldseek 3Di:
DAEDEAEAEPCLQPPPPDDPDPVSRLVSLLVCQVVVLVVQVPHRYDYHYDQQAPLQVLQVVQVVDDPDDRDDSQVSLQVSQCVSQVSNQVSNVPDPPHDRGDGDGDDDDDDPPPCCVVPVPDHGHDDDDPVVVCVVVQDDPGNDDHDLDPDDDDDPVLDADFPPLADVLQLVCLQPLLQLLLQLCVQQVQALDWAEEEQALAQNSLSNLLVSVLRNHVFYEYEEQDPVSQVLSVVLVSHPYYDYLPDPPLLVVQCVVRVFATLEYEYQPQEASSQLSSQSRHGQQHEYEYRHDHDDYDDDCVPRDVVSVYYYHYGYGHDSVSSNVSSVSCVVSVNHSCSQAFEEAESVCVVVQVVCVVVVPGRDYYHDDDD

Mean predicted aligned error: 10.08 Å

Solvent-accessible surface area (backbone atoms only — not comparable to full-atom values): 21035 Å² total; per-residue (Å²): 124,55,78,42,81,45,78,43,54,48,62,53,44,48,53,93,90,59,72,98,41,73,66,52,34,51,55,33,45,58,71,50,37,67,61,53,54,59,47,53,77,69,27,47,73,46,79,47,70,57,49,46,60,56,31,25,47,50,51,54,58,40,62,69,49,78,92,55,82,61,77,56,67,70,58,42,47,48,49,41,48,50,52,53,34,49,56,50,36,55,59,42,58,71,38,89,90,48,67,96,68,84,72,81,87,80,87,82,89,76,67,93,82,45,71,56,77,81,59,76,88,78,82,60,36,82,87,72,53,72,70,57,44,50,64,73,64,49,43,74,60,72,78,40,83,34,81,91,49,101,68,68,96,74,59,75,92,78,63,68,88,78,58,89,92,56,50,71,64,31,53,67,32,36,80,43,46,39,20,35,19,49,38,36,42,58,78,44,63,64,35,49,84,27,36,35,33,32,23,22,48,49,51,36,22,46,34,3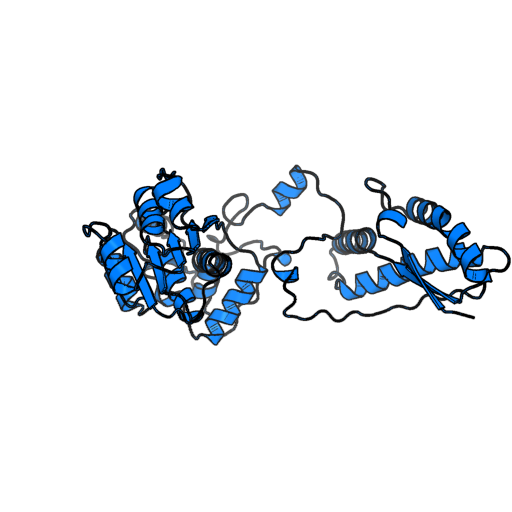2,34,41,50,40,51,63,47,44,33,64,40,34,36,40,29,26,83,48,70,68,40,50,52,50,39,50,74,70,65,37,46,80,43,71,44,54,64,82,48,82,64,49,42,57,55,42,17,67,77,57,76,56,16,19,43,25,13,37,19,39,50,26,41,38,68,41,45,45,49,29,48,61,21,28,14,69,64,12,34,28,26,45,47,30,70,67,82,64,74,83,79,54,62,58,76,59,29,56,78,35,52,44,44,83,41,84,39,78,59,60,52,71,69,56,36,47,51,47,56,51,52,30,60,77,59,72,54,64,67,50,77,52,52,67,46,79,36,43,70,93,40,43,69,59,53,51,54,45,57,73,68,64,81,58,56,31,77,48,74,50,77,86,132